Protein AF-A0A958MS11-F1 (afdb_monomer_lite)

Secondary structure (DSSP, 8-state):
-----PPPPTTSHHHHHHTT----SHHHHHHHHHHHHHIIIIISTTGGG-S--EEEEETHHHHHHHHHHHHHHHS-SBTTB-S-SEEEEES---BHHHHHHHHHH--SHHHHHHHHHHHHHHHHHGGG-GGGTTT--TTSPPPHHHHHHHHHHHHHHHHHTSPTT-SPTTTTT----SHHHHHHHTBHHHH-TT--S-EEEEEETT-SSS-TTTTHHHHHHH-TTTTTSSEEEEEES--TTT-HHHHH-HHHHHHHHHHHHHHT-GGG-EEEEEEEEE------PPPTTEEEEEEEEEE-TT-SEEEEEEEEEE-SHHHHHHGGG-GGGEEEEEEEEEGGGSSS-PPPPSSHHHHHHHHHHHHTTEEEE-TTSSB--SSPPP-EEEEEEEEE---------

Structure (mmCIF, N/CA/C/O backbone):
data_AF-A0A958MS11-F1
#
_entry.id   AF-A0A958MS11-F1
#
loop_
_atom_site.group_PDB
_atom_site.id
_atom_site.type_symbol
_atom_site.label_atom_id
_atom_site.label_alt_id
_atom_site.label_comp_id
_atom_site.label_asym_id
_atom_site.label_entity_id
_atom_site.label_seq_id
_atom_site.pdbx_PDB_ins_code
_atom_site.Cartn_x
_atom_site.Cartn_y
_atom_site.Cartn_z
_atom_site.occupancy
_atom_site.B_iso_or_equiv
_atom_site.auth_seq_id
_atom_site.auth_comp_id
_atom_site.auth_asym_id
_atom_site.auth_atom_id
_atom_site.pdbx_PDB_model_num
ATOM 1 N N . PRO A 1 1 ? -0.788 -9.133 18.292 1.00 66.94 1 PRO A N 1
ATOM 2 C CA . PRO A 1 1 ? 0.581 -8.872 17.786 1.00 66.94 1 PRO A CA 1
ATOM 3 C C . PRO A 1 1 ? 0.717 -9.568 16.431 1.00 66.94 1 PRO A C 1
ATOM 5 O O . PRO A 1 1 ? 0.195 -10.670 16.308 1.00 66.94 1 PRO A O 1
ATOM 8 N N . PHE A 1 2 ? 1.332 -8.926 15.434 1.00 83.62 2 PHE A N 1
ATOM 9 C CA . PHE A 1 2 ? 1.539 -9.513 14.104 1.00 83.62 2 PHE A CA 1
ATOM 10 C C . PHE A 1 2 ? 3.008 -9.903 13.940 1.00 83.62 2 PHE A C 1
ATOM 12 O O . PHE A 1 2 ? 3.886 -9.157 14.375 1.00 83.62 2 PHE A O 1
ATOM 19 N N . ASN A 1 3 ? 3.274 -11.048 13.313 1.00 88.31 3 ASN A N 1
ATOM 20 C CA . ASN A 1 3 ? 4.621 -11.397 12.865 1.00 88.31 3 ASN A CA 1
ATOM 21 C C . ASN A 1 3 ? 4.875 -10.707 11.521 1.00 88.31 3 ASN A C 1
ATOM 23 O O . ASN A 1 3 ? 4.025 -10.773 10.635 1.00 88.31 3 ASN A O 1
ATOM 27 N N . ILE A 1 4 ? 6.018 -10.036 11.377 1.00 90.81 4 ILE A N 1
ATOM 28 C CA . ILE A 1 4 ? 6.351 -9.254 10.180 1.00 90.81 4 ILE A CA 1
ATOM 29 C C . ILE A 1 4 ? 7.579 -9.866 9.514 1.00 90.81 4 ILE A C 1
ATOM 31 O O . ILE A 1 4 ? 8.609 -10.056 10.158 1.00 90.81 4 ILE A O 1
ATOM 35 N N . MET A 1 5 ? 7.470 -10.130 8.215 1.00 92.38 5 MET A N 1
ATOM 36 C CA . MET A 1 5 ? 8.592 -10.475 7.350 1.00 92.38 5 MET A CA 1
ATOM 37 C C . MET A 1 5 ? 8.778 -9.351 6.334 1.00 92.38 5 MET A C 1
ATOM 39 O O . MET A 1 5 ? 7.826 -8.966 5.657 1.00 92.38 5 MET A O 1
ATOM 43 N N . VAL A 1 6 ? 9.996 -8.822 6.239 1.00 92.81 6 VAL A N 1
ATOM 44 C CA . VAL A 1 6 ? 10.335 -7.743 5.306 1.00 92.81 6 VAL A CA 1
ATOM 45 C C . VAL A 1 6 ? 10.999 -8.345 4.075 1.00 92.81 6 VAL A C 1
ATOM 47 O O . VAL A 1 6 ? 11.954 -9.109 4.199 1.00 92.81 6 VAL A O 1
ATOM 50 N N . LEU A 1 7 ? 10.490 -7.994 2.896 1.00 91.06 7 LEU A N 1
ATOM 51 C CA . LEU A 1 7 ? 11.057 -8.388 1.609 1.00 91.06 7 LEU A CA 1
ATOM 52 C C . LEU A 1 7 ? 11.882 -7.238 1.032 1.00 91.06 7 LEU A C 1
ATOM 54 O O . LEU A 1 7 ? 11.505 -6.072 1.153 1.00 91.06 7 LEU A O 1
ATOM 58 N N . ALA A 1 8 ? 13.022 -7.567 0.426 1.00 86.56 8 ALA A N 1
ATOM 59 C CA . ALA A 1 8 ? 13.847 -6.583 -0.260 1.00 86.56 8 ALA A CA 1
ATOM 60 C C . ALA A 1 8 ? 13.146 -6.113 -1.538 1.00 86.56 8 ALA A C 1
ATOM 62 O O . ALA A 1 8 ? 12.647 -6.939 -2.298 1.00 86.56 8 ALA A O 1
ATOM 63 N N . SER A 1 9 ? 13.153 -4.803 -1.787 1.00 84.38 9 SER A N 1
ATOM 64 C CA . SER A 1 9 ? 12.560 -4.252 -3.003 1.00 84.38 9 SER A CA 1
ATOM 65 C C . SER A 1 9 ? 13.447 -4.493 -4.225 1.00 84.38 9 SER A C 1
ATOM 67 O O . SER A 1 9 ? 14.664 -4.281 -4.153 1.00 84.38 9 SER A O 1
ATOM 69 N N . GLN A 1 10 ? 12.839 -4.852 -5.356 1.00 83.56 10 GLN A N 1
ATOM 70 C CA . GLN A 1 10 ? 13.522 -5.018 -6.645 1.00 83.56 10 GLN A CA 1
ATOM 71 C C . GLN A 1 10 ? 14.199 -3.744 -7.146 1.00 83.56 10 GLN A C 1
ATOM 73 O O . GLN A 1 10 ? 15.208 -3.815 -7.842 1.00 83.56 10 GLN A O 1
ATOM 78 N N . THR A 1 11 ? 13.695 -2.572 -6.758 1.00 80.06 11 THR A N 1
ATOM 79 C CA . THR A 1 11 ? 14.288 -1.291 -7.160 1.00 80.06 11 THR A CA 1
ATOM 80 C C . THR A 1 11 ? 15.451 -0.858 -6.267 1.00 80.06 11 THR A C 1
ATOM 82 O O . THR A 1 11 ? 16.007 0.219 -6.471 1.00 80.06 11 THR A O 1
ATOM 85 N N . SER A 1 12 ? 15.828 -1.654 -5.259 1.00 82.75 12 SER A N 1
ATOM 86 C CA . SER A 1 12 ? 17.021 -1.377 -4.452 1.00 82.75 12 SER A CA 1
ATOM 87 C C . SER A 1 12 ? 18.298 -1.752 -5.208 1.00 82.75 12 SER A C 1
ATOM 89 O O . SER A 1 12 ? 18.348 -2.789 -5.868 1.00 82.75 12 SER A O 1
ATOM 91 N N . ALA A 1 13 ? 19.357 -0.949 -5.058 1.00 83.31 13 ALA A N 1
ATOM 92 C CA . ALA A 1 13 ? 20.653 -1.221 -5.688 1.00 83.31 13 ALA A CA 1
ATOM 93 C C . ALA A 1 13 ? 21.198 -2.612 -5.317 1.00 83.31 13 ALA A C 1
ATOM 95 O O . ALA A 1 13 ? 21.696 -3.329 -6.178 1.00 83.31 13 ALA A O 1
ATOM 96 N N . ASN A 1 14 ? 21.025 -3.032 -4.057 1.00 86.00 14 ASN A N 1
ATOM 97 C CA . ASN A 1 14 ? 21.430 -4.363 -3.601 1.00 86.00 14 ASN A CA 1
ATOM 98 C C . ASN A 1 14 ? 20.656 -5.479 -4.312 1.00 86.00 14 ASN A C 1
ATOM 100 O O . ASN A 1 14 ? 21.278 -6.408 -4.805 1.00 86.00 14 ASN A O 1
ATOM 104 N N . ASN A 1 15 ? 19.323 -5.394 -4.418 1.00 86.44 15 ASN A N 1
ATOM 105 C CA . ASN A 1 15 ? 18.560 -6.432 -5.117 1.00 86.44 15 ASN A CA 1
ATOM 106 C C . ASN A 1 15 ? 18.915 -6.475 -6.608 1.00 86.44 15 ASN A C 1
ATOM 108 O O . ASN A 1 15 ? 19.115 -7.561 -7.152 1.00 86.44 15 ASN A O 1
ATOM 112 N N . ALA A 1 16 ? 19.043 -5.305 -7.240 1.00 87.00 16 ALA A N 1
ATOM 113 C CA . ALA A 1 16 ? 19.404 -5.199 -8.646 1.00 87.00 16 ALA A CA 1
ATOM 114 C C . ALA A 1 16 ? 20.791 -5.805 -8.922 1.00 87.00 16 ALA A C 1
ATOM 116 O O . ALA A 1 16 ? 20.944 -6.585 -9.864 1.00 87.00 16 ALA A O 1
ATOM 117 N N . ARG A 1 17 ? 21.768 -5.526 -8.047 1.00 88.19 17 ARG A N 1
ATOM 118 C CA . ARG A 1 17 ? 23.106 -6.129 -8.063 1.00 88.19 17 ARG A CA 1
ATOM 119 C C . ARG A 1 17 ? 23.050 -7.641 -7.865 1.00 88.19 17 ARG A C 1
ATOM 121 O O . ARG A 1 17 ? 23.537 -8.394 -8.702 1.00 88.19 17 ARG A O 1
ATOM 128 N N . ASP A 1 18 ? 22.444 -8.090 -6.772 1.00 89.75 18 ASP A N 1
ATOM 129 C CA . ASP A 1 18 ? 22.484 -9.493 -6.354 1.00 89.75 18 ASP A CA 1
ATOM 130 C C . ASP A 1 18 ? 21.738 -10.402 -7.353 1.00 89.75 18 ASP A C 1
ATOM 132 O O . ASP A 1 18 ? 22.100 -11.565 -7.527 1.00 89.75 18 ASP A O 1
ATOM 136 N N . ASN A 1 19 ? 20.742 -9.860 -8.065 1.00 89.06 19 ASN A N 1
ATOM 137 C CA . ASN A 1 19 ? 19.984 -10.567 -9.103 1.00 89.06 19 ASN A CA 1
ATOM 138 C C . ASN A 1 19 ? 20.417 -10.219 -10.538 1.00 89.06 19 ASN A C 1
ATOM 140 O O . ASN A 1 19 ? 19.819 -10.732 -11.487 1.00 89.06 19 ASN A O 1
ATOM 144 N N . LYS A 1 20 ? 21.433 -9.360 -10.709 1.00 92.12 20 LYS A N 1
ATOM 145 C CA . LYS A 1 20 ? 22.005 -8.941 -12.002 1.00 92.12 20 LYS A CA 1
ATOM 146 C C . LYS A 1 20 ? 20.967 -8.464 -13.020 1.00 92.12 20 LYS A C 1
ATOM 148 O O . LYS A 1 20 ? 21.046 -8.779 -14.210 1.00 92.12 20 LYS A O 1
ATOM 153 N N . ARG A 1 21 ? 19.953 -7.740 -12.547 1.00 91.00 21 ARG A N 1
ATOM 154 C CA . ARG A 1 21 ? 18.817 -7.286 -13.360 1.00 91.00 21 ARG A CA 1
ATOM 155 C C . ARG A 1 21 ? 18.294 -5.950 -12.863 1.00 91.00 21 ARG A C 1
ATOM 157 O O . ARG A 1 21 ? 18.255 -5.704 -11.662 1.00 91.00 21 ARG A O 1
ATOM 164 N N . LEU A 1 22 ? 17.815 -5.129 -13.790 1.00 89.25 22 LEU A N 1
ATOM 165 C CA . LEU A 1 22 ? 17.039 -3.938 -13.472 1.00 89.25 22 LEU A CA 1
ATOM 166 C C . LEU A 1 22 ? 15.583 -4.190 -13.855 1.00 89.25 22 LEU A C 1
ATOM 168 O O . LEU A 1 22 ? 15.241 -4.252 -15.035 1.00 89.25 22 LEU A O 1
ATOM 172 N N . VAL A 1 23 ? 14.728 -4.327 -12.848 1.00 87.62 23 VAL A N 1
ATOM 173 C CA . VAL A 1 23 ? 13.278 -4.430 -13.017 1.00 87.62 23 VAL A CA 1
ATOM 174 C C . VAL A 1 23 ? 12.630 -3.368 -12.147 1.00 87.62 23 VAL A C 1
ATOM 176 O O . VAL A 1 23 ? 13.146 -3.013 -11.089 1.00 87.62 23 VAL A O 1
ATOM 179 N N . PHE A 1 24 ? 11.522 -2.815 -12.619 1.00 86.88 24 PHE A N 1
ATOM 180 C CA . PHE A 1 24 ? 10.768 -1.810 -11.892 1.00 86.88 24 PHE A CA 1
ATOM 181 C C . PHE A 1 24 ? 9.273 -2.016 -12.125 1.00 86.88 24 PHE A C 1
ATOM 183 O O . PHE A 1 24 ? 8.854 -2.656 -13.096 1.00 86.88 24 PHE A O 1
ATOM 190 N N . GLY A 1 25 ? 8.479 -1.432 -11.235 1.00 86.31 25 GLY A N 1
ATOM 191 C CA . GLY A 1 25 ? 7.038 -1.621 -11.226 1.00 86.31 25 GLY A CA 1
ATOM 192 C C . GLY A 1 25 ? 6.626 -2.919 -10.534 1.00 86.31 25 GLY A C 1
ATOM 193 O O . GLY A 1 25 ? 7.443 -3.729 -10.105 1.00 86.31 25 GLY A O 1
ATOM 194 N N . GLY A 1 26 ? 5.321 -3.080 -10.389 1.00 90.19 26 GLY A N 1
ATOM 195 C CA . GLY A 1 26 ? 4.709 -4.068 -9.505 1.00 90.19 26 GLY A CA 1
ATOM 196 C C . GLY A 1 26 ? 4.300 -5.323 -10.239 1.00 90.19 26 GLY A C 1
ATOM 197 O O . GLY A 1 26 ? 4.074 -6.338 -9.595 1.00 90.19 26 GLY A O 1
ATOM 198 N N . HIS A 1 27 ? 4.247 -5.293 -11.572 1.00 93.94 27 HIS A N 1
ATOM 199 C CA . HIS A 1 27 ? 3.903 -6.465 -12.366 1.00 93.94 27 HIS A CA 1
ATOM 200 C C . HIS A 1 27 ? 4.799 -7.660 -12.021 1.00 93.94 27 HIS A C 1
ATOM 202 O O . HIS A 1 27 ? 4.294 -8.720 -11.662 1.00 93.94 27 HIS A O 1
ATOM 208 N N . TYR A 1 28 ? 6.118 -7.495 -12.078 1.00 93.31 28 TYR A N 1
ATOM 209 C CA . TYR A 1 28 ? 7.027 -8.606 -11.815 1.00 93.31 28 TYR A CA 1
ATOM 210 C C . TYR A 1 28 ? 7.246 -8.837 -10.311 1.00 93.31 28 TYR A C 1
ATOM 212 O O . TYR A 1 28 ? 7.158 -9.968 -9.838 1.00 93.31 28 TYR A O 1
ATOM 220 N N . GLU A 1 29 ? 7.450 -7.771 -9.533 1.00 94.62 29 GLU A N 1
ATOM 221 C CA . GLU A 1 29 ? 7.659 -7.878 -8.083 1.00 94.62 29 GLU A CA 1
ATOM 222 C C . GLU A 1 29 ? 6.423 -8.436 -7.351 1.00 94.62 29 GLU A C 1
ATOM 224 O O . GLU A 1 29 ? 6.553 -9.200 -6.397 1.00 94.62 29 GLU A O 1
ATOM 229 N N . GLY A 1 30 ? 5.211 -8.131 -7.825 1.00 96.44 30 GLY A N 1
ATOM 230 C CA . GLY A 1 30 ? 3.965 -8.669 -7.277 1.00 96.44 30 GLY A CA 1
ATOM 231 C C . GLY A 1 30 ? 3.818 -10.172 -7.521 1.00 96.44 30 GLY A C 1
ATOM 232 O O . GLY A 1 30 ? 3.282 -10.882 -6.671 1.00 96.44 30 GLY A O 1
ATOM 233 N N . GLN A 1 31 ? 4.344 -10.682 -8.640 1.00 95.69 31 GLN A N 1
ATOM 234 C CA . GLN A 1 31 ? 4.399 -12.122 -8.901 1.00 95.69 31 GLN A CA 1
ATOM 235 C C . GLN A 1 31 ? 5.373 -12.806 -7.933 1.00 95.69 31 GLN A C 1
ATOM 237 O O . GLN A 1 31 ? 5.045 -13.846 -7.364 1.00 95.69 31 GLN A O 1
ATOM 242 N N . GLU A 1 32 ? 6.550 -12.222 -7.700 1.00 94.69 32 GLU A N 1
ATOM 243 C CA . GLU A 1 32 ? 7.496 -12.763 -6.717 1.00 94.69 32 GLU A CA 1
ATOM 244 C C . GLU A 1 32 ? 6.917 -12.739 -5.302 1.00 94.69 32 GLU A C 1
ATOM 246 O O . GLU A 1 32 ? 7.015 -13.730 -4.578 1.00 94.69 32 GLU A O 1
ATOM 251 N N . MET A 1 33 ? 6.249 -11.647 -4.924 1.00 96.44 33 MET A N 1
ATOM 252 C CA . MET A 1 33 ? 5.560 -11.549 -3.641 1.00 96.44 33 MET A CA 1
ATOM 253 C C . MET A 1 33 ? 4.469 -12.622 -3.516 1.00 96.44 33 MET A C 1
ATOM 255 O O . MET A 1 33 ? 4.381 -13.279 -2.480 1.00 96.44 33 MET A O 1
ATOM 259 N N . HIS A 1 34 ? 3.693 -12.874 -4.575 1.00 97.12 34 HIS A N 1
ATOM 260 C CA . HIS A 1 34 ? 2.709 -13.958 -4.613 1.00 97.12 34 HIS A CA 1
ATOM 261 C C . HIS A 1 34 ? 3.336 -15.341 -4.367 1.00 97.12 34 HIS A C 1
ATOM 263 O O . HIS A 1 34 ? 2.852 -16.107 -3.528 1.00 97.12 34 HIS A O 1
ATOM 269 N N . GLU A 1 35 ? 4.442 -15.651 -5.043 1.00 95.62 35 GLU A N 1
ATOM 270 C CA . GLU A 1 35 ? 5.148 -16.926 -4.876 1.00 95.62 35 GLU A CA 1
ATOM 271 C C . GLU A 1 35 ? 5.800 -17.065 -3.491 1.00 95.62 35 GLU A C 1
ATOM 273 O O . GLU A 1 35 ? 5.741 -18.138 -2.884 1.00 95.62 35 GLU A O 1
ATOM 278 N N . VAL A 1 36 ? 6.325 -15.978 -2.918 1.00 96.12 36 VAL A N 1
ATOM 279 C CA . VAL A 1 36 ? 6.770 -15.960 -1.516 1.00 96.12 36 VAL A CA 1
ATOM 280 C C . VAL A 1 36 ? 5.605 -16.281 -0.576 1.00 96.12 36 VAL A C 1
ATOM 282 O O . VAL A 1 36 ? 5.759 -17.096 0.335 1.00 96.12 36 VAL A O 1
ATOM 285 N N . GLY A 1 37 ? 4.422 -15.706 -0.806 1.00 96.44 37 GLY A N 1
ATOM 286 C CA . GLY A 1 37 ? 3.228 -16.014 -0.021 1.00 96.44 37 GLY A CA 1
ATOM 287 C C . GLY A 1 37 ? 2.833 -17.492 -0.088 1.00 96.44 37 GLY A C 1
ATOM 288 O O . GLY A 1 37 ? 2.545 -18.105 0.946 1.00 96.44 37 GLY A O 1
ATOM 289 N N . LYS A 1 38 ? 2.896 -18.103 -1.277 1.00 95.88 38 LYS A N 1
ATOM 290 C CA . LYS A 1 38 ? 2.691 -19.551 -1.444 1.00 95.88 38 LYS A CA 1
ATOM 291 C C . LYS A 1 38 ? 3.731 -20.350 -0.671 1.00 95.88 38 LYS A C 1
ATOM 293 O O . LYS A 1 38 ? 3.371 -21.275 0.057 1.00 95.88 38 LYS A O 1
ATOM 298 N N . TRP A 1 39 ? 5.007 -19.986 -0.779 1.00 96.06 39 TRP A N 1
ATOM 299 C CA . TRP A 1 39 ? 6.067 -20.659 -0.036 1.00 96.06 39 TRP A CA 1
ATOM 300 C C . TRP A 1 39 ? 5.808 -20.607 1.474 1.00 96.06 39 TRP A C 1
ATOM 302 O O . TRP A 1 39 ? 5.857 -21.650 2.125 1.00 96.06 39 TRP A O 1
ATOM 312 N N . ILE A 1 40 ? 5.435 -19.447 2.027 1.00 95.00 40 ILE A N 1
ATOM 313 C CA . ILE A 1 40 ? 5.105 -19.300 3.455 1.00 95.00 40 ILE A CA 1
ATOM 314 C C . ILE A 1 40 ? 4.008 -20.283 3.870 1.00 95.00 40 ILE A C 1
ATOM 316 O O . ILE A 1 40 ? 4.171 -20.984 4.872 1.00 95.00 40 ILE A O 1
ATOM 320 N N . ARG A 1 41 ? 2.915 -20.362 3.102 1.00 91.12 41 ARG A N 1
ATOM 321 C CA . ARG A 1 41 ? 1.733 -21.157 3.472 1.00 91.12 41 ARG A CA 1
ATOM 322 C C . ARG A 1 41 ? 1.872 -22.650 3.206 1.00 91.12 41 ARG A C 1
ATOM 324 O O . ARG A 1 41 ? 1.239 -23.434 3.904 1.00 91.12 41 ARG A O 1
ATOM 331 N N . PHE A 1 42 ? 2.692 -23.060 2.240 1.00 91.06 42 PHE A N 1
ATOM 332 C CA . PHE A 1 42 ? 2.719 -24.461 1.796 1.00 91.06 42 PHE A CA 1
ATOM 333 C C . PHE A 1 42 ? 4.053 -25.163 2.008 1.00 91.06 42 PHE A C 1
ATOM 335 O O . PHE A 1 42 ? 4.069 -26.357 2.301 1.00 91.06 42 PHE A O 1
ATOM 342 N N . ALA A 1 43 ? 5.167 -24.443 1.908 1.00 94.69 43 ALA A N 1
ATOM 343 C CA . ALA A 1 43 ? 6.497 -25.046 1.903 1.00 94.69 43 ALA A CA 1
ATOM 344 C C . ALA A 1 43 ? 7.351 -24.654 3.114 1.00 94.69 43 ALA A C 1
ATOM 346 O O . ALA A 1 43 ? 8.275 -25.384 3.472 1.00 94.69 43 ALA A O 1
ATOM 347 N N . SER A 1 44 ? 7.056 -23.530 3.771 1.00 94.50 44 SER A N 1
ATOM 348 C CA . SER A 1 44 ? 7.901 -23.038 4.852 1.00 94.50 44 SER A CA 1
ATOM 349 C C . SER A 1 44 ? 7.868 -23.970 6.076 1.00 94.50 44 SER A C 1
ATOM 351 O O . SER A 1 44 ? 6.853 -24.636 6.349 1.00 94.50 44 SER A O 1
ATOM 353 N N . PRO A 1 45 ? 8.949 -23.996 6.878 1.00 92.56 45 PRO A N 1
ATOM 354 C CA . PRO A 1 45 ? 8.961 -24.691 8.166 1.00 92.56 45 PRO A CA 1
ATOM 355 C C . PRO A 1 45 ? 7.893 -24.172 9.140 1.00 92.56 45 PRO A C 1
ATOM 357 O O . PRO A 1 45 ? 7.441 -24.909 10.012 1.00 92.56 45 PRO A O 1
ATOM 360 N N . PHE A 1 46 ? 7.455 -22.922 8.962 1.00 88.50 46 PHE A N 1
ATOM 361 C CA . PHE A 1 46 ? 6.511 -22.231 9.838 1.00 88.50 46 PHE A CA 1
ATOM 362 C C . PHE A 1 46 ? 5.067 -22.280 9.342 1.00 88.50 46 PHE A C 1
ATOM 364 O O . PHE A 1 46 ? 4.201 -21.697 9.982 1.00 88.50 46 PHE A O 1
ATOM 371 N N . ARG A 1 47 ? 4.776 -22.974 8.233 1.00 89.12 47 ARG A N 1
ATOM 372 C CA . ARG A 1 47 ? 3.444 -22.980 7.598 1.00 89.12 47 ARG A CA 1
ATOM 373 C C . ARG A 1 47 ? 2.284 -23.290 8.552 1.00 89.12 47 ARG A C 1
ATOM 375 O O . ARG A 1 47 ? 1.213 -22.723 8.420 1.00 89.12 47 ARG A O 1
ATOM 382 N N . HIS A 1 48 ? 2.520 -24.147 9.546 1.00 86.19 48 HIS A N 1
ATOM 383 C CA . HIS A 1 48 ? 1.534 -24.557 10.550 1.00 86.19 48 HIS A CA 1
ATOM 384 C C . HIS A 1 48 ? 1.264 -23.489 11.628 1.00 86.19 48 HIS A C 1
ATOM 386 O O . HIS A 1 48 ? 0.342 -23.642 12.419 1.00 86.19 48 HIS A O 1
ATOM 392 N N . LEU A 1 49 ? 2.070 -22.425 11.672 1.00 85.81 49 LEU A N 1
ATOM 393 C CA . LEU A 1 49 ? 1.914 -21.271 12.563 1.00 85.81 49 LEU A CA 1
ATOM 394 C C . LEU A 1 49 ? 1.232 -20.086 11.863 1.00 85.81 49 LEU A C 1
ATOM 396 O O . LEU A 1 49 ? 0.984 -19.059 12.494 1.00 85.81 49 LEU A O 1
ATOM 400 N N . VAL A 1 50 ? 0.972 -20.196 10.558 1.00 88.56 50 VAL A N 1
ATOM 401 C CA . VAL A 1 50 ? 0.395 -1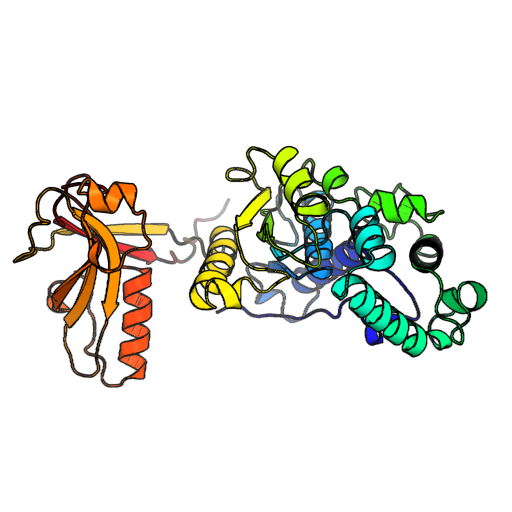9.126 9.742 1.00 88.56 50 VAL A CA 1
ATOM 402 C C . VAL A 1 50 ? -1.098 -19.382 9.590 1.00 88.56 50 VAL A C 1
ATOM 404 O O . VAL A 1 50 ? -1.508 -20.140 8.715 1.00 88.56 50 VAL A O 1
ATOM 407 N N . GLY A 1 51 ? -1.909 -18.742 10.433 1.00 87.44 51 GLY A N 1
ATOM 408 C CA . GLY A 1 51 ? -3.364 -18.747 10.258 1.00 87.44 51 GLY A CA 1
ATOM 409 C C . GLY A 1 51 ? -3.765 -17.887 9.057 1.00 87.44 51 GLY A C 1
ATOM 410 O O . GLY A 1 51 ? -4.235 -18.385 8.034 1.00 87.44 51 GLY A O 1
ATOM 411 N N . SER A 1 52 ? -3.419 -16.601 9.102 1.00 92.88 52 SER A N 1
ATOM 412 C CA . SER A 1 52 ? -3.681 -15.631 8.035 1.00 92.88 52 SER A CA 1
ATOM 413 C C . SER A 1 52 ? -2.409 -14.939 7.543 1.00 92.88 52 SER A C 1
ATOM 415 O O . SER A 1 52 ? -1.448 -14.741 8.290 1.00 92.88 52 SER A O 1
ATOM 417 N N . LEU A 1 53 ? -2.395 -14.589 6.254 1.00 95.81 53 LEU A N 1
ATOM 418 C CA . LEU A 1 53 ? -1.274 -1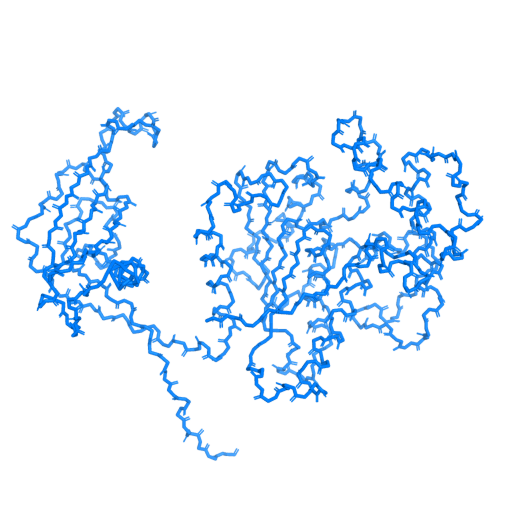3.930 5.589 1.00 95.81 53 LEU A CA 1
ATOM 419 C C . LEU A 1 53 ? -1.744 -12.639 4.919 1.00 95.81 53 LEU A C 1
ATOM 421 O O . LEU A 1 53 ? -2.713 -12.638 4.165 1.00 95.81 53 LEU A O 1
ATOM 425 N N . HIS A 1 54 ? -1.033 -11.541 5.160 1.00 97.19 54 HIS A N 1
ATOM 426 C CA . HIS A 1 54 ? -1.381 -10.218 4.646 1.00 97.19 54 HIS A CA 1
ATOM 427 C C . HIS A 1 54 ? -0.176 -9.596 3.946 1.00 97.19 54 HIS A C 1
ATOM 429 O O . HIS A 1 54 ? 0.958 -9.760 4.400 1.00 97.19 54 HIS A O 1
ATOM 435 N N . ALA A 1 55 ? -0.417 -8.894 2.842 1.00 97.88 55 ALA A N 1
ATOM 436 C CA . ALA A 1 55 ? 0.614 -8.148 2.131 1.00 97.88 55 ALA A CA 1
ATOM 437 C C . ALA A 1 55 ? 0.518 -6.666 2.492 1.00 97.88 55 ALA A C 1
ATOM 439 O O . ALA A 1 55 ? -0.574 -6.103 2.517 1.00 97.88 55 ALA A O 1
ATOM 440 N N . LEU A 1 56 ? 1.657 -6.023 2.729 1.00 97.56 56 LEU A N 1
ATOM 441 C CA . LEU A 1 56 ? 1.741 -4.574 2.857 1.00 97.56 56 LEU A CA 1
ATOM 442 C C . LEU A 1 56 ? 2.898 -4.064 2.010 1.00 97.56 56 LEU A C 1
ATOM 444 O O . LEU A 1 56 ? 3.998 -4.611 2.063 1.00 97.56 56 LEU A O 1
ATOM 448 N N . GLY A 1 57 ? 2.641 -2.996 1.267 1.00 96.75 57 GLY A N 1
ATOM 449 C CA . GLY A 1 57 ? 3.629 -2.298 0.466 1.00 96.75 57 GLY A CA 1
ATOM 450 C C . GLY A 1 57 ? 3.549 -0.789 0.656 1.00 96.75 57 GLY A C 1
ATOM 451 O O . GLY A 1 57 ? 2.464 -0.247 0.857 1.00 96.75 57 GLY A O 1
ATOM 452 N N . ILE A 1 58 ? 4.699 -0.117 0.583 1.00 95.06 58 ILE A N 1
ATOM 453 C CA . ILE A 1 58 ? 4.838 1.339 0.731 1.00 95.06 58 ILE A CA 1
ATOM 454 C C . ILE A 1 58 ? 5.503 1.902 -0.531 1.00 95.06 58 ILE A C 1
ATOM 456 O O . ILE A 1 58 ? 6.483 1.323 -1.005 1.00 95.06 58 ILE A O 1
ATOM 460 N N . SER A 1 59 ? 5.006 3.018 -1.072 1.00 94.00 59 SER A N 1
ATOM 461 C CA . SER A 1 59 ? 5.563 3.673 -2.268 1.00 94.00 59 SER A CA 1
ATOM 462 C C . SER A 1 59 ? 5.565 2.731 -3.487 1.00 94.00 59 SER A C 1
ATOM 464 O O . SER A 1 59 ? 4.519 2.170 -3.831 1.00 94.00 59 SER A O 1
ATOM 466 N N . LEU A 1 60 ? 6.714 2.478 -4.125 1.00 92.94 60 LEU A N 1
ATOM 467 C CA . LEU A 1 60 ? 6.844 1.451 -5.173 1.00 92.94 60 LEU A CA 1
ATOM 468 C C . LEU A 1 60 ? 6.456 0.051 -4.677 1.00 92.94 60 LEU A C 1
ATOM 470 O O . LEU A 1 60 ? 5.768 -0.677 -5.388 1.00 92.94 60 LEU A O 1
ATOM 474 N N . GLY A 1 61 ? 6.769 -0.281 -3.422 1.00 95.31 61 GLY A N 1
ATOM 475 C CA . GLY A 1 61 ? 6.287 -1.510 -2.794 1.00 95.31 61 GLY A CA 1
ATOM 476 C C . GLY A 1 61 ? 4.760 -1.538 -2.667 1.00 95.31 61 GLY A C 1
ATOM 477 O O . GLY A 1 61 ? 4.155 -2.603 -2.726 1.00 95.31 61 GLY A O 1
ATOM 478 N N . GLY A 1 62 ? 4.108 -0.378 -2.536 1.00 96.81 62 GLY A N 1
ATOM 479 C CA . GLY A 1 62 ? 2.649 -0.265 -2.554 1.00 96.81 62 GLY A CA 1
ATOM 480 C C . GLY A 1 62 ? 2.078 -0.651 -3.914 1.00 96.81 62 GLY A C 1
ATOM 481 O O . GLY A 1 62 ? 1.082 -1.363 -3.983 1.00 96.81 62 GLY A O 1
ATOM 482 N N . HIS A 1 63 ? 2.743 -0.255 -4.997 1.00 97.25 63 HIS A N 1
ATOM 483 C CA . HIS A 1 63 ? 2.368 -0.682 -6.339 1.00 97.25 63 HIS A CA 1
ATOM 484 C C . HIS A 1 63 ? 2.576 -2.199 -6.530 1.00 97.25 63 HIS A C 1
ATOM 486 O O . HIS A 1 63 ? 1.706 -2.875 -7.071 1.00 97.25 63 HIS A O 1
ATOM 492 N N . THR A 1 64 ? 3.649 -2.764 -5.979 1.00 97.31 64 THR A N 1
ATOM 493 C CA . THR A 1 64 ? 3.848 -4.220 -5.875 1.00 97.31 64 THR A CA 1
ATOM 494 C C . THR A 1 64 ? 2.713 -4.911 -5.132 1.00 97.31 64 THR A C 1
ATOM 496 O O . THR A 1 64 ? 2.163 -5.884 -5.640 1.00 97.31 64 THR A O 1
ATOM 499 N N . ALA A 1 65 ? 2.285 -4.375 -3.987 1.00 97.75 65 ALA A N 1
ATOM 500 C CA . ALA A 1 65 ? 1.157 -4.912 -3.234 1.00 97.75 65 ALA A CA 1
ATOM 501 C C . ALA A 1 65 ? -0.132 -4.941 -4.077 1.00 97.75 65 ALA A C 1
ATOM 503 O O . ALA A 1 65 ? -0.829 -5.953 -4.079 1.00 97.75 65 ALA A O 1
ATOM 504 N N . LEU A 1 66 ? -0.418 -3.892 -4.858 1.00 98.00 66 LEU A N 1
ATOM 505 C CA . LEU A 1 66 ? -1.575 -3.865 -5.765 1.00 98.00 66 LEU A CA 1
ATOM 506 C C . LEU A 1 66 ? -1.549 -5.022 -6.780 1.00 98.00 66 LEU A C 1
ATOM 508 O O . LEU A 1 66 ? -2.559 -5.699 -6.973 1.00 98.00 66 LEU A O 1
ATOM 512 N N . TYR A 1 67 ? -0.394 -5.304 -7.383 1.00 98.00 67 TYR A N 1
ATOM 513 C CA . TYR A 1 67 ? -0.250 -6.454 -8.282 1.00 98.00 67 TYR A CA 1
ATOM 514 C C . TYR A 1 67 ? -0.297 -7.787 -7.542 1.00 98.00 67 TYR A C 1
ATOM 516 O O . TYR A 1 67 ? -0.858 -8.742 -8.068 1.00 98.00 67 TYR A O 1
ATOM 524 N N . THR A 1 68 ? 0.200 -7.863 -6.308 1.00 97.94 68 THR A N 1
ATOM 525 C CA . THR A 1 68 ? 0.013 -9.046 -5.460 1.00 97.94 68 THR A CA 1
ATOM 526 C C . THR A 1 68 ? -1.470 -9.347 -5.256 1.00 97.94 68 THR A C 1
ATOM 528 O O . THR A 1 68 ? -1.852 -10.507 -5.370 1.00 97.94 68 THR A O 1
ATOM 531 N N . ALA A 1 69 ? -2.323 -8.337 -5.026 1.00 97.94 69 ALA A N 1
ATOM 532 C CA . ALA A 1 69 ? -3.776 -8.534 -4.944 1.00 97.94 69 ALA A CA 1
ATOM 533 C C . ALA A 1 69 ? -4.350 -9.107 -6.247 1.00 97.94 69 ALA A C 1
ATOM 535 O O . ALA A 1 69 ? -5.130 -10.056 -6.212 1.00 97.94 69 ALA A O 1
ATOM 536 N N . LEU A 1 70 ? -3.908 -8.578 -7.391 1.00 97.06 70 LEU A N 1
ATOM 537 C CA . LEU A 1 70 ? -4.310 -9.069 -8.706 1.00 97.06 70 LEU A CA 1
ATOM 538 C C . LEU A 1 70 ? -3.917 -10.539 -8.902 1.00 97.06 70 LEU A C 1
ATOM 540 O O . LEU A 1 70 ? -4.764 -11.369 -9.222 1.00 97.06 70 LEU A O 1
ATOM 544 N N . TYR A 1 71 ? -2.657 -10.897 -8.656 1.00 97.69 71 TYR A N 1
ATOM 545 C CA . TYR A 1 71 ? -2.207 -12.285 -8.781 1.00 97.69 71 TYR A CA 1
ATOM 546 C C . TYR A 1 71 ? -2.929 -13.223 -7.825 1.00 97.69 71 TYR A C 1
ATOM 548 O O . TYR A 1 71 ? -3.268 -14.338 -8.217 1.00 97.69 71 TYR A O 1
ATOM 556 N N . ASN A 1 72 ? -3.208 -12.753 -6.613 1.00 97.38 72 ASN A N 1
ATOM 557 C CA . ASN A 1 72 ? -3.943 -13.496 -5.601 1.00 97.38 72 ASN A CA 1
ATOM 558 C C . ASN A 1 72 ? -5.385 -13.822 -6.029 1.00 97.38 72 ASN A C 1
ATOM 560 O O . ASN A 1 72 ? -5.939 -14.827 -5.588 1.00 97.38 72 ASN A O 1
ATOM 564 N N . ASP A 1 73 ? -5.982 -12.991 -6.887 1.00 96.12 73 ASP A N 1
ATOM 565 C CA . ASP A 1 73 ? -7.324 -13.202 -7.436 1.00 96.12 73 ASP A CA 1
ATOM 566 C C . ASP A 1 73 ? -7.332 -14.119 -8.656 1.00 96.12 73 ASP A C 1
ATOM 568 O O . ASP A 1 73 ? -8.214 -14.965 -8.778 1.00 96.12 73 ASP A O 1
ATOM 572 N N . TYR A 1 74 ? -6.348 -13.975 -9.544 1.00 95.94 74 TYR A N 1
ATOM 573 C CA . TYR A 1 74 ? -6.270 -14.754 -10.783 1.00 95.94 74 TYR A CA 1
ATOM 574 C C . TYR A 1 74 ? -5.597 -16.121 -10.621 1.00 95.94 74 TYR A C 1
ATOM 576 O O . TYR A 1 74 ? -5.707 -16.964 -11.510 1.00 95.94 74 TYR A O 1
ATOM 584 N N . ASN A 1 75 ? -4.889 -16.351 -9.514 1.00 95.75 75 ASN A N 1
ATOM 585 C CA . ASN A 1 75 ? -4.159 -17.592 -9.256 1.00 95.75 75 ASN A CA 1
ATOM 586 C C . ASN A 1 75 ? -4.482 -18.127 -7.853 1.00 95.75 75 ASN A C 1
ATOM 588 O O . ASN A 1 75 ? -3.564 -18.318 -7.043 1.00 95.75 75 ASN A O 1
ATOM 592 N N . PRO A 1 76 ? -5.770 -18.354 -7.533 1.00 93.38 76 PRO A N 1
ATOM 593 C CA . PRO A 1 76 ? -6.129 -18.909 -6.243 1.00 93.38 76 PRO A CA 1
ATOM 594 C C . PRO A 1 76 ? -5.568 -20.335 -6.120 1.00 93.38 76 PRO A C 1
ATOM 596 O O . PRO A 1 76 ? -5.322 -21.026 -7.111 1.00 93.38 76 PRO A O 1
ATOM 599 N N . ILE A 1 77 ? -5.331 -20.782 -4.889 1.00 89.38 77 ILE A N 1
ATOM 600 C CA . ILE A 1 77 ? -4.847 -22.143 -4.611 1.00 89.38 77 ILE A CA 1
ATOM 601 C C . ILE A 1 77 ? -5.921 -23.171 -4.983 1.00 89.38 77 ILE A C 1
ATOM 603 O O . ILE A 1 77 ? -5.603 -24.242 -5.494 1.00 89.38 77 ILE A O 1
ATOM 607 N N . ASN A 1 78 ? -7.183 -22.833 -4.722 1.00 87.19 78 ASN A N 1
ATOM 608 C CA . ASN A 1 78 ? -8.392 -23.500 -5.200 1.00 87.19 78 ASN A CA 1
ATOM 609 C C . ASN A 1 78 ? -9.554 -22.488 -5.181 1.00 87.19 78 ASN A C 1
ATOM 611 O O . ASN A 1 78 ? -9.348 -21.357 -4.746 1.00 87.19 78 ASN A O 1
ATOM 615 N N . ASP A 1 79 ? -10.752 -22.888 -5.614 1.00 79.69 79 ASP A N 1
ATOM 616 C CA . ASP A 1 79 ? -11.905 -21.987 -5.800 1.00 79.69 79 ASP A CA 1
ATOM 617 C C . ASP A 1 79 ? -12.230 -21.093 -4.583 1.00 79.69 79 ASP A C 1
ATOM 619 O O . ASP A 1 79 ? -12.684 -19.963 -4.761 1.00 79.69 79 ASP A O 1
ATOM 623 N N . ASP A 1 80 ? -11.911 -21.538 -3.361 1.00 78.00 80 ASP A N 1
ATOM 624 C CA . ASP A 1 80 ? -12.224 -20.820 -2.118 1.00 78.00 80 ASP A CA 1
ATOM 625 C C . ASP A 1 80 ? -10.999 -20.234 -1.392 1.00 78.00 80 ASP A C 1
ATOM 627 O O . ASP A 1 80 ? -11.143 -19.429 -0.465 1.00 78.00 80 ASP A O 1
ATOM 631 N N . ILE A 1 81 ? -9.775 -20.618 -1.775 1.00 85.88 81 ILE A N 1
ATOM 632 C CA . ILE A 1 81 ? -8.561 -20.285 -1.021 1.00 85.88 81 ILE A CA 1
ATOM 633 C C . ILE A 1 81 ? -7.600 -19.455 -1.865 1.00 85.88 81 ILE A C 1
ATOM 635 O O . ILE A 1 81 ? -6.979 -19.926 -2.815 1.00 85.88 81 ILE A O 1
ATOM 639 N N . LYS A 1 82 ? -7.375 -18.222 -1.415 1.00 94.25 82 LYS A N 1
ATOM 640 C CA . LYS A 1 82 ? -6.333 -17.322 -1.923 1.00 94.25 82 LYS A CA 1
ATOM 641 C C . LYS A 1 82 ? -5.101 -17.342 -1.035 1.00 94.25 82 LYS A C 1
ATOM 643 O O . LYS A 1 82 ? -5.208 -17.689 0.139 1.00 94.25 82 LYS A O 1
ATOM 648 N N . VAL A 1 83 ? -3.944 -16.957 -1.571 1.00 96.19 83 VAL A N 1
ATOM 649 C CA . VAL A 1 83 ? -2.661 -16.921 -0.849 1.00 96.19 83 VAL A CA 1
ATOM 650 C C . VAL A 1 83 ? -2.690 -15.874 0.260 1.00 96.19 83 VAL A C 1
ATOM 652 O O . VAL A 1 83 ? -2.396 -16.203 1.406 1.00 96.19 83 VAL A O 1
ATOM 655 N N . TYR A 1 84 ? -3.093 -14.650 -0.060 1.00 97.19 84 TYR A N 1
ATOM 656 C CA . TYR A 1 84 ? -3.237 -13.545 0.878 1.00 97.19 84 TYR A CA 1
ATOM 657 C C . TYR A 1 84 ? -4.700 -13.339 1.271 1.00 97.19 84 TYR A C 1
ATOM 659 O O . TYR A 1 84 ? -5.605 -13.396 0.438 1.00 97.19 84 TYR A O 1
ATOM 667 N N . ASN A 1 85 ? -4.923 -13.071 2.552 1.00 95.81 85 ASN A N 1
ATOM 668 C CA . ASN A 1 85 ? -6.222 -12.739 3.120 1.00 95.81 85 ASN A CA 1
ATOM 669 C C . ASN A 1 85 ? -6.603 -11.276 2.864 1.00 95.81 85 ASN A C 1
ATOM 671 O O . ASN A 1 85 ? -7.767 -10.980 2.604 1.00 95.81 85 ASN A O 1
ATOM 675 N N . SER A 1 86 ? -5.627 -10.368 2.916 1.00 97.25 86 SER A N 1
ATOM 676 C CA . SER A 1 86 ? -5.795 -8.988 2.467 1.00 97.25 86 SER A CA 1
ATOM 677 C C . SER A 1 86 ? -4.471 -8.347 2.058 1.00 97.25 86 SER A C 1
ATOM 679 O O . SER A 1 86 ? -3.385 -8.872 2.328 1.00 97.25 86 SER A O 1
ATOM 681 N N . VAL A 1 87 ? -4.580 -7.207 1.384 1.00 98.31 87 VAL A N 1
ATOM 682 C CA . VAL A 1 87 ? -3.470 -6.442 0.824 1.00 98.31 87 VAL A CA 1
ATOM 683 C C . VAL A 1 87 ? -3.610 -4.975 1.215 1.00 98.31 87 VAL A C 1
ATOM 685 O O . VAL A 1 87 ? -4.700 -4.413 1.185 1.00 98.31 87 VAL A O 1
ATOM 688 N N . ILE A 1 88 ? -2.503 -4.335 1.571 1.00 98.44 88 ILE A N 1
ATOM 689 C CA . ILE A 1 88 ? -2.437 -2.907 1.869 1.00 98.44 88 ILE A CA 1
ATOM 690 C C . ILE A 1 88 ? -1.388 -2.266 0.964 1.00 98.44 88 ILE A C 1
ATOM 692 O O . ILE A 1 88 ? -0.208 -2.610 1.012 1.00 98.44 88 ILE A O 1
ATOM 696 N N . ALA A 1 89 ? -1.817 -1.298 0.170 1.00 98.06 89 ALA A N 1
ATOM 697 C CA . ALA A 1 89 ? -0.979 -0.447 -0.650 1.00 98.06 89 ALA A CA 1
ATOM 698 C C . ALA A 1 89 ? -0.981 0.965 -0.050 1.00 98.06 89 ALA A C 1
ATOM 700 O O . ALA A 1 89 ? -1.945 1.718 -0.183 1.00 98.06 89 ALA A O 1
ATOM 701 N N . HIS A 1 90 ? 0.094 1.313 0.650 1.00 97.19 90 HIS A N 1
ATOM 702 C CA . HIS A 1 90 ? 0.284 2.620 1.270 1.00 97.19 90 HIS A CA 1
ATOM 703 C C . HIS A 1 90 ? 1.087 3.522 0.331 1.00 97.19 90 HIS A C 1
ATOM 705 O O . HIS A 1 90 ? 2.112 3.079 -0.191 1.00 97.19 90 HIS A O 1
ATOM 711 N N . CYS A 1 91 ? 0.612 4.752 0.097 1.00 96.31 91 CYS A N 1
ATOM 712 C CA . CYS A 1 91 ? 1.177 5.718 -0.858 1.00 96.31 91 CYS A CA 1
ATOM 713 C C . CYS A 1 91 ? 1.617 5.079 -2.202 1.00 96.31 91 CYS A C 1
ATOM 715 O O . CYS A 1 91 ? 2.760 5.274 -2.605 1.00 96.31 91 CYS A O 1
ATOM 717 N N . PRO A 1 92 ? 0.802 4.245 -2.881 1.00 96.94 92 PRO A N 1
ATOM 718 C CA . PRO A 1 92 ? 1.273 3.488 -4.036 1.00 96.94 92 PRO A CA 1
ATOM 719 C C . PRO A 1 92 ? 1.434 4.337 -5.300 1.00 96.94 92 PRO A C 1
ATOM 721 O O . PRO A 1 92 ? 0.576 5.149 -5.642 1.00 96.94 92 PRO A O 1
ATOM 724 N N . ALA A 1 93 ? 2.478 4.048 -6.078 1.00 95.69 93 ALA A N 1
ATOM 725 C CA . ALA A 1 93 ? 2.669 4.595 -7.423 1.00 95.69 93 ALA A CA 1
ATOM 726 C C . ALA A 1 93 ? 1.748 3.904 -8.449 1.00 95.69 93 ALA A C 1
ATOM 728 O O . ALA A 1 93 ? 2.218 3.170 -9.307 1.00 95.69 93 ALA A O 1
ATOM 729 N N . ILE A 1 94 ? 0.427 4.066 -8.334 1.00 96.69 94 ILE A N 1
ATOM 730 C CA . ILE A 1 94 ? -0.620 3.349 -9.095 1.00 96.69 94 ILE A CA 1
ATOM 731 C C . ILE A 1 94 ? -0.387 3.350 -10.619 1.00 96.69 94 ILE A C 1
ATOM 733 O O . ILE A 1 94 ? -0.591 2.318 -11.266 1.00 96.69 94 ILE A O 1
ATOM 737 N N . ASN A 1 95 ? 0.044 4.475 -11.194 1.00 95.12 95 ASN A N 1
ATOM 738 C CA . ASN A 1 95 ? 0.277 4.611 -12.630 1.00 95.12 95 ASN A CA 1
ATOM 739 C C . ASN A 1 95 ? 1.748 4.940 -12.914 1.00 95.12 95 ASN A C 1
ATOM 741 O O . ASN A 1 95 ? 2.170 6.099 -12.876 1.00 95.12 95 ASN A O 1
ATOM 745 N N . ILE A 1 96 ? 2.542 3.905 -13.194 1.00 93.06 96 ILE A N 1
ATOM 746 C CA . ILE A 1 96 ? 4.007 3.999 -13.201 1.00 93.06 96 ILE A CA 1
ATOM 747 C C . ILE A 1 96 ? 4.548 4.897 -14.321 1.00 93.06 96 ILE A C 1
ATOM 749 O O . ILE A 1 96 ? 5.417 5.721 -14.050 1.00 93.06 96 ILE A O 1
ATOM 753 N N . LYS A 1 97 ? 4.038 4.806 -15.560 1.00 94.88 97 LYS A N 1
ATOM 754 C CA . LYS A 1 97 ? 4.549 5.608 -16.695 1.00 94.88 97 LYS A CA 1
ATOM 755 C C . LYS A 1 97 ? 4.426 7.126 -16.469 1.00 94.88 97 LYS A C 1
ATOM 757 O O . LYS A 1 97 ? 5.450 7.801 -16.569 1.00 94.88 97 LYS A O 1
ATOM 762 N N . PRO A 1 98 ? 3.238 7.696 -16.174 1.00 94.69 98 PRO A N 1
ATOM 763 C CA . PRO A 1 98 ? 3.121 9.128 -15.917 1.00 94.69 98 PRO A CA 1
ATOM 764 C C . PRO A 1 98 ? 3.824 9.545 -14.627 1.00 94.69 98 PRO A C 1
ATOM 766 O O . PRO A 1 98 ? 4.423 10.610 -14.614 1.00 94.69 98 PRO A O 1
ATOM 769 N N . THR A 1 99 ? 3.837 8.698 -13.592 1.00 92.62 99 THR A N 1
ATOM 770 C CA . THR A 1 99 ? 4.594 8.975 -12.361 1.00 92.62 99 THR A CA 1
ATOM 771 C C . THR A 1 99 ? 6.088 9.115 -12.648 1.00 92.62 99 THR A C 1
ATOM 773 O O . THR A 1 99 ? 6.713 10.082 -12.235 1.00 92.62 99 THR A O 1
ATOM 776 N N . PHE A 1 100 ? 6.681 8.182 -13.396 1.00 91.12 100 PHE A N 1
ATOM 777 C CA . PHE A 1 100 ? 8.098 8.253 -13.763 1.00 91.12 100 PHE A CA 1
ATOM 778 C C . PHE A 1 100 ? 8.393 9.453 -14.656 1.00 91.12 100 PHE A C 1
ATOM 780 O O . PHE A 1 100 ? 9.435 10.088 -14.503 1.00 91.12 100 PHE A O 1
ATOM 787 N N . LYS A 1 101 ? 7.474 9.773 -15.571 1.00 93.56 101 LYS A N 1
ATOM 788 C CA . LYS A 1 101 ? 7.588 10.961 -16.410 1.00 93.56 101 LYS A CA 1
ATOM 789 C C . LYS A 1 101 ? 7.636 12.225 -15.562 1.00 93.56 101 LYS A C 1
ATOM 791 O O . LYS A 1 101 ? 8.553 13.018 -15.733 1.00 93.56 101 LYS A O 1
ATOM 796 N N . ASP A 1 102 ? 6.709 12.378 -14.625 1.00 91.75 102 ASP A N 1
ATOM 797 C CA . ASP A 1 102 ? 6.688 13.518 -13.712 1.00 91.75 102 ASP A CA 1
ATOM 798 C C . ASP A 1 102 ? 7.961 13.583 -12.847 1.00 91.75 102 ASP A C 1
ATOM 800 O O . ASP A 1 102 ? 8.647 14.603 -12.808 1.00 91.75 102 ASP A O 1
ATOM 804 N N . LEU A 1 103 ? 8.387 12.454 -12.274 1.00 89.50 103 LEU A N 1
ATOM 805 C CA . LEU A 1 103 ? 9.594 12.387 -11.444 1.00 89.50 103 LEU A CA 1
ATOM 806 C C . LEU A 1 103 ? 10.897 12.696 -12.196 1.00 89.50 103 LEU A C 1
ATOM 808 O O . LEU A 1 103 ? 11.841 13.208 -11.593 1.00 89.50 103 LEU A O 1
ATOM 812 N N . PHE A 1 104 ? 10.997 12.357 -13.484 1.00 88.88 104 PHE A N 1
ATOM 813 C CA . PHE A 1 104 ? 12.239 12.507 -14.251 1.00 88.88 104 PHE A CA 1
ATOM 814 C C . PHE A 1 104 ? 12.280 13.716 -15.178 1.00 88.88 104 PHE A C 1
ATOM 816 O O . PHE A 1 104 ? 13.375 14.218 -15.466 1.00 88.88 104 PHE A O 1
ATOM 823 N N . GLU A 1 105 ? 11.128 14.157 -15.671 1.00 88.12 105 GLU A N 1
ATOM 824 C CA . GLU A 1 105 ? 10.991 15.328 -16.539 1.00 88.12 105 GLU A CA 1
ATOM 825 C C . GLU A 1 105 ? 10.508 16.563 -15.768 1.00 88.12 105 GLU A C 1
ATOM 827 O O . GLU A 1 105 ? 10.657 17.683 -16.262 1.00 88.12 105 GLU A O 1
ATOM 832 N N . GLY A 1 106 ? 9.997 16.386 -14.546 1.00 82.88 106 GLY A N 1
ATOM 833 C CA . GLY A 1 106 ? 9.604 17.471 -13.659 1.00 82.88 106 GLY A CA 1
ATOM 834 C C . GLY A 1 106 ? 10.770 18.399 -13.314 1.00 82.88 106 GLY A C 1
ATOM 835 O O . GLY A 1 106 ? 11.899 17.977 -13.059 1.00 82.88 106 GLY A O 1
ATOM 836 N N . GLY A 1 107 ? 10.492 19.703 -13.293 1.00 74.38 107 GLY A N 1
ATOM 837 C CA . GLY A 1 107 ? 11.485 20.743 -12.994 1.00 74.38 107 GLY A CA 1
ATOM 838 C C . GLY A 1 107 ? 11.679 21.042 -11.502 1.00 74.38 107 GLY A C 1
ATOM 839 O O . GLY A 1 107 ? 12.509 21.880 -11.151 1.00 74.38 107 GLY A O 1
ATOM 840 N N . GLY A 1 108 ? 10.901 20.406 -10.620 1.00 82.06 108 GLY A N 1
ATOM 841 C CA . GLY A 1 108 ? 10.911 20.671 -9.180 1.00 82.06 108 GLY A CA 1
ATOM 842 C C . GLY A 1 108 ? 12.149 20.136 -8.450 1.00 82.06 108 GLY A C 1
ATOM 843 O O . GLY A 1 108 ? 12.860 19.252 -8.931 1.00 82.06 108 GLY A O 1
ATOM 844 N N . LEU A 1 109 ? 12.389 20.643 -7.234 1.00 80.50 109 LEU A N 1
ATOM 845 C CA . LEU A 1 109 ? 13.492 20.188 -6.377 1.00 80.50 109 LEU A CA 1
ATOM 846 C C . LEU A 1 109 ? 13.381 18.688 -6.049 1.00 80.50 109 LEU A C 1
ATOM 848 O O . LEU A 1 109 ? 14.385 17.979 -6.090 1.00 80.50 109 LEU A O 1
ATOM 852 N N . THR A 1 110 ? 12.161 18.210 -5.786 1.00 79.62 110 THR A N 1
ATOM 853 C CA . THR A 1 110 ? 11.858 16.796 -5.528 1.00 79.62 110 THR A CA 1
ATOM 854 C C . THR A 1 110 ? 12.217 15.918 -6.726 1.00 79.62 110 THR A C 1
ATOM 856 O O . THR A 1 110 ? 12.962 14.956 -6.567 1.00 79.62 110 THR A O 1
ATOM 859 N N . ALA A 1 111 ? 11.784 16.288 -7.936 1.00 82.12 111 ALA A N 1
ATOM 860 C CA . ALA A 1 111 ? 12.103 15.565 -9.170 1.00 82.12 111 ALA A CA 1
ATOM 861 C C . ALA A 1 111 ? 13.621 15.480 -9.407 1.00 82.12 111 ALA A C 1
ATOM 863 O O . ALA A 1 111 ? 14.170 14.406 -9.665 1.00 82.12 111 ALA A O 1
ATOM 864 N N . LYS A 1 112 ? 14.343 16.595 -9.214 1.00 84.62 112 LYS A N 1
ATOM 865 C CA . LYS A 1 112 ? 15.809 16.617 -9.316 1.00 84.62 112 LYS A CA 1
ATOM 866 C C . LYS A 1 112 ? 16.468 15.658 -8.318 1.00 84.62 112 LYS A C 1
ATOM 868 O O . LYS A 1 112 ? 17.302 14.852 -8.731 1.00 84.62 112 LYS A O 1
ATOM 873 N N . PHE A 1 113 ? 16.079 15.724 -7.043 1.00 85.31 113 PHE A N 1
ATOM 874 C CA . PHE A 1 113 ? 16.622 14.862 -5.991 1.00 85.31 113 PHE A CA 1
ATOM 875 C C . PHE A 1 113 ? 16.347 13.380 -6.272 1.00 85.31 113 PHE A C 1
ATOM 877 O O . PHE A 1 113 ? 17.266 12.564 -6.223 1.00 85.31 113 PHE A O 1
ATOM 884 N N . THR A 1 114 ? 15.116 13.035 -6.648 1.00 84.25 114 THR A N 1
ATOM 885 C CA . THR A 1 114 ? 14.734 11.661 -7.001 1.00 84.25 114 THR A CA 1
ATOM 886 C C . THR A 1 114 ? 15.538 11.156 -8.196 1.00 84.25 114 THR A C 1
ATOM 888 O O . THR A 1 114 ? 16.096 10.058 -8.151 1.00 84.25 114 THR A O 1
ATOM 891 N N . LYS A 1 115 ? 15.695 11.978 -9.241 1.00 86.56 115 LYS A N 1
ATOM 892 C CA . LYS A 1 115 ? 16.523 11.642 -10.405 1.00 86.56 115 LYS A CA 1
ATOM 893 C C . LYS A 1 115 ? 17.992 11.445 -10.023 1.00 86.56 115 LYS A C 1
ATOM 895 O O . LYS A 1 115 ? 18.659 10.600 -10.612 1.00 86.56 115 LYS A O 1
ATOM 900 N N . ASP A 1 116 ? 18.547 12.274 -9.137 1.00 89.06 116 ASP A N 1
ATOM 901 C CA . ASP A 1 116 ? 19.926 12.132 -8.635 1.00 89.06 116 ASP A CA 1
ATOM 902 C C . ASP A 1 116 ? 20.090 10.835 -7.831 1.00 89.06 116 ASP A C 1
ATOM 904 O O . ASP A 1 116 ? 21.005 10.064 -8.108 1.00 89.06 116 ASP A O 1
ATOM 908 N N . SER A 1 117 ? 19.166 10.544 -6.912 1.00 88.56 117 SER A N 1
ATOM 909 C CA . SER A 1 117 ? 19.189 9.320 -6.107 1.00 88.56 117 SER A CA 1
ATOM 910 C C . SER A 1 117 ? 19.118 8.062 -6.973 1.00 88.56 117 SER A C 1
ATOM 912 O O . SER A 1 117 ? 19.948 7.170 -6.821 1.00 88.56 117 SER A O 1
ATOM 914 N N . ILE A 1 118 ? 18.166 7.999 -7.911 1.00 88.69 118 ILE A N 1
ATOM 915 C CA . ILE A 1 118 ? 17.998 6.841 -8.801 1.00 88.69 118 ILE A CA 1
ATOM 916 C C . ILE A 1 118 ? 19.223 6.658 -9.698 1.00 88.69 118 ILE A C 1
ATOM 918 O O . ILE A 1 118 ? 19.683 5.535 -9.891 1.00 88.69 118 ILE A O 1
ATOM 922 N N . TRP A 1 119 ? 19.777 7.752 -10.226 1.00 91.25 119 TRP A N 1
ATOM 923 C CA . TRP A 1 119 ? 20.988 7.687 -11.038 1.00 91.25 119 TRP A CA 1
ATOM 924 C C . TRP A 1 119 ? 22.183 7.153 -10.253 1.00 91.25 119 TRP A C 1
ATOM 926 O O . TRP A 1 119 ? 22.880 6.274 -10.747 1.00 91.25 119 TRP A O 1
ATOM 936 N N . ASN A 1 120 ? 22.394 7.634 -9.028 1.00 91.12 120 ASN A N 1
ATOM 937 C CA . ASN A 1 120 ? 23.494 7.165 -8.189 1.00 91.12 120 ASN A CA 1
ATOM 938 C C . ASN A 1 120 ? 23.362 5.667 -7.883 1.00 91.12 120 ASN A C 1
ATOM 940 O O . ASN A 1 120 ? 24.342 4.940 -8.013 1.00 91.12 120 ASN A O 1
ATOM 944 N N . SER A 1 121 ? 22.152 5.192 -7.565 1.00 89.44 121 SER A N 1
ATOM 945 C CA . SER A 1 121 ? 21.891 3.759 -7.374 1.00 89.44 121 SER A CA 1
ATOM 946 C C . SER A 1 121 ? 22.117 2.935 -8.645 1.00 89.44 121 SER A C 1
ATOM 948 O O . SER A 1 121 ? 22.604 1.811 -8.565 1.00 89.44 121 SER A O 1
ATOM 950 N N . LEU A 1 122 ? 21.789 3.484 -9.819 1.00 90.19 122 LEU A N 1
ATOM 951 C CA . LEU A 1 122 ? 22.030 2.817 -11.098 1.00 90.19 122 LEU A CA 1
ATOM 952 C C . LEU A 1 122 ? 23.527 2.722 -11.408 1.00 90.19 122 LEU A C 1
ATOM 954 O O . LEU A 1 122 ? 23.982 1.660 -11.816 1.00 90.19 122 LEU A O 1
ATOM 958 N N . VAL A 1 123 ? 24.290 3.797 -11.190 1.00 91.38 123 VAL A N 1
ATOM 959 C CA . VAL A 1 123 ? 25.752 3.804 -11.375 1.00 91.38 123 VAL A CA 1
ATOM 960 C C . VAL A 1 123 ? 26.427 2.818 -10.424 1.00 91.38 123 VAL A C 1
ATOM 962 O O . VAL A 1 123 ? 27.318 2.092 -10.848 1.00 91.38 123 VAL A O 1
ATOM 965 N N . GLU A 1 124 ? 25.982 2.746 -9.167 1.00 90.38 124 GLU A N 1
ATOM 966 C CA . GLU A 1 124 ? 26.513 1.797 -8.180 1.00 90.38 124 GLU A CA 1
ATOM 967 C C . GLU A 1 124 ? 26.302 0.331 -8.595 1.00 90.38 124 GLU A C 1
ATOM 969 O O . GLU A 1 124 ? 27.161 -0.510 -8.341 1.00 90.38 124 GLU A O 1
ATOM 974 N N . ALA A 1 125 ? 25.183 0.023 -9.253 1.00 90.44 125 ALA A N 1
ATOM 975 C CA . ALA A 1 125 ? 24.860 -1.328 -9.704 1.00 90.44 125 ALA A CA 1
ATOM 976 C C . ALA A 1 125 ? 25.271 -1.616 -11.164 1.00 90.44 125 ALA A C 1
ATOM 978 O O . ALA A 1 125 ? 25.058 -2.730 -11.638 1.00 90.44 125 ALA A O 1
ATOM 979 N N . TYR A 1 126 ? 25.836 -0.638 -11.883 1.00 93.00 126 TYR A N 1
ATOM 980 C CA . TYR A 1 126 ? 26.028 -0.700 -13.337 1.00 93.00 126 TYR A CA 1
ATOM 981 C C . TYR A 1 126 ? 26.856 -1.911 -13.781 1.00 93.00 126 TYR A C 1
ATOM 983 O O . TYR A 1 126 ? 26.384 -2.679 -14.616 1.00 93.00 126 TYR A O 1
ATOM 991 N N . ASP A 1 127 ? 28.035 -2.117 -13.183 1.00 93.38 127 ASP A N 1
ATOM 992 C CA . ASP A 1 127 ? 28.972 -3.186 -13.576 1.00 93.38 127 ASP A CA 1
ATOM 993 C C . ASP A 1 127 ? 28.403 -4.602 -13.348 1.00 93.38 127 ASP A C 1
ATOM 995 O O . ASP A 1 127 ? 28.885 -5.586 -13.912 1.00 93.38 127 ASP A O 1
ATOM 999 N N . GLU A 1 128 ? 27.365 -4.710 -12.519 1.00 94.00 128 GLU A N 1
ATOM 1000 C CA . GLU A 1 128 ? 26.766 -5.972 -12.087 1.00 94.00 128 GLU A CA 1
ATOM 1001 C C . GLU A 1 128 ? 25.478 -6.301 -12.855 1.00 94.00 128 GLU A C 1
ATOM 1003 O O . GLU A 1 128 ? 24.952 -7.410 -12.736 1.00 94.00 128 GLU A O 1
ATOM 1008 N N . ILE A 1 129 ? 24.972 -5.369 -13.675 1.00 91.81 129 ILE A N 1
ATOM 1009 C CA . ILE A 1 129 ? 23.741 -5.522 -14.459 1.00 91.81 129 ILE A CA 1
ATOM 1010 C C . ILE A 1 129 ? 24.088 -5.462 -15.957 1.00 91.81 129 ILE A C 1
ATOM 1012 O O . ILE A 1 129 ? 24.058 -4.386 -16.560 1.00 91.81 129 ILE A O 1
ATOM 1016 N N . PRO A 1 130 ? 24.335 -6.617 -16.611 1.00 90.50 130 PRO A N 1
ATOM 1017 C CA . PRO A 1 130 ? 24.752 -6.666 -18.015 1.00 90.50 130 PRO A CA 1
ATOM 1018 C C . PRO A 1 130 ? 23.795 -5.963 -18.984 1.00 90.50 130 PRO A C 1
ATOM 1020 O O . PRO A 1 130 ? 24.231 -5.442 -20.006 1.00 90.50 130 PRO A O 1
ATOM 1023 N N . ASP A 1 131 ? 22.499 -5.919 -18.657 1.00 89.25 131 ASP A N 1
ATOM 1024 C CA . ASP A 1 131 ? 21.474 -5.265 -19.478 1.00 89.25 131 ASP A CA 1
ATOM 1025 C C . ASP A 1 131 ? 21.657 -3.750 -19.613 1.00 89.25 131 ASP A C 1
ATOM 1027 O O . ASP A 1 131 ? 21.022 -3.155 -20.484 1.00 89.25 131 ASP A O 1
ATOM 1031 N N . LEU A 1 132 ? 22.485 -3.125 -18.767 1.00 92.00 132 LEU A N 1
ATOM 1032 C CA . LEU A 1 132 ? 22.735 -1.684 -18.787 1.00 92.00 132 LEU A CA 1
ATOM 1033 C C . LEU A 1 132 ? 23.923 -1.275 -19.660 1.00 92.00 132 LEU A C 1
ATOM 1035 O O . LEU A 1 132 ? 23.988 -0.108 -20.052 1.00 92.00 132 LEU A O 1
ATOM 1039 N N . HIS A 1 133 ? 24.834 -2.198 -19.983 1.00 93.38 133 HIS A N 1
ATOM 1040 C CA . HIS A 1 133 ? 26.147 -1.865 -20.548 1.00 93.38 133 HIS A CA 1
ATOM 1041 C C . HIS A 1 133 ? 26.099 -1.170 -21.916 1.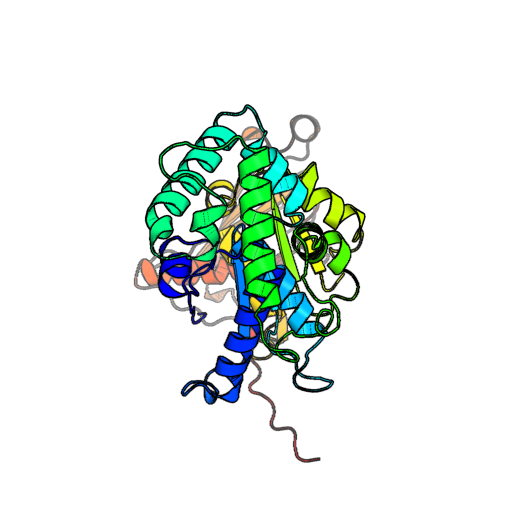00 93.38 133 HIS A C 1
ATOM 1043 O O . HIS A 1 133 ? 26.993 -0.400 -22.258 1.00 93.38 133 HIS A O 1
ATOM 1049 N N . ASP A 1 134 ? 25.068 -1.434 -22.714 1.00 93.94 134 ASP A N 1
ATOM 1050 C CA . ASP A 1 134 ? 24.830 -0.791 -24.011 1.00 93.94 134 ASP A CA 1
ATOM 1051 C C . ASP A 1 134 ? 23.709 0.263 -23.957 1.00 93.94 134 ASP A C 1
ATOM 1053 O O . ASP A 1 134 ? 23.457 0.958 -24.943 1.00 93.94 134 ASP A O 1
ATOM 1057 N N . LEU A 1 135 ? 23.025 0.398 -22.816 1.00 93.38 135 LEU A N 1
ATOM 1058 C CA . LEU A 1 135 ? 21.919 1.341 -22.637 1.00 93.38 135 LEU A CA 1
ATOM 1059 C C . LEU A 1 135 ? 22.365 2.674 -22.028 1.00 93.38 135 LEU A C 1
ATOM 1061 O O . LEU A 1 135 ? 21.751 3.709 -22.326 1.00 93.38 135 LEU A O 1
ATOM 1065 N N . VAL A 1 136 ? 23.401 2.648 -21.186 1.00 93.81 136 VAL A N 1
ATOM 1066 C CA . VAL A 1 136 ? 23.833 3.766 -20.338 1.00 93.81 136 VAL A CA 1
ATOM 1067 C C . VAL A 1 136 ? 25.351 3.927 -20.375 1.00 93.81 136 VAL A C 1
ATOM 1069 O O . VAL A 1 136 ? 26.081 2.955 -20.253 1.00 93.81 136 VAL A O 1
ATOM 1072 N N . ASP A 1 137 ? 25.825 5.173 -20.457 1.00 94.00 137 ASP A N 1
ATOM 1073 C CA . ASP A 1 137 ? 27.202 5.523 -20.094 1.00 94.00 137 ASP A CA 1
ATOM 1074 C C . ASP A 1 137 ? 27.228 5.963 -18.618 1.00 94.00 137 ASP A C 1
ATOM 1076 O O . ASP A 1 137 ? 26.676 7.024 -18.304 1.00 94.00 137 ASP A O 1
ATOM 1080 N N . PRO A 1 138 ? 27.856 5.208 -17.694 1.00 93.44 138 PRO A N 1
ATOM 1081 C CA . PRO A 1 138 ? 27.855 5.542 -16.268 1.00 93.44 138 PRO A CA 1
ATOM 1082 C C . PRO A 1 138 ? 28.582 6.862 -15.961 1.00 93.44 138 PRO A C 1
ATOM 1084 O O . PRO A 1 138 ? 28.425 7.416 -14.873 1.00 93.44 138 PRO A O 1
ATOM 1087 N N . LYS A 1 139 ? 29.360 7.407 -16.909 1.00 93.94 139 LYS A N 1
ATOM 1088 C CA . LYS A 1 139 ? 30.064 8.690 -16.758 1.00 93.94 139 LYS A CA 1
ATOM 1089 C C . LYS A 1 139 ? 29.182 9.899 -17.053 1.00 93.94 139 LYS A C 1
ATOM 1091 O O . LYS A 1 139 ? 29.561 11.017 -16.703 1.00 93.94 139 LYS A O 1
ATOM 1096 N N . SER A 1 140 ? 28.033 9.704 -17.699 1.00 93.25 140 SER A N 1
ATOM 1097 C CA . SER A 1 140 ? 27.180 10.794 -18.167 1.00 93.25 140 SER A CA 1
ATOM 1098 C C . SER A 1 140 ? 25.720 10.540 -17.820 1.00 93.25 140 SER A C 1
ATOM 1100 O O . SER A 1 140 ? 25.058 9.680 -18.399 1.00 93.25 140 SER A O 1
ATOM 1102 N N . LYS A 1 141 ? 25.194 11.330 -16.877 1.00 93.25 141 LYS A N 1
ATOM 1103 C CA . LYS A 1 141 ? 23.794 11.234 -16.465 1.00 93.25 141 LYS A CA 1
ATOM 1104 C C . LYS A 1 141 ? 22.865 11.592 -17.638 1.00 93.25 141 LYS A C 1
ATOM 1106 O O . LYS A 1 141 ? 22.906 12.735 -18.104 1.00 93.25 141 LYS A O 1
ATOM 1111 N N . PRO A 1 142 ? 21.974 10.687 -18.080 1.00 91.75 142 PRO A N 1
ATOM 1112 C CA . PRO A 1 142 ? 21.091 10.946 -19.209 1.00 91.75 142 PRO A CA 1
ATOM 1113 C C . PRO A 1 142 ? 19.995 11.985 -18.896 1.00 91.75 142 PRO A C 1
ATOM 1115 O O . PRO A 1 142 ? 19.730 12.371 -17.745 1.00 91.75 142 PRO A O 1
ATOM 1118 N N . SER A 1 143 ? 19.300 12.436 -19.947 1.00 92.56 143 SER A N 1
ATOM 1119 C CA . SER A 1 143 ? 18.048 13.191 -19.803 1.00 92.56 143 SER A CA 1
ATOM 1120 C C . SER A 1 143 ? 16.990 12.357 -19.061 1.00 92.56 143 SER A C 1
ATOM 1122 O O . SER A 1 143 ? 17.123 11.142 -18.935 1.00 92.56 143 SER A O 1
ATOM 1124 N N . GLY A 1 144 ? 15.948 13.005 -18.526 1.00 90.75 144 GLY A N 1
ATOM 1125 C CA . GLY A 1 144 ? 14.861 12.289 -17.841 1.00 90.75 144 GLY A CA 1
ATOM 1126 C C . GLY A 1 144 ? 14.169 11.281 -18.761 1.00 90.75 144 GLY A C 1
ATOM 1127 O O . GLY A 1 144 ? 14.068 10.105 -18.427 1.00 90.75 144 GLY A O 1
ATOM 1128 N N . GLN A 1 145 ? 13.832 11.725 -19.973 1.00 93.00 145 GLN A N 1
ATOM 1129 C CA . GLN A 1 145 ? 13.273 10.881 -21.027 1.00 93.00 145 GLN A CA 1
ATOM 1130 C C . GLN A 1 145 ? 14.172 9.680 -21.355 1.00 93.00 145 GLN A C 1
ATOM 1132 O O . GLN A 1 145 ? 13.705 8.544 -21.392 1.00 93.00 145 GLN A O 1
ATOM 1137 N N . ARG A 1 146 ? 15.483 9.901 -21.534 1.00 93.81 146 ARG A N 1
ATOM 1138 C CA . ARG A 1 146 ? 16.413 8.802 -21.823 1.00 93.81 146 ARG A CA 1
ATOM 1139 C C . ARG A 1 146 ? 16.529 7.834 -20.645 1.00 93.81 146 ARG A C 1
ATOM 1141 O O . ARG A 1 146 ? 16.656 6.635 -20.864 1.00 93.81 146 ARG A O 1
ATOM 1148 N N . LEU A 1 147 ? 16.450 8.322 -19.407 1.00 92.12 147 LEU A N 1
ATOM 1149 C CA . LEU A 1 147 ? 16.410 7.453 -18.233 1.00 92.12 147 LEU A CA 1
ATOM 1150 C C . LEU A 1 147 ? 15.151 6.572 -18.249 1.00 92.12 147 LEU A C 1
ATOM 1152 O O . LEU A 1 147 ? 15.270 5.366 -18.068 1.00 92.12 147 LEU A O 1
ATOM 1156 N N . MET A 1 148 ? 13.972 7.122 -18.564 1.00 92.69 148 MET A N 1
ATOM 1157 C CA . MET A 1 148 ? 12.760 6.308 -18.746 1.00 92.69 148 MET A CA 1
ATOM 1158 C C . MET A 1 148 ? 12.948 5.219 -19.808 1.00 92.69 148 MET A C 1
ATOM 1160 O O . MET A 1 148 ? 12.615 4.062 -19.561 1.00 92.69 148 MET A O 1
ATOM 1164 N N . GLU A 1 149 ? 13.504 5.560 -20.972 1.00 93.81 149 GLU A N 1
ATOM 1165 C CA . GLU A 1 149 ? 13.777 4.582 -22.034 1.00 93.81 149 GLU A CA 1
ATOM 1166 C C . GLU A 1 149 ? 14.683 3.446 -21.553 1.00 93.81 149 GLU A C 1
ATOM 1168 O O . GLU A 1 149 ? 14.385 2.281 -21.810 1.00 93.81 149 GLU A O 1
ATOM 1173 N N . VAL A 1 150 ? 15.757 3.774 -20.827 1.00 93.44 150 VAL A N 1
ATOM 1174 C CA . VAL A 1 150 ? 16.689 2.794 -20.249 1.00 93.44 150 VAL A CA 1
ATOM 1175 C C . VAL A 1 150 ? 15.955 1.830 -19.323 1.00 93.44 150 VAL A C 1
ATOM 1177 O O . VAL A 1 150 ? 16.104 0.621 -19.483 1.00 93.44 150 VAL A O 1
ATOM 1180 N N . PHE A 1 151 ? 15.145 2.343 -18.391 1.00 92.44 151 PHE A N 1
ATOM 1181 C CA . PHE A 1 151 ? 14.374 1.502 -17.473 1.00 92.44 151 PHE A CA 1
ATOM 1182 C C . PHE A 1 151 ? 13.441 0.566 -18.248 1.00 92.44 151 PHE A C 1
ATOM 1184 O O . PHE A 1 151 ? 13.487 -0.648 -18.045 1.00 92.44 151 PHE A O 1
ATOM 1191 N N . GLY A 1 152 ? 12.650 1.106 -19.180 1.00 94.44 152 GLY A N 1
ATOM 1192 C CA . GLY A 1 152 ? 11.722 0.317 -19.992 1.00 94.44 152 GLY A CA 1
ATOM 1193 C C . GLY A 1 152 ? 12.417 -0.762 -20.831 1.00 94.44 152 GLY A C 1
ATOM 1194 O O . GLY A 1 152 ? 11.939 -1.893 -20.885 1.00 94.44 152 GLY A O 1
ATOM 1195 N N . LEU A 1 153 ? 13.562 -0.444 -21.447 1.00 95.19 153 LEU A N 1
ATOM 1196 C CA . LEU A 1 153 ? 14.356 -1.393 -22.237 1.00 95.19 153 LEU A CA 1
ATOM 1197 C C . LEU A 1 153 ? 14.994 -2.479 -21.370 1.00 95.19 153 LEU A C 1
ATOM 1199 O O . LEU A 1 153 ? 14.914 -3.652 -21.729 1.00 95.19 153 LEU A O 1
ATOM 1203 N N . ALA A 1 154 ? 15.598 -2.114 -20.238 1.00 93.62 154 ALA A N 1
ATOM 1204 C CA . ALA A 1 154 ? 16.213 -3.074 -19.326 1.00 93.62 154 ALA A CA 1
ATOM 1205 C C . ALA A 1 154 ? 15.170 -4.055 -18.764 1.00 93.62 154 ALA A C 1
ATOM 1207 O O . ALA A 1 154 ? 15.375 -5.268 -18.810 1.00 93.62 154 ALA A O 1
ATOM 1208 N N . ALA A 1 155 ? 14.008 -3.546 -18.340 1.00 92.81 155 ALA A N 1
ATOM 1209 C CA . ALA A 1 155 ? 12.915 -4.382 -17.854 1.00 92.81 155 ALA A CA 1
ATOM 1210 C C . ALA A 1 155 ? 12.350 -5.299 -18.952 1.00 92.81 155 ALA A C 1
ATOM 1212 O O . ALA A 1 155 ? 12.137 -6.483 -18.695 1.00 92.81 155 ALA A O 1
ATOM 1213 N N . ALA A 1 156 ? 12.155 -4.793 -20.176 1.00 94.00 156 ALA A N 1
ATOM 1214 C CA . ALA A 1 156 ? 11.678 -5.606 -21.297 1.00 94.00 156 ALA A CA 1
ATOM 1215 C C . ALA A 1 156 ? 12.678 -6.715 -21.662 1.00 94.00 156 ALA A C 1
ATOM 1217 O O . ALA A 1 156 ? 12.287 -7.869 -21.824 1.00 94.00 156 ALA A O 1
ATOM 1218 N N . ARG A 1 157 ? 13.981 -6.400 -21.714 1.00 93.94 157 ARG A N 1
ATOM 1219 C CA . ARG A 1 157 ? 15.046 -7.391 -21.948 1.00 93.94 157 ARG A CA 1
ATOM 1220 C C . ARG A 1 157 ? 15.039 -8.481 -20.895 1.00 93.94 157 ARG A C 1
ATOM 1222 O O . ARG A 1 157 ? 15.050 -9.657 -21.251 1.00 93.94 157 ARG A O 1
ATOM 1229 N N . PHE A 1 158 ? 14.983 -8.103 -19.622 1.00 91.56 158 PHE A N 1
ATOM 1230 C CA . PHE A 1 158 ? 14.910 -9.070 -18.541 1.00 91.56 158 PHE A CA 1
ATOM 1231 C C . PHE A 1 158 ? 13.670 -9.966 -18.676 1.00 91.56 158 PHE A C 1
ATOM 1233 O O . PHE A 1 158 ? 13.802 -11.190 -18.673 1.00 91.56 158 PHE A O 1
ATOM 1240 N N . GLN A 1 159 ? 12.485 -9.376 -18.859 1.00 90.56 159 GLN A N 1
ATOM 1241 C CA . GLN A 1 159 ? 11.233 -10.133 -18.922 1.00 90.56 159 GLN A CA 1
ATOM 1242 C C . GLN A 1 159 ? 11.146 -11.043 -20.155 1.00 90.56 159 GLN A C 1
ATOM 1244 O O . GLN A 1 159 ? 10.644 -12.157 -20.041 1.00 90.56 159 GLN A O 1
ATOM 1249 N N . SER A 1 160 ? 11.734 -10.647 -21.288 1.00 90.81 160 SER A N 1
ATOM 1250 C CA . SER A 1 160 ? 11.812 -11.485 -22.496 1.00 90.81 160 SER A CA 1
ATOM 1251 C C . SER A 1 160 ? 12.643 -12.767 -22.325 1.00 90.81 160 SER A C 1
ATOM 1253 O O . SER A 1 160 ? 12.521 -13.690 -23.128 1.00 90.81 160 SER A O 1
ATOM 1255 N N . ARG A 1 161 ? 13.492 -12.838 -21.287 1.00 90.56 161 ARG A N 1
ATOM 1256 C CA . ARG A 1 161 ? 14.310 -14.019 -20.960 1.00 90.56 161 ARG A CA 1
ATOM 1257 C C . ARG A 1 161 ? 13.689 -14.913 -19.890 1.00 90.56 161 ARG A C 1
ATOM 1259 O O . ARG A 1 161 ? 14.249 -15.970 -19.599 1.00 90.56 161 ARG A O 1
ATOM 1266 N N . ILE A 1 162 ? 12.583 -14.495 -19.276 1.00 87.12 162 ILE A N 1
ATOM 1267 C CA . ILE A 1 162 ? 11.864 -15.339 -18.321 1.00 87.12 162 ILE A CA 1
ATOM 1268 C C . ILE A 1 162 ? 11.307 -16.541 -19.098 1.00 87.12 162 ILE A C 1
ATOM 1270 O O . ILE A 1 162 ? 10.684 -16.334 -20.140 1.00 87.12 162 ILE A O 1
ATOM 1274 N N . PRO A 1 163 ? 11.517 -17.787 -18.630 1.00 88.94 163 PRO A N 1
ATOM 1275 C CA . PRO A 1 163 ? 11.017 -18.963 -19.329 1.00 88.94 163 PRO A CA 1
ATOM 1276 C C . PRO A 1 163 ? 9.507 -18.903 -19.578 1.00 88.94 163 PRO A C 1
ATOM 1278 O O . PRO A 1 163 ? 8.732 -18.381 -18.767 1.00 88.94 163 PRO A O 1
ATOM 1281 N N . GLU A 1 164 ? 9.074 -19.480 -20.694 1.00 84.69 164 GLU A N 1
ATOM 1282 C CA . GLU A 1 164 ? 7.652 -19.617 -20.989 1.00 84.69 164 GLU A CA 1
ATOM 1283 C C . GLU A 1 164 ? 6.950 -20.426 -19.883 1.00 84.69 164 GLU A C 1
ATOM 1285 O O . GLU A 1 164 ? 7.508 -21.376 -19.331 1.00 84.69 164 GLU A O 1
ATOM 1290 N N . GLY A 1 165 ? 5.736 -20.015 -19.515 1.00 84.25 165 GLY A N 1
ATOM 1291 C CA . GLY A 1 165 ? 4.962 -20.649 -18.443 1.00 84.25 165 GLY A CA 1
ATOM 1292 C C . GLY A 1 165 ? 5.320 -20.204 -17.020 1.00 84.25 165 GLY A C 1
ATOM 1293 O O . GLY A 1 165 ? 4.624 -20.598 -16.088 1.00 84.25 165 GLY A O 1
ATOM 1294 N N . THR A 1 166 ? 6.343 -19.360 -16.830 1.00 89.56 166 THR A N 1
ATOM 1295 C CA . THR A 1 166 ? 6.667 -18.817 -15.493 1.00 89.56 166 THR A CA 1
ATOM 1296 C C . THR A 1 166 ? 5.749 -17.664 -15.082 1.00 89.56 166 THR A C 1
ATOM 1298 O O . THR A 1 166 ? 5.579 -17.413 -13.893 1.00 89.56 166 THR A O 1
ATOM 1301 N N . ALA A 1 167 ? 5.187 -16.925 -16.041 1.00 92.19 167 ALA A N 1
ATOM 1302 C CA . ALA A 1 167 ? 4.311 -15.790 -15.766 1.00 92.19 167 ALA A CA 1
ATOM 1303 C C . ALA A 1 167 ? 2.941 -16.248 -15.234 1.00 92.19 167 ALA A C 1
ATOM 1305 O O . ALA A 1 167 ? 2.353 -17.209 -15.732 1.00 92.19 167 ALA A O 1
ATOM 1306 N N . LEU A 1 168 ? 2.421 -15.544 -14.229 1.00 94.44 168 LEU A N 1
ATOM 1307 C CA . LEU A 1 168 ? 1.114 -15.835 -13.635 1.00 94.44 168 LEU A CA 1
ATOM 1308 C C . LEU A 1 168 ? -0.040 -15.214 -14.441 1.00 94.44 168 LEU A C 1
ATOM 1310 O O . LEU A 1 168 ? 0.128 -14.229 -15.168 1.00 94.44 168 LEU A O 1
ATOM 1314 N N . PHE A 1 169 ? -1.253 -15.753 -14.291 1.00 94.94 169 PHE A N 1
ATOM 1315 C CA . PHE A 1 169 ? -2.450 -15.079 -14.803 1.00 94.94 169 PHE A CA 1
ATOM 1316 C C . PHE A 1 169 ? -2.654 -13.731 -14.092 1.00 94.94 169 PHE A C 1
ATOM 1318 O O . PHE A 1 169 ? -2.323 -13.620 -12.913 1.00 94.94 169 PHE A O 1
ATOM 1325 N N . PRO A 1 170 ? -3.190 -12.699 -14.767 1.00 94.50 170 PRO A N 1
ATOM 1326 C CA . PRO A 1 170 ? -3.748 -12.700 -16.125 1.00 94.50 170 PRO A CA 1
ATOM 1327 C C . PRO A 1 170 ? -2.725 -12.403 -17.240 1.00 94.50 170 PRO A C 1
ATOM 1329 O O . PRO A 1 170 ? -3.117 -12.085 -18.365 1.00 94.50 170 PRO A O 1
ATOM 1332 N N . PHE A 1 171 ? -1.422 -12.456 -16.949 1.00 94.31 171 PHE A N 1
ATOM 1333 C CA . PHE A 1 171 ? -0.368 -12.019 -17.874 1.00 94.31 171 PHE A CA 1
ATOM 1334 C C . PHE A 1 171 ? 0.428 -13.156 -18.511 1.00 94.31 171 PHE A C 1
ATOM 1336 O O . PHE A 1 171 ? 1.264 -12.888 -19.366 1.00 94.31 171 PHE A O 1
ATOM 1343 N N . ARG A 1 172 ? 0.147 -14.413 -18.149 1.00 92.44 172 ARG A N 1
ATOM 1344 C CA . ARG A 1 172 ? 0.825 -15.599 -18.692 1.00 92.44 172 ARG A CA 1
ATOM 1345 C C . ARG A 1 172 ? 0.957 -15.582 -20.218 1.00 92.44 172 ARG A C 1
ATOM 1347 O O . ARG A 1 172 ? 2.018 -15.896 -20.740 1.00 92.44 172 ARG A O 1
ATOM 1354 N N . ASP A 1 173 ? -0.103 -15.163 -20.904 1.00 90.38 173 ASP A N 1
ATOM 1355 C CA . ASP A 1 173 ? -0.196 -15.190 -22.367 1.00 90.38 173 ASP A CA 1
ATOM 1356 C C . ASP A 1 173 ? 0.080 -13.799 -22.996 1.00 90.38 173 ASP A C 1
ATOM 1358 O O . ASP A 1 173 ? -0.304 -13.528 -24.134 1.00 90.38 173 ASP A O 1
ATOM 1362 N N . LYS A 1 174 ? 0.714 -12.883 -22.244 1.00 90.69 174 LYS A N 1
ATOM 1363 C CA . LYS A 1 174 ? 1.041 -11.505 -22.656 1.00 90.69 174 LYS A CA 1
ATOM 1364 C C . LYS A 1 174 ? 2.556 -11.277 -22.571 1.00 90.69 174 LYS A C 1
ATOM 1366 O O . LYS A 1 174 ? 3.033 -10.746 -21.568 1.00 90.69 174 LYS A O 1
ATOM 1371 N N . PRO A 1 175 ? 3.324 -11.695 -23.591 1.00 88.88 175 PRO A N 1
ATOM 1372 C CA . PRO A 1 175 ? 4.774 -11.567 -23.563 1.00 88.88 175 PRO A CA 1
ATOM 1373 C C . PRO A 1 175 ? 5.197 -10.096 -23.536 1.00 88.88 175 PRO A C 1
ATOM 1375 O O . PRO A 1 175 ? 4.582 -9.248 -24.179 1.00 88.88 175 PRO A O 1
ATOM 1378 N N . VAL A 1 176 ? 6.283 -9.817 -22.818 1.00 91.88 176 VAL A N 1
ATOM 1379 C CA . VAL A 1 176 ? 6.890 -8.486 -22.737 1.00 91.88 176 VAL A CA 1
ATOM 1380 C C . VAL A 1 176 ? 8.097 -8.457 -23.647 1.00 91.88 176 VAL A C 1
ATOM 1382 O O . VAL A 1 176 ? 9.127 -9.066 -23.358 1.00 91.88 176 VAL A O 1
ATOM 1385 N N . THR A 1 177 ? 7.947 -7.769 -24.771 1.00 90.50 177 THR A N 1
ATOM 1386 C CA . THR A 1 177 ? 8.950 -7.750 -25.842 1.00 90.50 177 THR A CA 1
ATOM 1387 C C . THR A 1 177 ? 9.506 -6.358 -26.084 1.00 90.50 177 THR A C 1
ATOM 1389 O O . THR A 1 177 ? 10.649 -6.216 -26.519 1.00 90.50 177 THR A O 1
ATOM 1392 N N . VAL A 1 178 ? 8.726 -5.324 -25.762 1.00 94.25 178 VAL A N 1
ATOM 1393 C CA . VAL A 1 178 ? 9.107 -3.924 -25.949 1.00 94.25 178 VAL A CA 1
ATOM 1394 C C . VAL A 1 178 ? 8.824 -3.092 -24.691 1.00 94.25 178 VAL A C 1
ATOM 1396 O O . VAL A 1 178 ? 7.995 -3.475 -23.866 1.00 94.25 178 VAL A O 1
ATOM 1399 N N . PRO A 1 179 ? 9.476 -1.925 -24.522 1.00 94.38 179 PRO A N 1
ATOM 1400 C CA . PRO A 1 179 ? 9.255 -1.056 -23.363 1.00 94.38 179 PRO A CA 1
ATOM 1401 C C . PRO A 1 179 ? 7.792 -0.675 -23.119 1.00 94.38 179 PRO A C 1
ATOM 1403 O O . PRO A 1 179 ? 7.370 -0.568 -21.971 1.00 94.38 179 PRO A O 1
ATOM 1406 N N . ASP A 1 180 ? 7.003 -0.469 -24.175 1.00 95.56 180 ASP A N 1
ATOM 1407 C CA . ASP A 1 180 ? 5.588 -0.115 -24.024 1.00 95.56 180 ASP A CA 1
ATOM 1408 C C . ASP A 1 180 ? 4.754 -1.229 -23.379 1.00 95.56 180 ASP A C 1
ATOM 1410 O O . ASP A 1 180 ? 3.824 -0.913 -22.633 1.00 95.56 180 ASP A O 1
ATOM 1414 N N . ASP A 1 181 ? 5.135 -2.500 -23.554 1.00 95.00 181 ASP A N 1
ATOM 1415 C CA . ASP A 1 181 ? 4.517 -3.623 -22.844 1.00 95.00 181 ASP A CA 1
ATOM 1416 C C . ASP A 1 181 ? 4.751 -3.476 -21.335 1.00 95.00 181 ASP A C 1
ATOM 1418 O O . ASP A 1 181 ? 3.803 -3.547 -20.554 1.00 95.00 181 ASP A O 1
ATOM 1422 N N . VAL A 1 182 ? 5.988 -3.166 -20.918 1.00 94.56 182 VAL A N 1
ATOM 1423 C CA . VAL A 1 182 ? 6.348 -2.951 -19.502 1.00 94.56 182 VAL A CA 1
ATOM 1424 C C . VAL A 1 182 ? 5.491 -1.845 -18.893 1.00 94.56 182 VAL A C 1
ATOM 1426 O O . VAL A 1 182 ? 4.926 -2.016 -17.811 1.00 94.56 182 VAL A O 1
ATOM 1429 N N . TRP A 1 183 ? 5.376 -0.706 -19.575 1.00 95.56 183 TRP A N 1
ATOM 1430 C CA . TRP A 1 183 ? 4.605 0.426 -19.066 1.00 95.56 183 TRP A CA 1
ATOM 1431 C C . TRP A 1 183 ? 3.105 0.136 -19.005 1.00 95.56 183 TRP A C 1
ATOM 1433 O O . TRP A 1 183 ? 2.448 0.516 -18.036 1.00 95.56 183 TRP A O 1
ATOM 1443 N N . SER A 1 184 ? 2.565 -0.530 -20.028 1.00 95.25 184 SER A N 1
ATOM 1444 C CA . SER A 1 184 ? 1.151 -0.907 -20.101 1.00 95.25 184 SER A CA 1
ATOM 1445 C C . SER A 1 184 ? 0.784 -1.906 -19.002 1.00 95.25 184 SER A C 1
ATOM 1447 O O . SER A 1 184 ? -0.210 -1.729 -18.289 1.00 95.25 184 SER A O 1
ATOM 1449 N N . LEU A 1 185 ? 1.632 -2.918 -18.807 1.00 94.38 185 LEU A N 1
ATOM 1450 C CA . LEU A 1 185 ? 1.441 -3.938 -17.785 1.00 94.38 185 LEU A CA 1
ATOM 1451 C C . LEU A 1 185 ? 1.571 -3.402 -16.371 1.00 94.38 185 LEU A C 1
ATOM 1453 O O . LEU A 1 185 ? 0.967 -4.003 -15.496 1.00 94.38 185 LEU A O 1
ATOM 1457 N N . ASN A 1 186 ? 2.284 -2.291 -16.154 1.00 95.44 186 ASN A N 1
ATOM 1458 C CA . ASN A 1 186 ? 2.425 -1.600 -14.865 1.00 95.44 186 ASN A CA 1
ATOM 1459 C C . ASN A 1 186 ? 1.449 -0.416 -14.684 1.00 95.44 186 ASN A C 1
ATOM 1461 O O . ASN A 1 186 ? 1.666 0.460 -13.845 1.00 95.44 186 ASN A O 1
ATOM 1465 N N . ASN A 1 187 ? 0.369 -0.346 -15.467 1.00 96.50 187 ASN A N 1
ATOM 1466 C CA . ASN A 1 187 ? -0.726 0.586 -15.206 1.00 96.50 187 ASN A CA 1
ATOM 1467 C C . ASN A 1 187 ? -1.831 -0.111 -14.401 1.00 96.50 187 ASN A C 1
ATOM 1469 O O . ASN A 1 187 ? -2.743 -0.710 -14.978 1.00 96.50 187 ASN A O 1
ATOM 1473 N N . PHE A 1 188 ? -1.780 0.001 -13.069 1.00 97.31 188 PHE A N 1
ATOM 1474 C CA . PHE A 1 188 ? -2.724 -0.709 -12.204 1.00 97.31 188 PHE A CA 1
ATOM 1475 C C . PHE A 1 188 ? -4.167 -0.216 -12.360 1.00 97.31 188 PHE A C 1
ATOM 1477 O O . PHE A 1 188 ? -5.094 -1.000 -12.183 1.00 97.31 188 PHE A O 1
ATOM 1484 N N . VAL A 1 189 ? -4.397 1.043 -12.755 1.00 96.81 189 VAL A N 1
ATOM 1485 C CA . VAL A 1 189 ? -5.762 1.544 -13.014 1.00 96.81 189 VAL A CA 1
ATOM 1486 C C . VAL A 1 189 ? -6.456 0.648 -14.041 1.00 96.81 189 VAL A C 1
ATOM 1488 O O . VAL A 1 189 ? -7.590 0.213 -13.828 1.00 96.81 189 VAL A O 1
ATOM 1491 N N . ASN A 1 190 ? -5.747 0.274 -15.107 1.00 95.88 190 ASN A N 1
ATOM 1492 C CA . ASN A 1 190 ? -6.268 -0.625 -16.134 1.00 95.88 190 ASN A CA 1
ATOM 1493 C C . ASN A 1 190 ? -6.476 -2.052 -15.613 1.00 95.88 190 ASN A C 1
ATOM 1495 O O . ASN A 1 190 ? -7.438 -2.693 -16.017 1.00 95.88 190 ASN A O 1
ATOM 1499 N N . GLN A 1 191 ? -5.628 -2.518 -14.693 1.00 95.75 191 GLN A N 1
ATOM 1500 C CA . GLN A 1 191 ? -5.688 -3.883 -14.153 1.00 95.75 191 GLN A CA 1
ATOM 1501 C C . GLN A 1 191 ? -6.611 -4.041 -12.933 1.00 95.75 191 GLN A C 1
ATOM 1503 O O . GLN A 1 191 ? -6.855 -5.156 -12.494 1.00 95.75 191 GLN A O 1
ATOM 1508 N N . SER A 1 192 ? -7.126 -2.947 -12.370 1.00 95.62 192 SER A N 1
ATOM 1509 C CA . SER A 1 192 ? -7.881 -2.950 -11.106 1.00 95.62 192 SER A CA 1
ATOM 1510 C C . SER A 1 192 ? -9.291 -3.557 -11.180 1.00 95.62 192 SER A C 1
ATOM 1512 O O . SER A 1 192 ? -9.977 -3.649 -10.161 1.00 95.62 192 SER A O 1
ATOM 1514 N N . GLU A 1 193 ? -9.759 -3.944 -12.367 1.00 92.19 193 GLU A N 1
ATOM 1515 C CA . GLU A 1 193 ? -11.065 -4.585 -12.538 1.00 92.19 193 GLU A CA 1
ATOM 1516 C C . GLU A 1 193 ? -11.043 -6.032 -12.044 1.00 92.19 193 GLU A C 1
ATOM 1518 O O . GLU A 1 193 ? -10.097 -6.778 -12.281 1.00 92.19 193 GLU A O 1
ATOM 1523 N N . GLY A 1 194 ? -12.117 -6.440 -11.365 1.00 84.62 194 GLY A N 1
ATOM 1524 C CA . GLY A 1 194 ? -12.253 -7.811 -10.874 1.00 84.62 194 GLY A CA 1
ATOM 1525 C C . GLY A 1 194 ? -11.426 -8.129 -9.626 1.00 84.62 194 GLY A C 1
ATOM 1526 O O . GLY A 1 194 ? -11.372 -9.294 -9.238 1.00 84.62 194 GLY A O 1
ATOM 1527 N N . ILE A 1 195 ? -10.831 -7.125 -8.966 1.00 93.06 195 ILE A N 1
ATOM 1528 C CA . ILE A 1 195 ? -10.168 -7.334 -7.675 1.00 93.06 195 ILE A CA 1
ATOM 1529 C C . ILE A 1 195 ? -11.204 -7.761 -6.632 1.00 93.06 195 ILE A C 1
ATOM 1531 O O . ILE A 1 195 ? -12.121 -7.018 -6.273 1.00 93.06 195 ILE A O 1
ATOM 1535 N N . THR A 1 196 ? -11.043 -8.979 -6.132 1.00 94.12 196 THR A N 1
ATOM 1536 C CA . THR A 1 196 ? -11.884 -9.593 -5.103 1.00 94.12 196 THR A CA 1
ATOM 1537 C C . THR A 1 196 ? -11.120 -9.840 -3.805 1.00 94.12 196 THR A C 1
ATOM 1539 O O . THR A 1 196 ? -11.748 -10.074 -2.769 1.00 94.12 196 THR A O 1
ATOM 1542 N N . THR A 1 197 ? -9.786 -9.773 -3.812 1.00 95.81 197 THR A N 1
ATOM 1543 C CA . THR A 1 197 ? -8.981 -9.749 -2.586 1.00 95.81 197 THR A CA 1
ATOM 1544 C C . THR A 1 197 ? -9.228 -8.431 -1.857 1.00 95.81 197 THR A C 1
ATOM 1546 O O . THR A 1 197 ? -9.100 -7.369 -2.472 1.00 95.81 197 THR A O 1
ATOM 1549 N N . PRO A 1 198 ? -9.556 -8.458 -0.553 1.00 96.38 198 PRO A N 1
ATOM 1550 C CA . PRO A 1 198 ? -9.629 -7.241 0.239 1.00 96.38 198 PRO A CA 1
ATOM 1551 C C . PRO A 1 198 ? -8.336 -6.433 0.141 1.00 96.38 198 PRO A C 1
ATOM 1553 O O . PRO A 1 198 ? -7.271 -6.895 0.547 1.00 96.38 198 PRO A O 1
ATOM 1556 N N . THR A 1 199 ? -8.435 -5.230 -0.407 1.00 98.00 199 THR A N 1
ATOM 1557 C CA . THR A 1 199 ? -7.302 -4.371 -0.742 1.00 98.00 199 THR A CA 1
ATOM 1558 C C . THR A 1 199 ? -7.554 -2.958 -0.232 1.00 98.00 199 THR A C 1
ATOM 1560 O O . THR A 1 199 ? -8.509 -2.318 -0.659 1.00 98.00 199 THR A O 1
ATOM 1563 N N . LEU A 1 200 ? -6.703 -2.453 0.664 1.00 97.94 200 LEU A N 1
ATOM 1564 C CA . LEU A 1 200 ? -6.710 -1.056 1.101 1.00 97.94 200 LEU A CA 1
ATOM 1565 C C . LEU A 1 200 ? -5.658 -0.268 0.323 1.00 97.94 200 LEU A C 1
ATOM 1567 O O . LEU A 1 200 ? -4.471 -0.560 0.419 1.00 97.94 200 LEU A O 1
ATOM 1571 N N . VAL A 1 201 ? -6.084 0.765 -0.390 1.00 97.94 201 VAL A N 1
ATOM 1572 C CA . VAL A 1 201 ? -5.235 1.751 -1.058 1.00 97.94 201 VAL A CA 1
ATOM 1573 C C . VAL A 1 201 ? -5.302 3.041 -0.261 1.00 97.94 201 VAL A C 1
ATOM 1575 O O . VAL A 1 201 ? -6.359 3.663 -0.196 1.00 97.94 201 VAL A O 1
ATOM 1578 N N . TRP A 1 202 ? -4.197 3.447 0.352 1.00 97.31 202 TRP A N 1
ATOM 1579 C CA . TRP A 1 202 ? -4.151 4.654 1.172 1.00 97.31 202 TRP A CA 1
ATOM 1580 C C . TRP A 1 202 ? -3.260 5.713 0.526 1.00 97.31 202 TRP A C 1
ATOM 1582 O O . TRP A 1 202 ? -2.036 5.592 0.533 1.00 97.31 202 TRP A O 1
ATOM 1592 N N . ASN A 1 203 ? -3.890 6.760 -0.010 1.00 97.06 203 ASN A N 1
ATOM 1593 C CA . ASN A 1 203 ? -3.231 7.896 -0.650 1.00 97.06 203 ASN A CA 1
ATOM 1594 C C . ASN A 1 203 ? -3.358 9.165 0.199 1.00 97.06 203 ASN A C 1
ATOM 1596 O O . ASN A 1 203 ? -4.339 9.338 0.926 1.00 97.06 203 ASN A O 1
ATOM 1600 N N . ALA A 1 204 ? -2.407 10.081 0.035 1.00 97.00 204 ALA A N 1
ATOM 1601 C CA . ALA A 1 204 ? -2.532 11.461 0.482 1.00 97.00 204 ALA A CA 1
ATOM 1602 C C . ALA A 1 204 ? -2.797 12.366 -0.731 1.00 97.00 204 ALA A C 1
ATOM 1604 O O . ALA A 1 204 ? -2.172 12.203 -1.777 1.00 97.00 204 ALA A O 1
ATOM 1605 N N . MET A 1 205 ? -3.741 13.299 -0.611 1.00 97.19 205 MET A N 1
ATOM 1606 C CA . MET A 1 205 ? -4.063 14.243 -1.690 1.00 97.19 205 MET A CA 1
ATOM 1607 C C . MET A 1 205 ? -2.967 15.301 -1.893 1.00 97.19 205 MET A C 1
ATOM 1609 O O . MET A 1 205 ? -2.897 15.899 -2.961 1.00 97.19 205 MET A O 1
ATOM 1613 N N . ASP A 1 206 ? -2.120 15.514 -0.883 1.00 96.00 206 ASP A N 1
ATOM 1614 C CA . ASP A 1 206 ? -0.980 16.435 -0.877 1.00 96.00 206 ASP A CA 1
ATOM 1615 C C . ASP A 1 206 ? 0.376 15.723 -1.071 1.00 96.00 206 ASP A C 1
ATOM 1617 O O . ASP A 1 206 ? 1.419 16.257 -0.687 1.00 96.00 206 ASP A O 1
ATOM 1621 N N . ASP A 1 207 ? 0.383 14.504 -1.626 1.00 94.88 207 ASP A N 1
ATOM 1622 C CA . ASP A 1 207 ? 1.618 13.763 -1.900 1.00 94.88 207 ASP A CA 1
ATOM 1623 C C . ASP A 1 207 ? 2.488 14.513 -2.928 1.00 94.88 207 ASP A C 1
ATOM 1625 O O . ASP A 1 207 ? 2.101 14.706 -4.081 1.00 94.88 207 ASP A O 1
ATOM 1629 N N . SER A 1 208 ? 3.672 14.953 -2.483 1.00 90.94 208 SER A N 1
ATOM 1630 C CA . SER A 1 208 ? 4.616 15.750 -3.281 1.00 90.94 208 SER A CA 1
ATOM 1631 C C . SER A 1 208 ? 5.534 14.936 -4.200 1.00 90.94 208 SER A C 1
ATOM 1633 O O . SER A 1 208 ? 6.340 15.521 -4.926 1.00 90.94 208 SER A O 1
ATOM 1635 N N . VAL A 1 209 ? 5.463 13.604 -4.140 1.00 90.81 209 VAL A N 1
ATOM 1636 C CA . VAL A 1 209 ? 6.276 12.678 -4.948 1.00 90.81 209 VAL A CA 1
ATOM 1637 C C . VAL A 1 209 ? 5.388 11.893 -5.908 1.00 90.81 209 VAL A C 1
ATOM 1639 O O . VAL A 1 209 ? 5.763 11.668 -7.054 1.00 90.81 209 VAL A O 1
ATOM 1642 N N . LEU A 1 210 ? 4.218 11.460 -5.444 1.00 93.00 210 LEU A N 1
ATOM 1643 C CA . LEU A 1 210 ? 3.236 10.724 -6.227 1.00 93.00 210 LEU A CA 1
ATOM 1644 C C . LEU A 1 210 ? 1.971 11.557 -6.354 1.00 93.00 210 LEU A C 1
ATOM 1646 O O . LEU A 1 210 ? 1.010 11.345 -5.615 1.00 93.00 210 LEU A O 1
ATOM 1650 N N . GLU A 1 211 ? 1.968 12.488 -7.308 1.00 94.38 211 GLU A N 1
ATOM 1651 C CA . GLU A 1 211 ? 0.849 13.409 -7.489 1.00 94.38 211 GLU A CA 1
ATOM 1652 C C . GLU A 1 211 ? -0.497 12.670 -7.506 1.00 94.38 211 GLU A C 1
ATOM 1654 O O . GLU A 1 211 ? -0.706 11.700 -8.253 1.00 94.38 211 GLU A O 1
ATOM 1659 N N . PHE A 1 212 ? -1.425 13.142 -6.668 1.00 96.31 212 PHE A N 1
ATOM 1660 C CA . PHE A 1 212 ? -2.729 12.510 -6.487 1.00 96.31 212 PHE A CA 1
ATOM 1661 C C . PHE A 1 212 ? -3.505 12.407 -7.806 1.00 96.31 212 PHE A C 1
ATOM 1663 O O . PHE A 1 212 ? -4.149 11.389 -8.062 1.00 96.31 212 PHE A O 1
ATOM 1670 N N . ASP A 1 213 ? -3.388 13.419 -8.665 1.00 96.88 213 ASP A N 1
ATOM 1671 C CA . ASP A 1 213 ? -4.070 13.488 -9.959 1.00 96.88 213 ASP A CA 1
ATOM 1672 C C . ASP A 1 213 ? -3.571 12.435 -10.959 1.00 96.88 213 ASP A C 1
ATOM 1674 O O . ASP A 1 213 ? -4.339 11.988 -11.811 1.00 96.88 213 ASP A O 1
ATOM 1678 N N . LEU A 1 214 ? -2.323 11.979 -10.825 1.00 95.81 214 LEU A N 1
ATOM 1679 C CA . LEU A 1 214 ? -1.741 10.932 -11.671 1.00 95.81 214 LEU A CA 1
ATOM 1680 C C . LEU A 1 214 ? -1.988 9.520 -11.123 1.00 95.81 214 LEU A C 1
ATOM 1682 O O . LEU A 1 214 ? -1.984 8.554 -11.892 1.00 95.81 214 LEU A O 1
ATOM 1686 N N . ASN A 1 215 ? -2.199 9.392 -9.809 1.00 96.06 215 ASN A N 1
ATOM 1687 C CA . ASN A 1 215 ? -2.257 8.108 -9.110 1.00 96.06 215 ASN A CA 1
ATOM 1688 C C . ASN A 1 215 ? -3.611 7.851 -8.433 1.00 96.06 215 ASN A C 1
ATOM 1690 O O . ASN A 1 215 ? -4.398 7.024 -8.899 1.00 96.06 215 ASN A O 1
ATOM 1694 N N . GLY A 1 216 ? -3.885 8.532 -7.319 1.00 95.81 216 GLY A N 1
ATOM 1695 C CA . GLY A 1 216 ? -5.047 8.250 -6.473 1.00 95.81 216 GLY A CA 1
ATOM 1696 C C . GLY A 1 216 ? -6.390 8.616 -7.113 1.00 95.81 216 GLY A C 1
ATOM 1697 O O . GLY A 1 216 ? -7.365 7.871 -6.958 1.00 95.81 216 GLY A O 1
ATOM 1698 N N . ARG A 1 217 ? -6.457 9.725 -7.862 1.00 96.94 217 ARG A N 1
ATOM 1699 C CA . ARG A 1 217 ? -7.688 10.200 -8.511 1.00 96.94 217 ARG A CA 1
ATOM 1700 C C . ARG A 1 217 ? -8.193 9.232 -9.589 1.00 96.94 217 ARG A C 1
ATOM 1702 O O . ARG A 1 217 ? -9.334 8.800 -9.434 1.00 96.94 217 ARG A O 1
ATOM 1709 N N . PRO A 1 218 ? -7.396 8.803 -10.592 1.00 96.69 218 PRO A N 1
ATOM 1710 C CA . PRO A 1 218 ? -7.876 7.870 -11.615 1.00 96.69 218 PRO A CA 1
ATOM 1711 C C . PRO A 1 218 ? -8.435 6.566 -11.037 1.00 96.69 218 PRO A C 1
ATOM 1713 O O . PRO A 1 218 ? -9.443 6.050 -11.515 1.00 96.69 218 PRO A O 1
ATOM 1716 N N . LEU A 1 219 ? -7.811 6.038 -9.976 1.00 95.69 219 LEU A N 1
ATOM 1717 C CA . LEU A 1 219 ? -8.307 4.833 -9.314 1.00 95.69 219 LEU A CA 1
ATOM 1718 C C . LEU A 1 219 ? -9.632 5.086 -8.578 1.00 95.69 219 LEU A C 1
ATOM 1720 O O . LEU A 1 219 ? -10.531 4.252 -8.635 1.00 95.69 219 LEU A O 1
ATOM 1724 N N . SER A 1 220 ? -9.765 6.240 -7.920 1.00 95.25 220 SER A N 1
ATOM 1725 C CA . SER A 1 220 ? -10.993 6.633 -7.213 1.00 95.25 220 SER A CA 1
ATOM 1726 C C . SER A 1 220 ? -12.162 6.876 -8.169 1.00 95.25 220 SER A C 1
ATOM 1728 O O . SER A 1 220 ? -13.290 6.502 -7.868 1.00 95.25 220 SER A O 1
ATOM 1730 N N . GLU A 1 221 ? -11.896 7.485 -9.324 1.00 95.50 221 GLU A N 1
ATOM 1731 C CA . GLU A 1 221 ? -12.897 7.731 -10.368 1.00 95.50 221 GLU A CA 1
ATOM 1732 C C . GLU A 1 221 ? -13.354 6.430 -11.031 1.00 95.50 221 GLU A C 1
ATOM 1734 O O . GLU A 1 221 ? -14.539 6.273 -11.324 1.00 95.50 221 GLU A O 1
ATOM 1739 N N . LYS A 1 222 ? -12.436 5.473 -11.220 1.00 94.75 222 LYS A N 1
ATOM 1740 C CA . LYS A 1 222 ? -12.762 4.146 -11.752 1.00 94.75 222 LYS A CA 1
ATOM 1741 C C . LYS A 1 222 ? -13.568 3.291 -10.766 1.00 94.75 222 LYS A C 1
ATOM 1743 O O . LYS A 1 222 ? -14.387 2.484 -11.195 1.00 94.75 222 LYS A O 1
ATOM 1748 N N . HIS A 1 223 ? -13.363 3.484 -9.462 1.00 92.81 223 HIS A N 1
ATOM 1749 C CA . HIS A 1 223 ? -14.038 2.741 -8.392 1.00 92.81 223 HIS A CA 1
ATOM 1750 C C . HIS A 1 223 ? -14.778 3.688 -7.431 1.00 92.81 223 HIS A C 1
ATOM 1752 O O . HIS A 1 223 ? -14.378 3.826 -6.272 1.00 92.81 223 HIS A O 1
ATOM 1758 N N . PRO A 1 224 ? -15.880 4.334 -7.861 1.00 84.06 224 PRO A N 1
ATOM 1759 C CA . PRO A 1 224 ? -16.595 5.313 -7.033 1.00 84.06 224 PRO A CA 1
ATOM 1760 C C . PRO A 1 224 ? -17.193 4.695 -5.754 1.00 84.06 224 PRO A C 1
ATOM 1762 O O . PRO A 1 224 ? -17.306 5.369 -4.730 1.00 84.06 224 PRO A O 1
ATOM 1765 N N . ASP A 1 225 ? -17.501 3.394 -5.782 1.00 80.00 225 ASP A N 1
ATOM 1766 C CA . ASP A 1 225 ? -18.015 2.623 -4.643 1.00 80.00 225 ASP A CA 1
ATOM 1767 C C . ASP A 1 225 ? -16.916 1.973 -3.786 1.00 80.00 225 ASP A C 1
ATOM 1769 O O . ASP A 1 225 ? -17.215 1.147 -2.920 1.00 80.00 225 ASP A O 1
ATOM 1773 N N . ALA A 1 226 ? -15.642 2.343 -3.977 1.00 71.50 226 ALA A N 1
ATOM 1774 C CA . ALA A 1 226 ? -14.497 1.723 -3.303 1.00 71.50 226 ALA A CA 1
ATOM 1775 C C . ALA A 1 226 ? -14.660 1.617 -1.774 1.00 71.50 226 ALA A C 1
ATOM 1777 O O . ALA A 1 226 ? -14.221 0.654 -1.160 1.00 71.50 226 ALA A O 1
ATOM 1778 N N . ARG A 1 227 ? -15.382 2.543 -1.131 1.00 62.34 227 ARG A N 1
ATOM 1779 C CA . ARG A 1 227 ? -15.649 2.486 0.321 1.00 62.34 227 ARG A CA 1
ATOM 1780 C C . ARG A 1 227 ? -16.482 1.279 0.777 1.00 62.34 227 ARG A C 1
ATOM 1782 O O . ARG A 1 227 ? -16.529 1.011 1.972 1.00 62.34 227 ARG A O 1
ATOM 1789 N N . LYS A 1 228 ? -17.169 0.597 -0.140 1.00 61.06 228 LYS A N 1
ATOM 1790 C CA . LYS A 1 228 ? -18.021 -0.576 0.124 1.00 61.06 228 LYS A CA 1
ATOM 1791 C C . LYS A 1 228 ? -17.545 -1.834 -0.611 1.00 61.06 228 LYS A C 1
ATOM 1793 O O . LYS A 1 228 ? -18.108 -2.906 -0.401 1.00 61.06 228 LYS A O 1
ATOM 1798 N N . GLY A 1 229 ? -16.555 -1.698 -1.494 1.00 75.12 229 GLY A N 1
ATOM 1799 C CA . GLY A 1 229 ? -16.013 -2.786 -2.299 1.00 75.12 229 GLY A CA 1
ATOM 1800 C C . GLY A 1 229 ? -14.872 -3.537 -1.612 1.00 75.12 229 GLY A C 1
ATOM 1801 O O . GLY A 1 229 ? -14.414 -3.179 -0.530 1.00 75.12 229 GLY A O 1
ATOM 1802 N N . ARG A 1 230 ? -14.374 -4.582 -2.284 1.00 88.75 230 ARG A N 1
ATOM 1803 C CA . ARG A 1 230 ? -13.142 -5.279 -1.878 1.00 88.75 230 ARG A CA 1
ATOM 1804 C C . ARG A 1 230 ? -11.901 -4.406 -2.084 1.00 88.75 230 ARG A C 1
ATOM 1806 O O . ARG A 1 230 ? -10.943 -4.567 -1.345 1.00 88.75 230 ARG A O 1
ATOM 1813 N N . LEU A 1 231 ? -11.933 -3.472 -3.034 1.00 95.25 231 LEU A N 1
ATOM 1814 C CA . LEU A 1 231 ? -10.902 -2.457 -3.236 1.00 95.25 231 LEU A CA 1
ATOM 1815 C C . LEU A 1 231 ? -11.320 -1.150 -2.550 1.00 95.25 231 LEU A C 1
ATOM 1817 O O . LEU A 1 231 ? -12.144 -0.413 -3.082 1.00 95.25 231 LEU A O 1
ATOM 1821 N N . MET A 1 232 ? -10.748 -0.869 -1.383 1.00 95.62 232 MET A N 1
ATOM 1822 C CA . MET A 1 232 ? -11.003 0.332 -0.591 1.00 95.62 232 MET A CA 1
ATOM 1823 C C . MET A 1 232 ? -9.969 1.405 -0.892 1.00 95.62 232 MET A C 1
ATOM 1825 O O . MET A 1 232 ? -8.784 1.195 -0.666 1.00 95.62 232 MET A O 1
ATOM 1829 N N . VAL A 1 233 ? -10.410 2.575 -1.352 1.00 95.44 233 VAL A N 1
ATOM 1830 C CA . VAL A 1 233 ? -9.528 3.718 -1.619 1.00 95.44 233 VAL A CA 1
ATOM 1831 C C . VAL A 1 233 ? -9.745 4.786 -0.547 1.00 95.44 233 VAL A C 1
ATOM 1833 O O . VAL A 1 233 ? -10.768 5.475 -0.514 1.00 95.44 233 VAL A O 1
ATOM 1836 N N . LEU A 1 234 ? -8.774 4.900 0.356 1.00 95.00 234 LEU A N 1
ATOM 1837 C CA . LEU A 1 234 ? -8.707 5.897 1.413 1.00 95.00 234 LEU A CA 1
ATOM 1838 C C . LEU A 1 234 ? -7.818 7.054 0.953 1.00 95.00 234 LEU A C 1
ATOM 1840 O O . LEU A 1 234 ? -6.595 6.954 0.962 1.00 95.00 234 LEU A O 1
ATOM 1844 N N . ASN A 1 235 ? -8.441 8.167 0.576 1.00 95.75 235 ASN A N 1
ATOM 1845 C CA . ASN A 1 235 ? -7.727 9.393 0.229 1.00 95.75 235 ASN A CA 1
ATOM 1846 C C . ASN A 1 235 ? -7.822 10.373 1.395 1.00 95.75 235 ASN A C 1
ATOM 1848 O O . ASN A 1 235 ? -8.913 10.862 1.704 1.00 95.75 235 ASN A O 1
ATOM 1852 N N . THR A 1 236 ? -6.696 10.650 2.043 1.00 95.75 236 THR A N 1
ATOM 1853 C CA . THR A 1 236 ? -6.626 11.624 3.132 1.00 95.75 236 THR A CA 1
ATOM 1854 C C . THR A 1 236 ? -6.234 13.003 2.597 1.00 95.75 236 THR A C 1
ATOM 1856 O O . THR A 1 236 ? -5.419 13.079 1.678 1.00 95.75 236 THR A O 1
ATOM 1859 N N . PRO A 1 237 ? -6.780 14.111 3.140 1.00 95.81 237 PRO A N 1
ATOM 1860 C CA . PRO A 1 237 ? -6.436 15.455 2.667 1.00 95.81 237 PRO A CA 1
ATOM 1861 C C . PRO A 1 237 ? -4.957 15.804 2.846 1.00 95.81 237 PRO A C 1
ATOM 1863 O O . PRO A 1 237 ? -4.432 16.626 2.106 1.00 95.81 237 PRO A O 1
ATOM 1866 N N . GLN A 1 238 ? -4.320 15.201 3.851 1.00 93.25 238 GLN A N 1
ATOM 1867 C CA . GLN A 1 238 ? -2.922 15.403 4.197 1.00 93.25 238 GLN A CA 1
ATOM 1868 C C . GLN A 1 238 ? -2.219 14.054 4.360 1.00 93.25 238 GLN A C 1
ATOM 1870 O O . GLN A 1 238 ? -2.857 12.997 4.435 1.00 93.25 238 GLN A O 1
ATOM 1875 N N . GLY A 1 239 ? -0.898 14.092 4.436 1.00 91.00 239 GLY A N 1
ATOM 1876 C CA . GLY A 1 239 ? -0.060 12.920 4.652 1.00 91.00 239 GLY A CA 1
ATOM 1877 C C . GLY A 1 239 ? 1.304 13.061 4.000 1.00 91.00 239 GLY A C 1
ATOM 1878 O O . GLY A 1 239 ? 2.246 12.455 4.499 1.00 91.00 239 GLY A O 1
ATOM 1879 N N . ASN A 1 240 ? 1.416 13.869 2.936 1.00 91.50 240 ASN A N 1
ATOM 1880 C CA . ASN A 1 240 ? 2.573 13.914 2.039 1.00 91.50 240 ASN A CA 1
ATOM 1881 C C . ASN A 1 240 ? 2.991 12.489 1.586 1.00 91.50 240 ASN A C 1
ATOM 1883 O O . ASN A 1 240 ? 2.271 11.507 1.798 1.00 91.50 240 ASN A O 1
ATOM 1887 N N . HIS A 1 241 ? 4.155 12.343 0.956 1.00 93.38 241 HIS A N 1
ATOM 1888 C CA . HIS A 1 241 ? 4.645 11.048 0.515 1.00 93.38 241 HIS A CA 1
ATOM 1889 C C . HIS A 1 241 ? 4.968 10.142 1.708 1.00 93.38 241 HIS A C 1
ATOM 1891 O O . HIS A 1 241 ? 5.930 10.370 2.447 1.00 93.38 241 HIS A O 1
ATOM 1897 N N . CYS A 1 242 ? 4.134 9.117 1.903 1.00 92.75 242 CYS A N 1
ATOM 1898 C CA . CYS A 1 242 ? 4.294 8.059 2.904 1.00 92.75 242 CYS A CA 1
ATOM 1899 C C . CYS A 1 242 ? 4.453 8.541 4.361 1.00 92.75 242 CYS A C 1
ATOM 1901 O O . CYS A 1 242 ? 5.000 7.813 5.192 1.00 92.75 242 CYS A O 1
ATOM 1903 N N . SER A 1 243 ? 3.991 9.754 4.682 1.00 93.62 243 SER A N 1
ATOM 1904 C CA . SER A 1 243 ? 4.156 10.378 6.005 1.00 93.62 243 SER A CA 1
ATOM 1905 C C . SER A 1 243 ? 2.838 10.480 6.785 1.00 93.62 243 SER A C 1
ATOM 1907 O O . SER A 1 243 ? 2.716 11.261 7.728 1.00 93.62 243 SER A O 1
ATOM 1909 N N . GLN A 1 244 ? 1.856 9.637 6.455 1.00 92.50 244 GLN A N 1
ATOM 1910 C CA . GLN A 1 244 ? 0.558 9.550 7.127 1.00 92.50 244 GLN A CA 1
ATOM 1911 C C . GLN A 1 244 ? 0.707 9.362 8.644 1.00 92.50 244 GLN A C 1
ATOM 1913 O O . GLN A 1 244 ? -0.006 10.008 9.407 1.00 92.50 244 GLN A O 1
ATOM 1918 N N . SER A 1 245 ? 1.668 8.552 9.101 1.00 91.38 245 SER A N 1
ATOM 1919 C CA . SER A 1 245 ? 1.934 8.365 10.534 1.00 91.38 245 SER A CA 1
ATOM 1920 C C . SER A 1 245 ? 2.538 9.584 11.220 1.00 91.38 245 SER A C 1
ATOM 1922 O O . SER A 1 245 ? 2.337 9.765 12.417 1.00 91.38 245 SER A O 1
ATOM 1924 N N . VAL A 1 246 ? 3.247 10.435 10.481 1.00 91.06 246 VAL A N 1
ATOM 1925 C CA . VAL A 1 246 ? 3.785 11.696 11.003 1.00 91.06 246 VAL A CA 1
ATOM 1926 C C . VAL A 1 246 ? 2.666 12.726 11.146 1.00 91.06 246 VAL A C 1
ATOM 1928 O O . VAL A 1 246 ? 2.620 13.438 12.143 1.00 91.06 246 VAL A O 1
ATOM 1931 N N . ILE A 1 247 ? 1.748 12.780 10.177 1.00 90.38 247 ILE A N 1
ATOM 1932 C CA . ILE A 1 247 ? 0.647 13.752 10.152 1.00 90.38 247 ILE A CA 1
ATOM 1933 C C . ILE A 1 24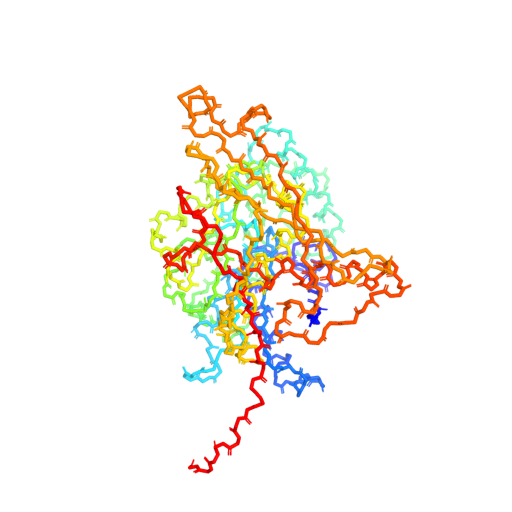7 ? -0.491 13.364 11.104 1.00 90.38 247 ILE A C 1
ATOM 1935 O O . ILE A 1 247 ? -0.963 14.196 11.874 1.00 90.38 247 ILE A O 1
ATOM 1939 N N . TYR A 1 248 ? -0.933 12.106 11.067 1.00 88.94 248 TYR A N 1
ATOM 1940 C CA . TYR A 1 248 ? -2.087 11.621 11.834 1.00 88.94 248 TYR A CA 1
ATOM 1941 C C . TYR A 1 248 ? -1.708 10.907 13.135 1.00 88.94 248 TYR A C 1
ATOM 1943 O O . TYR A 1 248 ? -2.586 10.522 13.905 1.00 88.94 248 TYR A O 1
ATOM 1951 N N . GLY A 1 249 ? -0.414 10.717 13.386 1.00 88.75 249 GLY A N 1
ATOM 1952 C CA . GLY A 1 249 ? 0.091 9.948 14.515 1.00 88.75 249 GLY A CA 1
ATOM 1953 C C . GLY A 1 249 ? 0.211 8.451 14.219 1.00 88.75 249 GLY A C 1
ATOM 1954 O O . GLY A 1 249 ? -0.491 7.863 13.378 1.00 88.75 249 GLY A O 1
ATOM 1955 N N . TRP A 1 250 ? 1.125 7.810 14.947 1.00 86.69 250 TRP A N 1
ATOM 1956 C CA . TRP A 1 250 ? 1.379 6.376 14.840 1.00 86.69 250 TRP A CA 1
ATOM 1957 C C . TRP A 1 250 ? 0.194 5.554 15.338 1.00 86.69 250 TRP A C 1
ATOM 1959 O O . TRP A 1 250 ? -0.083 4.496 14.784 1.00 86.69 250 TRP A O 1
ATOM 1969 N N . GLU A 1 251 ? -0.538 6.044 16.334 1.00 84.94 251 GLU A N 1
ATOM 1970 C CA . GLU A 1 251 ? -1.693 5.382 16.932 1.00 84.94 251 GLU A CA 1
ATOM 1971 C C . GLU A 1 251 ? -2.850 5.270 15.939 1.00 84.94 251 GLU A C 1
ATOM 1973 O O . GLU A 1 251 ? -3.415 4.186 15.777 1.00 84.94 251 GLU A O 1
ATOM 1978 N N . ALA A 1 252 ? -3.177 6.360 15.239 1.00 86.06 252 ALA A N 1
ATOM 1979 C CA . ALA A 1 252 ? -4.226 6.363 14.224 1.00 86.06 252 ALA A CA 1
ATOM 1980 C C . ALA A 1 252 ? -3.837 5.471 13.040 1.00 86.06 252 ALA A C 1
ATOM 1982 O O . ALA A 1 252 ? -4.609 4.606 12.628 1.00 86.06 252 ALA A O 1
ATOM 1983 N N . THR A 1 253 ? -2.600 5.610 12.555 1.00 90.88 253 THR A N 1
ATOM 1984 C CA . THR A 1 253 ? -2.090 4.806 11.436 1.00 90.88 253 THR A CA 1
ATOM 1985 C C . THR A 1 253 ? -2.067 3.322 11.773 1.00 90.88 253 THR A C 1
ATOM 1987 O O . THR A 1 253 ? -2.600 2.504 11.023 1.00 90.88 253 THR A O 1
ATOM 1990 N N . ALA A 1 254 ? -1.533 2.960 12.939 1.00 90.88 254 ALA A N 1
ATOM 1991 C CA . ALA A 1 254 ? -1.546 1.584 13.414 1.00 90.88 254 ALA A CA 1
ATOM 1992 C C . ALA A 1 254 ? -2.974 1.068 13.607 1.00 90.88 254 ALA A C 1
ATOM 1994 O O . ALA A 1 254 ? -3.227 -0.097 13.318 1.00 90.88 254 ALA A O 1
ATOM 1995 N N . SER A 1 255 ? -3.913 1.906 14.054 1.00 89.56 255 SER A N 1
ATOM 1996 C CA . SER A 1 255 ? -5.317 1.515 14.217 1.00 89.56 255 SER A CA 1
ATOM 1997 C C . SER A 1 255 ? -5.985 1.206 12.882 1.00 89.56 255 SER A C 1
ATOM 1999 O O . SER A 1 255 ? -6.644 0.175 12.789 1.00 89.56 255 SER A O 1
ATOM 2001 N N . VAL A 1 256 ? -5.763 2.021 11.845 1.00 91.94 256 VAL A N 1
ATOM 2002 C CA . VAL A 1 256 ? -6.275 1.767 10.485 1.00 91.94 256 VAL A CA 1
ATOM 2003 C C . VAL A 1 256 ? -5.712 0.458 9.933 1.00 91.94 256 VAL A C 1
ATOM 2005 O O . VAL A 1 256 ? -6.477 -0.428 9.550 1.00 91.94 256 VAL A O 1
ATOM 2008 N N . LEU A 1 257 ? -4.384 0.295 9.952 1.00 93.94 257 LEU A N 1
ATOM 2009 C CA . LEU A 1 257 ? -3.725 -0.907 9.429 1.00 93.94 257 LEU A CA 1
ATOM 2010 C C . LEU A 1 257 ? -4.143 -2.163 10.205 1.00 93.94 257 LEU A C 1
ATOM 2012 O O . LEU A 1 257 ? -4.481 -3.184 9.610 1.00 93.94 257 LEU A O 1
ATOM 2016 N N . ARG A 1 258 ? -4.166 -2.083 11.541 1.00 91.81 258 ARG A N 1
ATOM 2017 C CA . ARG A 1 258 ? -4.577 -3.189 12.412 1.00 91.81 258 ARG A CA 1
ATOM 2018 C C . ARG A 1 258 ? -6.034 -3.560 12.185 1.00 91.81 258 ARG A C 1
ATOM 2020 O O . ARG A 1 258 ? -6.314 -4.746 12.066 1.00 91.81 258 ARG A O 1
ATOM 2027 N N . ALA A 1 259 ? -6.939 -2.582 12.144 1.00 90.69 259 ALA A N 1
ATOM 2028 C CA . ALA A 1 259 ? -8.360 -2.834 11.935 1.00 90.69 259 ALA A CA 1
ATOM 2029 C C . ALA A 1 259 ? -8.592 -3.519 10.587 1.00 90.69 259 ALA A C 1
ATOM 2031 O O . ALA A 1 259 ? -9.301 -4.517 10.536 1.00 90.69 259 ALA A O 1
ATOM 2032 N N . PHE A 1 260 ? -7.927 -3.046 9.529 1.00 93.38 260 PHE A N 1
ATOM 2033 C CA . PHE A 1 260 ? -8.035 -3.655 8.208 1.00 93.38 260 PHE A CA 1
ATOM 2034 C C . PHE A 1 260 ? -7.503 -5.092 8.171 1.00 93.38 260 PHE A C 1
ATOM 2036 O O . PHE A 1 260 ? -8.131 -5.954 7.564 1.00 93.38 260 PHE A O 1
ATOM 2043 N N . ILE A 1 261 ? -6.370 -5.378 8.822 1.00 93.19 261 ILE A N 1
ATOM 2044 C CA . ILE A 1 261 ? -5.859 -6.752 8.931 1.00 93.19 261 ILE A CA 1
ATOM 2045 C C . ILE A 1 261 ? -6.865 -7.622 9.690 1.00 93.19 261 ILE A C 1
ATOM 2047 O O . ILE A 1 261 ? -7.303 -8.636 9.159 1.00 93.19 261 ILE A O 1
ATOM 2051 N N . GLN A 1 262 ? -7.282 -7.192 10.884 1.00 89.25 262 GLN A N 1
ATOM 2052 C CA . GLN A 1 262 ? -8.181 -7.956 11.754 1.00 89.25 262 GLN A CA 1
ATOM 2053 C C . GLN A 1 262 ? -9.525 -8.279 11.096 1.00 89.25 262 GLN A C 1
ATOM 2055 O O . GLN A 1 262 ? -10.004 -9.396 11.247 1.00 89.25 262 GLN A O 1
ATOM 2060 N N . ASP A 1 263 ? -10.107 -7.340 10.346 1.00 88.62 263 ASP A N 1
ATOM 2061 C CA . ASP A 1 263 ? -11.387 -7.534 9.646 1.00 88.62 263 ASP A CA 1
ATOM 2062 C C . ASP A 1 263 ? -11.313 -8.605 8.542 1.00 88.62 263 ASP A C 1
ATOM 2064 O O . ASP A 1 263 ? -12.322 -9.177 8.137 1.00 88.62 263 ASP A O 1
ATOM 2068 N N . HIS A 1 264 ? -10.101 -8.921 8.079 1.00 91.62 264 HIS A N 1
ATOM 2069 C CA . HIS A 1 264 ? -9.855 -9.880 7.005 1.00 91.62 264 HIS A CA 1
ATOM 2070 C C . HIS A 1 264 ? -9.067 -11.114 7.456 1.00 91.62 264 HIS A C 1
ATOM 2072 O O . HIS A 1 264 ? -8.706 -11.950 6.628 1.00 91.62 264 HIS A O 1
ATOM 2078 N N . SER A 1 265 ? -8.801 -11.266 8.750 1.00 89.12 265 SER A N 1
ATOM 2079 C CA . SER A 1 265 ? -8.166 -12.457 9.303 1.00 89.12 265 SER A CA 1
ATOM 2080 C C . SER A 1 265 ? -9.230 -13.369 9.919 1.00 89.12 265 SER A C 1
ATOM 2082 O O . SER A 1 265 ? -9.857 -13.019 10.914 1.00 89.12 265 SER A O 1
ATOM 2084 N N . HIS A 1 266 ? -9.408 -14.575 9.379 1.00 78.69 266 HIS A N 1
ATOM 2085 C CA . HIS A 1 266 ? -10.402 -15.529 9.890 1.00 78.69 266 HIS A CA 1
ATOM 2086 C C . HIS A 1 266 ? -10.113 -15.985 11.330 1.00 78.69 266 HIS A C 1
ATOM 2088 O O . HIS A 1 266 ? -11.041 -16.219 12.098 1.00 78.69 266 HIS A O 1
ATOM 2094 N N . ASP A 1 267 ? -8.841 -16.024 11.735 1.00 72.25 267 ASP A N 1
ATOM 2095 C CA . ASP A 1 267 ? -8.439 -16.325 13.120 1.00 72.25 267 ASP A CA 1
ATOM 2096 C C . ASP A 1 267 ? -8.904 -15.256 14.118 1.00 72.25 267 ASP A C 1
ATOM 2098 O O . ASP A 1 267 ? -8.959 -15.488 15.325 1.00 72.25 267 ASP A O 1
ATOM 2102 N N . PHE A 1 268 ? -9.231 -14.067 13.610 1.00 68.69 268 PHE A N 1
ATOM 2103 C CA . PHE A 1 268 ? -9.763 -12.951 14.372 1.00 68.69 268 PHE A CA 1
ATOM 2104 C C . PHE A 1 268 ? -11.257 -12.766 14.101 1.00 68.69 268 PHE A C 1
ATOM 2106 O O . PHE A 1 268 ? -11.735 -11.642 14.258 1.00 68.69 268 PHE A O 1
ATOM 2113 N N . TYR A 1 269 ? -12.003 -13.836 13.758 1.00 59.31 269 TYR A N 1
ATOM 2114 C CA . TYR A 1 269 ? -13.473 -13.869 13.851 1.00 59.31 269 TYR A CA 1
ATOM 2115 C C . TYR A 1 269 ? -13.898 -13.661 15.305 1.00 59.31 269 TYR A C 1
ATOM 2117 O O . TYR A 1 269 ? -14.299 -14.541 16.063 1.00 59.31 269 TYR A O 1
ATOM 2125 N N . ILE A 1 270 ? -13.772 -12.415 15.697 1.00 54.12 270 ILE A N 1
ATOM 2126 C CA . ILE A 1 270 ? -14.242 -11.854 16.916 1.00 54.12 270 ILE A CA 1
ATOM 2127 C C . ILE A 1 270 ? -15.720 -11.630 16.650 1.00 54.12 270 ILE A C 1
ATOM 2129 O O . ILE A 1 270 ? -16.102 -10.696 15.937 1.00 54.12 270 ILE A O 1
ATOM 2133 N N . LYS A 1 271 ? -16.585 -12.453 17.246 1.00 56.53 271 LYS A N 1
ATOM 2134 C CA . LYS A 1 271 ? -17.958 -11.994 17.445 1.00 56.53 271 LYS A CA 1
ATOM 2135 C C . LYS A 1 271 ? -17.862 -10.821 18.407 1.00 56.53 271 LYS A C 1
ATOM 2137 O O . LYS A 1 271 ? -17.717 -11.018 19.615 1.00 56.53 271 LYS A O 1
ATOM 2142 N N . ARG A 1 272 ? -17.897 -9.598 17.867 1.00 60.09 272 ARG A N 1
ATOM 2143 C CA . ARG A 1 272 ? -18.010 -8.386 18.678 1.00 60.09 272 ARG A CA 1
ATOM 2144 C C . ARG A 1 272 ? -19.337 -8.481 19.407 1.00 60.09 272 ARG A C 1
ATOM 2146 O O . ARG A 1 272 ? -20.399 -8.259 18.827 1.00 60.09 272 ARG A O 1
ATOM 2153 N N . ARG A 1 273 ? -19.282 -8.872 20.675 1.00 68.88 273 ARG A N 1
ATOM 2154 C CA . ARG A 1 273 ? -20.451 -8.835 21.542 1.00 68.88 273 ARG A CA 1
ATOM 2155 C C . ARG A 1 273 ? -20.514 -7.430 22.096 1.00 68.88 273 ARG A C 1
ATOM 2157 O O . ARG A 1 273 ? -19.655 -7.010 22.869 1.00 68.88 273 ARG A O 1
ATOM 2164 N N . ARG A 1 274 ? -21.530 -6.702 21.651 1.00 76.06 274 ARG A N 1
ATOM 2165 C CA . ARG A 1 274 ? -21.877 -5.408 22.211 1.00 76.06 274 ARG A CA 1
ATOM 2166 C C . ARG A 1 274 ? -22.589 -5.662 23.532 1.00 76.06 274 ARG A C 1
ATOM 2168 O O . ARG A 1 274 ? -23.722 -6.136 23.543 1.00 76.06 274 ARG A O 1
ATOM 2175 N N . LEU A 1 275 ? -21.892 -5.411 24.632 1.00 79.75 275 LEU A N 1
ATOM 2176 C CA . LEU A 1 275 ? -22.475 -5.464 25.963 1.00 79.75 275 LEU A CA 1
ATOM 2177 C C . LEU A 1 275 ? -22.844 -4.037 26.346 1.00 79.75 275 LEU A C 1
ATOM 2179 O O . LEU A 1 275 ? -21.975 -3.200 26.578 1.00 79.75 275 LEU A O 1
ATOM 2183 N N . GLU A 1 276 ? -24.140 -3.753 26.352 1.00 82.94 276 GLU A N 1
ATOM 2184 C CA . GLU A 1 276 ? -24.658 -2.484 26.848 1.00 82.94 276 GLU A CA 1
ATOM 2185 C C . GLU A 1 276 ? -24.928 -2.617 28.336 1.00 82.94 276 GLU A C 1
ATOM 2187 O O . GLU A 1 276 ? -25.553 -3.589 28.766 1.00 82.94 276 GLU A O 1
ATOM 2192 N N . PHE A 1 277 ? -24.485 -1.642 29.120 1.00 81.00 277 PHE A N 1
ATOM 2193 C CA . PHE A 1 277 ? -24.842 -1.589 30.527 1.00 81.00 277 PHE A CA 1
ATOM 2194 C C . PHE A 1 277 ? -25.273 -0.174 30.913 1.00 81.00 277 PHE A C 1
ATOM 2196 O O . PHE A 1 277 ? -24.642 0.809 30.505 1.00 81.00 277 PHE A O 1
ATOM 2203 N N . PRO A 1 278 ? -26.382 -0.066 31.667 1.00 72.94 278 PRO A N 1
ATOM 2204 C CA . PRO A 1 278 ? -26.852 1.211 32.164 1.00 72.94 278 PRO A CA 1
ATOM 2205 C C . PRO A 1 278 ? -25.842 1.724 33.182 1.00 72.94 278 PRO A C 1
ATOM 2207 O O . PRO A 1 278 ? -25.452 1.000 34.098 1.00 72.94 278 PRO A O 1
ATOM 2210 N N . VAL A 1 279 ? -25.419 2.970 33.017 1.00 69.88 279 VAL A N 1
ATOM 2211 C CA . VAL A 1 279 ? -24.522 3.626 33.967 1.00 69.88 279 VAL A CA 1
ATOM 2212 C C . VAL A 1 279 ? -25.271 4.811 34.520 1.00 69.88 279 VAL A C 1
ATOM 2214 O O . VAL A 1 279 ? -25.808 5.630 33.775 1.00 69.88 279 VAL A O 1
ATOM 2217 N N . VAL A 1 280 ? -25.351 4.885 35.844 1.00 66.12 280 VAL A N 1
ATOM 2218 C CA . VAL A 1 280 ? -25.992 6.016 36.501 1.00 66.12 280 VAL A CA 1
ATOM 2219 C C . VAL A 1 280 ? -24.999 7.167 36.477 1.00 66.12 280 VAL A C 1
ATOM 2221 O O . VAL A 1 280 ? -24.215 7.360 37.400 1.00 66.12 280 VAL A O 1
ATOM 2224 N N . PHE A 1 281 ? -25.017 7.942 35.395 1.00 66.81 281 PHE A N 1
ATOM 2225 C CA . PHE A 1 281 ? -24.248 9.174 35.314 1.00 66.81 281 PHE A CA 1
ATOM 2226 C C . PHE A 1 281 ? -24.799 10.157 36.353 1.00 66.81 281 PHE A C 1
ATOM 2228 O O . PHE A 1 281 ? -25.810 10.824 36.136 1.00 66.81 281 PHE A O 1
ATOM 2235 N N . HIS A 1 282 ? -24.141 10.249 37.512 1.00 63.06 282 HIS A N 1
ATOM 2236 C CA . HIS A 1 282 ? -24.572 11.151 38.581 1.00 63.06 282 HIS A CA 1
ATOM 2237 C C . HIS A 1 282 ? -24.512 12.644 38.174 1.00 63.06 282 HIS A C 1
ATOM 2239 O O . HIS A 1 282 ? -25.147 13.454 38.852 1.00 63.06 282 HIS A O 1
ATOM 2245 N N . ARG A 1 283 ? -23.816 12.983 37.063 1.00 56.91 283 ARG A N 1
ATOM 2246 C CA . ARG A 1 283 ? -23.993 14.100 36.082 1.00 56.91 283 ARG A CA 1
ATOM 2247 C C . ARG A 1 283 ? -22.685 14.298 35.282 1.00 56.91 283 ARG A C 1
ATOM 2249 O O . ARG A 1 283 ? -21.629 14.032 35.851 1.00 56.91 283 ARG A O 1
ATOM 2256 N N . PRO A 1 284 ? -22.720 14.713 33.995 1.00 52.94 284 PRO A N 1
ATOM 2257 C CA . PRO A 1 284 ? -23.306 15.976 33.521 1.00 52.94 284 PRO A CA 1
ATOM 2258 C C . PRO A 1 284 ? -24.459 15.811 32.520 1.00 52.94 284 PRO A C 1
ATOM 2260 O O . PRO A 1 284 ? -24.386 15.033 31.575 1.00 52.94 284 PRO A O 1
ATOM 2263 N N . LEU A 1 285 ? -25.508 16.622 32.694 1.00 59.06 285 LEU A N 1
ATOM 2264 C CA . LEU A 1 285 ? -26.414 16.966 31.596 1.00 59.06 285 LEU A CA 1
ATOM 2265 C C . LEU A 1 285 ? -25.567 17.671 30.537 1.00 59.06 285 LEU A C 1
ATOM 2267 O O . LEU A 1 285 ? -24.977 18.702 30.863 1.00 59.06 285 LEU A O 1
ATOM 2271 N N . LEU A 1 286 ? -25.513 17.160 29.303 1.00 66.94 286 LEU A N 1
ATOM 2272 C CA . LEU A 1 286 ? -25.027 17.981 28.195 1.00 66.94 286 LEU A CA 1
ATOM 2273 C C . LEU A 1 286 ? -25.901 19.242 28.144 1.00 66.94 286 LEU A C 1
ATOM 2275 O O . LEU A 1 286 ? -27.122 19.122 27.994 1.00 66.94 286 LEU A O 1
ATOM 2279 N N . PRO A 1 287 ? -25.329 20.445 28.329 1.00 70.19 287 PRO A N 1
ATOM 2280 C CA . PRO A 1 287 ? -26.068 21.679 28.142 1.00 70.19 287 PRO A CA 1
ATOM 2281 C C . PRO A 1 287 ? -26.689 21.694 26.746 1.00 70.19 287 PRO A C 1
ATOM 2283 O O . PRO A 1 287 ? -26.043 21.307 25.769 1.00 70.19 287 PRO A O 1
ATOM 2286 N N . SER A 1 288 ? -27.935 22.163 26.646 1.00 74.06 288 SER A N 1
ATOM 2287 C CA . SER A 1 288 ? -28.608 22.308 25.355 1.00 74.06 288 SER A CA 1
ATOM 2288 C C . SER A 1 288 ? -27.718 23.088 24.382 1.00 74.06 288 SER A C 1
ATOM 2290 O O . SER A 1 288 ? -27.229 24.174 24.703 1.00 74.06 288 SER A O 1
ATOM 2292 N N . GLY A 1 289 ? -27.482 22.510 23.203 1.00 79.50 289 GLY A N 1
ATOM 2293 C CA . GLY A 1 289 ? -26.617 23.096 22.184 1.00 79.50 289 GLY A CA 1
ATOM 2294 C C . GLY A 1 289 ? -25.133 22.739 22.297 1.00 79.50 289 GLY A C 1
ATOM 2295 O O . GLY A 1 289 ? -24.335 23.410 21.651 1.00 79.50 289 GLY A O 1
ATOM 2296 N N . GLN A 1 290 ? -24.735 21.717 23.056 1.00 82.44 290 GLN A N 1
ATOM 2297 C CA . GLN A 1 290 ? -23.400 21.112 22.952 1.00 82.44 290 GLN A CA 1
ATOM 2298 C C . GLN A 1 290 ? -23.453 19.761 22.218 1.00 82.44 290 GLN A C 1
ATOM 2300 O O . GLN A 1 290 ? -24.455 19.058 22.297 1.00 82.44 290 GLN A O 1
ATOM 2305 N N . LEU A 1 291 ? -22.388 19.421 21.489 1.00 82.19 291 LEU A N 1
ATOM 2306 C CA . LEU A 1 291 ? -22.208 18.148 20.782 1.00 82.19 291 LEU A CA 1
ATOM 2307 C C . LEU A 1 291 ? -21.014 17.400 21.366 1.00 82.19 291 LEU A C 1
ATOM 2309 O O . LEU A 1 291 ? -19.970 18.005 21.598 1.00 82.19 291 LEU A O 1
ATOM 2313 N N . HIS A 1 292 ? -21.129 16.095 21.575 1.00 82.50 292 HIS A N 1
ATOM 2314 C CA . HIS A 1 292 ? -19.988 15.286 21.989 1.00 82.50 292 HIS A CA 1
ATOM 2315 C C . HIS A 1 292 ? -19.065 15.011 20.792 1.00 82.50 292 HIS A C 1
ATOM 2317 O O . HIS A 1 292 ? -19.515 14.529 19.758 1.00 82.50 292 HIS A O 1
ATOM 2323 N N . MET A 1 293 ? -17.771 15.309 20.935 1.00 82.88 293 MET A N 1
ATOM 2324 C CA . MET A 1 293 ? -16.785 15.142 19.857 1.00 82.88 293 MET A CA 1
ATOM 2325 C C . MET A 1 293 ? -15.805 14.006 20.127 1.00 82.88 293 MET A C 1
ATOM 2327 O O . MET A 1 293 ? -15.459 13.248 19.226 1.00 82.88 293 MET A O 1
ATOM 2331 N N . LEU A 1 294 ? -15.317 13.914 21.363 1.00 85.88 294 LEU A N 1
ATOM 2332 C CA . LEU A 1 294 ? -14.265 12.981 21.746 1.00 85.88 294 LEU A CA 1
ATOM 2333 C C . LEU A 1 294 ? -14.445 12.572 23.203 1.00 85.88 294 LEU A C 1
ATOM 2335 O O . LEU A 1 294 ? -14.783 13.403 24.046 1.00 85.88 294 LEU A O 1
ATOM 2339 N N . GLN A 1 295 ? -14.112 11.319 23.488 1.00 89.06 295 GLN A N 1
ATOM 2340 C CA . GLN A 1 295 ? -13.919 10.815 24.838 1.00 89.06 295 GLN A CA 1
ATOM 2341 C C . GLN A 1 295 ? -12.517 10.223 24.977 1.00 89.06 295 GLN A C 1
ATOM 2343 O O . GLN A 1 295 ? -12.009 9.592 24.051 1.00 89.06 295 GLN A O 1
ATOM 2348 N N . GLU A 1 296 ? -11.913 10.405 26.142 1.00 93.31 296 GLU A N 1
ATOM 2349 C CA . GLU A 1 296 ? -10.629 9.819 26.509 1.00 93.31 296 GLU A CA 1
ATOM 2350 C C . GLU A 1 296 ? -10.758 9.175 27.891 1.00 93.31 296 GLU A C 1
ATOM 2352 O O . GLU A 1 296 ? -11.129 9.827 28.864 1.00 93.31 296 GLU A O 1
ATOM 2357 N N . TRP A 1 297 ? -10.456 7.885 27.977 1.00 94.62 297 TRP A N 1
ATOM 2358 C CA . TRP A 1 297 ? -10.421 7.124 29.222 1.00 94.62 297 TRP A CA 1
ATOM 2359 C C . TRP A 1 297 ? -9.002 7.110 29.754 1.00 94.62 297 TRP A C 1
ATOM 2361 O O . TRP A 1 297 ? -8.086 6.770 29.013 1.00 94.62 297 TRP A O 1
ATOM 2371 N N . LYS A 1 298 ? -8.796 7.397 31.033 1.00 97.56 298 LYS A N 1
ATOM 2372 C CA . LYS A 1 298 ? -7.468 7.372 31.643 1.00 97.56 298 LYS A CA 1
ATOM 2373 C C . LYS A 1 298 ? -7.509 6.623 32.963 1.00 97.56 298 LYS A C 1
ATOM 2375 O O . LYS A 1 298 ? -8.281 6.955 33.853 1.00 97.56 298 LYS A O 1
ATOM 2380 N N . ALA A 1 299 ? -6.669 5.605 33.088 1.00 97.62 299 ALA A N 1
ATOM 2381 C CA . ALA A 1 299 ? -6.379 4.962 34.362 1.00 97.62 299 ALA A CA 1
ATOM 2382 C C . ALA A 1 299 ? -5.075 5.527 34.930 1.00 97.62 299 ALA A C 1
ATOM 2384 O O . ALA A 1 299 ? -4.140 5.824 34.182 1.00 97.62 299 ALA A O 1
ATOM 2385 N N . GLU A 1 300 ? -4.978 5.614 36.254 1.00 98.12 300 GLU A N 1
ATOM 2386 C CA . GLU A 1 300 ? -3.743 5.992 36.941 1.00 98.12 300 GLU A CA 1
ATOM 2387 C C . GLU A 1 300 ? -3.329 4.937 37.961 1.00 98.12 300 GLU A C 1
ATOM 2389 O O . GLU A 1 300 ? -4.157 4.222 38.526 1.00 98.12 300 GLU A O 1
ATOM 2394 N N . LYS A 1 301 ? -2.019 4.847 38.211 1.00 97.94 301 LYS A N 1
ATOM 2395 C CA . LYS A 1 301 ? -1.451 3.923 39.194 1.00 97.94 301 LYS A CA 1
ATOM 2396 C C . LYS A 1 301 ? -2.091 4.153 40.567 1.00 97.94 301 LYS A C 1
ATOM 2398 O O . LYS A 1 301 ? -1.979 5.240 41.125 1.00 97.94 301 LYS A O 1
ATOM 2403 N N . GLY A 1 302 ? -2.640 3.090 41.145 1.00 97.88 302 GLY A N 1
ATOM 2404 C CA . GLY A 1 302 ? -3.219 3.086 42.485 1.00 97.88 302 GLY A CA 1
ATOM 2405 C C . GLY A 1 302 ? -4.643 3.636 42.572 1.00 97.88 302 GLY A C 1
ATOM 2406 O O . GLY A 1 302 ? -5.180 3.657 43.675 1.00 97.88 302 GLY A O 1
ATOM 2407 N N . LEU A 1 303 ? -5.252 4.052 41.455 1.00 98.31 303 LEU A N 1
ATOM 2408 C CA . LEU A 1 303 ? -6.644 4.498 41.421 1.00 98.31 303 LEU A CA 1
ATOM 2409 C C . LEU A 1 303 ? -7.569 3.375 40.943 1.00 98.31 303 LEU A C 1
ATOM 2411 O O . LEU A 1 303 ? -7.245 2.614 40.033 1.00 98.31 303 LEU A O 1
ATOM 2415 N N . ASP A 1 304 ? -8.735 3.291 41.569 1.00 97.50 304 ASP A N 1
ATOM 2416 C CA . ASP A 1 304 ? -9.793 2.304 41.336 1.00 97.50 304 ASP A CA 1
ATOM 2417 C C . ASP A 1 304 ? -10.909 2.818 40.418 1.00 97.50 304 ASP A C 1
ATOM 2419 O O . ASP A 1 304 ? -12.027 2.305 40.429 1.00 97.50 304 ASP A O 1
ATOM 2423 N N . HIS A 1 305 ? -10.608 3.840 39.622 1.00 96.50 305 HIS A N 1
ATOM 2424 C CA . HIS A 1 305 ? -11.529 4.453 38.681 1.00 96.50 305 HIS A CA 1
ATOM 2425 C C . HIS A 1 305 ? -10.808 4.864 37.402 1.00 96.50 305 HIS A C 1
ATOM 2427 O O . HIS A 1 305 ? -9.595 5.089 37.383 1.00 96.50 305 HIS A O 1
ATOM 2433 N N . PHE A 1 306 ? -11.583 5.002 36.330 1.00 96.06 306 PHE A N 1
ATOM 2434 C CA . PHE A 1 306 ? -11.167 5.757 35.159 1.00 96.06 306 PHE A CA 1
ATOM 2435 C C . PHE A 1 306 ? -11.498 7.234 35.355 1.00 96.06 306 PHE A C 1
ATOM 2437 O O . PHE A 1 306 ? -12.592 7.571 35.807 1.00 96.06 306 PHE A O 1
ATOM 2444 N N . GLU A 1 307 ? -10.588 8.116 34.961 1.00 95.69 307 GLU A N 1
ATOM 2445 C CA . GLU A 1 307 ? -10.933 9.487 34.599 1.00 95.69 307 GLU A CA 1
ATOM 2446 C C . GLU A 1 307 ? -11.378 9.488 33.137 1.00 95.69 307 GLU A C 1
ATOM 2448 O O . GLU A 1 307 ? -10.602 9.155 32.243 1.00 95.69 307 GLU A O 1
ATOM 2453 N N . VAL A 1 308 ? -12.642 9.819 32.897 1.00 91.94 308 VAL A N 1
ATOM 2454 C CA . VAL A 1 308 ? -13.215 9.908 31.554 1.00 91.94 308 VAL A CA 1
ATOM 2455 C C . VAL A 1 308 ? -13.361 11.376 31.203 1.00 91.94 308 VAL A C 1
ATOM 2457 O O . VAL A 1 308 ? -14.120 12.108 31.841 1.00 91.94 308 VAL A O 1
ATOM 2460 N N . LYS A 1 309 ? -12.594 11.810 30.211 1.00 92.19 309 LYS A N 1
ATOM 2461 C CA . LYS A 1 309 ? -12.563 13.181 29.722 1.00 92.19 309 LYS A CA 1
ATOM 2462 C C . LYS A 1 309 ? -13.408 13.288 28.458 1.00 92.19 309 LYS A C 1
ATOM 2464 O O . LYS A 1 309 ? -13.126 12.610 27.476 1.00 92.19 309 LYS A O 1
ATOM 2469 N N . TYR A 1 310 ? -14.399 14.167 28.478 1.00 86.38 310 TYR A N 1
ATOM 2470 C CA . TYR A 1 310 ? -15.252 14.504 27.344 1.00 86.38 310 TYR A CA 1
ATOM 2471 C C . TYR A 1 310 ? -14.829 15.825 26.746 1.00 86.38 310 TYR A C 1
ATOM 2473 O O . TYR A 1 310 ? -14.670 16.806 27.471 1.00 86.38 310 TYR A O 1
ATOM 2481 N N . THR A 1 311 ? -14.740 15.865 25.427 1.00 88.00 311 THR A N 1
ATOM 2482 C CA . THR A 1 311 ? -14.623 17.103 24.669 1.00 88.00 311 THR A CA 1
ATOM 2483 C C . THR A 1 311 ? -15.966 17.387 24.016 1.00 88.00 311 THR A C 1
ATOM 2485 O O . THR A 1 311 ? -16.447 16.608 23.188 1.00 88.00 311 THR A O 1
ATOM 2488 N N . LEU A 1 312 ? -16.567 18.508 24.398 1.00 86.44 312 LEU A N 1
ATOM 2489 C CA . LEU A 1 312 ? -17.876 18.953 23.944 1.00 86.44 312 LEU A CA 1
ATOM 2490 C C . LEU A 1 312 ? -17.710 20.176 23.049 1.00 86.44 312 LEU A C 1
ATOM 2492 O O . LEU A 1 312 ? -17.058 21.139 23.434 1.00 86.44 312 LEU A O 1
ATOM 2496 N N . PHE A 1 313 ? -18.310 20.167 21.868 1.00 86.50 313 PHE A N 1
ATOM 2497 C CA . PHE A 1 313 ? -18.347 21.311 20.969 1.00 86.50 313 PHE A CA 1
ATOM 2498 C C . PHE A 1 313 ? -19.599 22.152 21.219 1.00 86.50 313 PHE A C 1
ATOM 2500 O O . PHE A 1 313 ? -20.723 21.661 21.147 1.00 86.50 313 PHE A O 1
ATOM 2507 N N . ASN A 1 314 ? -19.423 23.442 21.489 1.00 87.44 314 ASN A N 1
ATOM 2508 C CA . ASN A 1 314 ? -20.517 24.390 21.649 1.00 87.44 314 ASN A CA 1
ATOM 2509 C C . ASN A 1 314 ? -21.122 24.724 20.280 1.00 87.44 314 ASN A C 1
ATOM 2511 O O . ASN A 1 314 ? -20.542 25.463 19.493 1.00 87.44 314 ASN A O 1
ATOM 2515 N N . ASN A 1 315 ? -22.320 24.227 20.006 1.00 84.50 315 ASN A N 1
ATOM 2516 C CA . ASN A 1 315 ? -22.992 24.300 18.712 1.00 84.50 315 ASN A CA 1
ATOM 2517 C C . ASN A 1 315 ? -23.749 25.622 18.473 1.00 84.50 315 ASN A C 1
ATOM 2519 O O . ASN A 1 315 ? -24.741 25.672 17.736 1.00 84.50 315 ASN A O 1
ATOM 2523 N N . ASN A 1 316 ? -23.312 26.713 19.104 1.00 87.31 316 ASN A N 1
ATOM 2524 C CA . ASN A 1 316 ? -23.860 28.040 18.846 1.00 87.31 316 ASN A CA 1
ATOM 2525 C C . ASN A 1 316 ? -23.445 28.569 17.457 1.00 87.31 316 ASN A C 1
ATOM 2527 O O . ASN A 1 316 ? -22.521 28.069 16.811 1.00 87.31 316 ASN A O 1
ATOM 2531 N N . TRP A 1 317 ? -24.125 29.621 16.993 1.00 83.69 317 TRP A N 1
ATOM 2532 C CA . TRP A 1 317 ? -23.885 30.215 15.672 1.00 83.69 317 TRP A CA 1
ATOM 2533 C C . TRP A 1 317 ? -22.422 30.633 15.435 1.00 83.69 317 TRP A C 1
ATOM 2535 O O . TRP A 1 317 ? -21.890 30.443 14.340 1.00 83.69 317 TRP A O 1
ATOM 2545 N N . ASN A 1 318 ? -21.748 31.164 16.459 1.00 86.94 318 ASN A N 1
ATOM 2546 C CA . ASN A 1 318 ? -20.368 31.636 16.340 1.00 86.94 318 ASN A CA 1
ATOM 2547 C C . ASN A 1 318 ? -19.385 30.484 16.107 1.00 86.94 318 ASN A C 1
ATOM 2549 O O . ASN A 1 318 ? -18.450 30.628 15.319 1.00 86.94 318 ASN A O 1
ATOM 2553 N N . CYS A 1 319 ? -19.613 29.344 16.754 1.00 87.06 319 CYS A N 1
ATOM 2554 C CA . CYS A 1 319 ? -18.777 28.159 16.619 1.00 87.06 319 CYS A CA 1
ATOM 2555 C C . CYS A 1 319 ? -19.062 27.386 15.331 1.00 87.06 319 CYS A C 1
ATOM 2557 O O . CYS A 1 319 ? -18.117 27.010 14.641 1.00 87.06 319 CYS A O 1
ATOM 2559 N N . LYS A 1 320 ? -20.331 27.281 14.909 1.00 82.94 320 LYS A N 1
ATOM 2560 C CA . LYS A 1 320 ? -20.683 26.741 13.581 1.00 82.94 320 LYS A CA 1
ATOM 2561 C C . LYS A 1 320 ? -19.976 27.488 12.448 1.00 82.94 320 LYS A C 1
ATOM 2563 O O . LYS A 1 320 ? -19.460 26.868 11.527 1.00 82.94 320 LYS A O 1
ATOM 2568 N N . LYS A 1 321 ? -19.929 28.824 12.520 1.00 82.75 321 LYS A N 1
ATOM 2569 C CA . LYS A 1 321 ? -19.296 29.663 11.490 1.00 82.75 321 LYS A CA 1
ATOM 2570 C C . LYS A 1 321 ? -17.764 29.623 11.534 1.00 82.75 321 LYS A C 1
ATOM 2572 O O . LYS A 1 321 ? -17.126 29.777 10.499 1.00 82.75 321 LYS A O 1
ATOM 2577 N N . ALA A 1 322 ? -17.174 29.468 12.718 1.00 71.94 322 ALA A N 1
ATOM 2578 C CA . ALA A 1 322 ? -15.722 29.405 12.886 1.00 71.94 322 ALA A CA 1
ATOM 2579 C C . ALA A 1 322 ? -15.113 28.045 12.493 1.00 71.94 322 ALA A C 1
ATOM 2581 O O . ALA A 1 322 ? -13.897 27.959 12.302 1.00 71.94 322 ALA A O 1
ATOM 2582 N N . GLY A 1 323 ? -15.944 27.005 12.385 1.00 66.38 323 GLY A N 1
ATOM 2583 C CA . GLY A 1 323 ? -15.494 25.627 12.221 1.00 66.38 323 GLY A CA 1
ATOM 2584 C C . GLY A 1 323 ? -14.781 25.092 13.468 1.00 66.38 323 GLY A C 1
ATOM 2585 O O . GLY A 1 323 ? -14.684 25.763 14.497 1.00 66.38 323 GLY A O 1
ATOM 2586 N N . GLU A 1 324 ? -14.230 23.887 13.353 1.00 67.12 324 GLU A N 1
ATOM 2587 C CA . GLU A 1 324 ? -13.576 23.133 14.438 1.00 67.12 324 GLU A CA 1
ATOM 2588 C C . GLU A 1 324 ? -12.240 23.733 14.940 1.00 67.12 324 GLU A C 1
ATOM 2590 O O . GLU A 1 324 ? -11.531 23.159 15.757 1.00 67.12 324 GLU A O 1
ATOM 2595 N N . SER A 1 325 ? -11.860 24.919 14.463 1.00 73.06 325 SER A N 1
ATOM 2596 C CA . SER A 1 325 ? -10.516 25.477 14.661 1.00 73.06 325 SER A CA 1
ATOM 2597 C C . SER A 1 325 ? -10.348 26.350 15.910 1.00 73.06 325 SER A C 1
ATOM 2599 O O . SER A 1 325 ? -9.220 26.685 16.270 1.00 73.06 325 SER A O 1
ATOM 2601 N N . LYS A 1 326 ? -11.436 26.760 16.580 1.00 85.31 326 LYS A N 1
ATOM 2602 C CA . LYS A 1 326 ? -11.366 27.667 17.741 1.00 85.31 326 LYS A CA 1
ATOM 2603 C C . LYS A 1 326 ? -11.432 26.898 19.063 1.00 85.31 326 LYS A C 1
ATOM 2605 O O . LYS A 1 326 ? -12.506 26.399 19.388 1.00 85.31 326 LYS A O 1
ATOM 2610 N N . PRO A 1 327 ? -10.373 26.907 19.901 1.00 86.69 327 PRO A N 1
ATOM 2611 C CA . PRO A 1 327 ? -10.379 26.226 21.201 1.00 86.69 327 PRO A CA 1
ATOM 2612 C C . PRO A 1 327 ? -11.518 26.672 22.125 1.00 86.69 327 PRO A C 1
ATOM 2614 O O . PRO A 1 327 ? -12.059 25.866 22.866 1.00 86.69 327 PRO A O 1
ATOM 2617 N N . SER A 1 328 ? -11.947 27.937 22.034 1.00 90.62 328 SER A N 1
ATOM 2618 C CA . SER A 1 328 ? -13.076 28.475 22.810 1.00 90.62 328 SER A CA 1
ATOM 2619 C C . SER A 1 328 ? -14.432 27.843 22.473 1.00 90.62 328 SER A C 1
ATOM 2621 O O . SER A 1 328 ? -15.406 28.080 23.182 1.00 90.62 328 SER A O 1
ATOM 2623 N N . CYS A 1 329 ? -14.526 27.116 21.358 1.00 90.81 329 CYS A N 1
ATOM 2624 C CA . CYS A 1 329 ? -15.719 26.367 20.980 1.00 90.81 329 CYS A CA 1
ATOM 2625 C C . CYS A 1 329 ? -15.773 24.980 21.609 1.00 90.81 329 CYS A C 1
ATOM 2627 O O . CYS A 1 329 ? -16.765 24.286 21.412 1.00 90.81 329 CYS A O 1
ATOM 2629 N N . TYR A 1 330 ? -14.750 24.596 22.369 1.00 90.38 330 TYR A N 1
ATOM 2630 C CA . TYR A 1 330 ? -14.684 23.315 23.042 1.00 90.38 330 TYR A CA 1
ATOM 2631 C C . TYR A 1 330 ? -14.725 23.511 24.551 1.00 90.38 330 TYR A C 1
ATOM 2633 O O . TYR A 1 330 ? -14.013 24.349 25.103 1.00 90.38 330 TYR A O 1
ATOM 2641 N N . ASP A 1 331 ? -15.559 22.721 25.210 1.00 89.00 331 ASP A N 1
ATOM 2642 C CA . ASP A 1 331 ? -15.555 22.540 26.652 1.00 89.00 331 ASP A CA 1
ATOM 2643 C C . ASP A 1 331 ? -15.017 21.145 26.966 1.00 89.00 331 ASP A C 1
ATOM 2645 O O . ASP A 1 331 ? -15.202 20.200 26.196 1.00 89.00 331 ASP A O 1
ATOM 2649 N N . THR A 1 332 ? -14.305 21.021 28.077 1.00 89.69 332 THR A N 1
ATOM 2650 C CA . THR A 1 332 ? -13.761 19.745 28.528 1.00 89.69 332 THR A CA 1
ATOM 2651 C C . THR A 1 332 ? -14.325 19.424 29.892 1.00 89.69 332 THR A C 1
ATOM 2653 O O . THR A 1 332 ? -14.107 20.164 30.848 1.00 89.69 332 THR A O 1
ATOM 2656 N N . GLN A 1 333 ? -14.984 18.277 30.000 1.00 86.56 333 GLN A N 1
ATOM 2657 C CA . GLN A 1 333 ? -15.523 17.791 31.264 1.00 86.56 333 GLN A CA 1
ATOM 2658 C C . GLN A 1 333 ? -14.824 16.498 31.655 1.00 86.56 333 GLN A C 1
ATOM 2660 O O . GLN A 1 333 ? -14.489 15.688 30.798 1.00 86.56 333 GLN A O 1
ATOM 2665 N N . VAL A 1 334 ? -14.582 16.308 32.948 1.00 89.69 334 VAL A N 1
ATOM 2666 C CA . VAL A 1 334 ? -13.947 15.098 33.476 1.00 89.69 334 VAL A CA 1
ATOM 2667 C C . VAL A 1 334 ? -14.895 14.466 34.476 1.00 89.69 334 VAL A C 1
ATOM 2669 O O . VAL A 1 334 ? -15.361 15.136 35.397 1.00 89.69 334 VAL A O 1
ATOM 2672 N N . MET A 1 335 ? -15.157 13.175 34.312 1.00 87.56 335 MET A N 1
ATOM 2673 C CA . MET A 1 335 ? -15.852 12.373 35.310 1.00 87.56 335 MET A CA 1
ATOM 2674 C C . MET A 1 335 ? -14.977 11.230 35.797 1.00 87.56 335 MET A C 1
ATOM 2676 O O . MET A 1 335 ? -14.037 10.814 35.123 1.00 87.56 335 MET A O 1
ATOM 2680 N N . LYS A 1 336 ? -15.316 10.709 36.971 1.00 91.75 336 LYS A N 1
ATOM 2681 C CA . LYS A 1 336 ? -14.669 9.538 37.555 1.00 91.75 336 LYS A CA 1
ATOM 2682 C C . LYS A 1 336 ? -15.657 8.389 37.529 1.00 91.75 336 LYS A C 1
ATOM 2684 O O . LYS A 1 336 ? -16.768 8.555 38.021 1.00 91.75 336 LYS A O 1
ATOM 2689 N N . LEU A 1 337 ? -15.256 7.271 36.936 1.00 90.06 337 LEU A N 1
ATOM 2690 C CA . LEU A 1 337 ? -16.060 6.056 36.871 1.00 90.06 337 LEU A CA 1
ATOM 2691 C C . LEU A 1 337 ? -15.341 4.934 37.609 1.00 90.06 337 LEU A C 1
ATOM 2693 O O . LEU A 1 337 ? -14.289 4.475 37.151 1.00 90.06 337 LEU A O 1
ATOM 2697 N N . GLY A 1 338 ? -15.896 4.506 38.740 1.00 92.94 338 GLY A N 1
ATOM 2698 C CA . GLY A 1 338 ? -15.354 3.413 39.535 1.00 92.94 338 GLY A CA 1
ATOM 2699 C C . GLY A 1 338 ? -15.281 2.114 38.737 1.00 92.94 338 GLY A C 1
ATOM 2700 O O . GLY A 1 338 ? -16.181 1.772 37.971 1.00 92.94 338 GLY A O 1
ATOM 2701 N N . PHE A 1 339 ? -14.213 1.344 38.924 1.00 93.56 339 PHE A N 1
ATOM 2702 C CA . PHE A 1 339 ? -14.065 0.026 38.298 1.00 93.56 339 PHE A CA 1
ATOM 2703 C C . PHE A 1 339 ? -15.171 -0.947 38.717 1.00 93.56 339 PHE A C 1
ATOM 2705 O O . PHE A 1 339 ? -15.540 -1.823 37.943 1.00 93.56 339 PHE A O 1
ATOM 2712 N N . ASN A 1 340 ? -15.714 -0.777 39.922 1.00 91.19 340 ASN A N 1
ATOM 2713 C CA . ASN A 1 340 ? -16.847 -1.537 40.449 1.00 91.19 340 ASN A CA 1
ATOM 2714 C C . ASN A 1 340 ? -18.199 -1.165 39.814 1.00 91.19 340 ASN A C 1
ATOM 2716 O O . ASN A 1 340 ? -19.158 -1.914 39.980 1.00 91.19 340 ASN A O 1
ATOM 2720 N N . GLU A 1 341 ? -18.290 -0.035 39.110 1.00 87.38 341 GLU A N 1
ATOM 2721 C CA . GLU A 1 341 ? -19.490 0.380 38.369 1.00 87.38 341 GLU A CA 1
ATOM 2722 C C . GLU A 1 341 ? -19.560 -0.268 36.977 1.00 87.38 341 GLU A C 1
ATOM 2724 O O . GLU A 1 341 ? -20.588 -0.213 36.303 1.00 87.38 341 GLU A O 1
ATOM 2729 N N . LEU A 1 342 ? -18.469 -0.899 36.537 1.00 87.00 342 LEU A N 1
ATOM 2730 C CA . LEU A 1 342 ? -18.389 -1.616 35.273 1.00 87.00 342 LEU A CA 1
ATOM 2731 C C . LEU A 1 342 ? -18.744 -3.098 35.485 1.00 87.00 342 LEU A C 1
ATOM 2733 O O . LEU A 1 342 ? -18.339 -3.692 36.485 1.00 87.00 342 LEU A O 1
ATOM 2737 N N . PRO A 1 343 ? -19.416 -3.764 34.528 1.00 80.88 343 PRO A N 1
ATOM 2738 C CA . PRO A 1 343 ? -19.739 -5.193 34.607 1.00 80.88 343 PRO A CA 1
ATOM 2739 C C . PRO A 1 343 ? -18.516 -6.079 34.305 1.00 80.88 343 PRO A C 1
ATOM 2741 O O . PRO A 1 343 ? -18.626 -7.134 33.682 1.00 80.88 343 PRO A O 1
ATOM 2744 N N . LEU A 1 344 ? -17.325 -5.620 34.686 1.00 84.50 344 LEU A N 1
ATOM 2745 C CA . LEU A 1 344 ? -16.040 -6.233 34.399 1.00 84.50 344 LEU A CA 1
ATOM 2746 C C . LEU A 1 344 ? -15.208 -6.228 35.675 1.00 84.50 344 LEU A C 1
ATOM 2748 O O . LEU A 1 344 ? -15.140 -5.234 36.391 1.00 84.50 344 LEU A O 1
ATOM 2752 N N . THR A 1 345 ? -14.522 -7.333 35.948 1.00 89.25 345 THR A N 1
ATOM 2753 C CA . THR A 1 345 ? -13.584 -7.395 37.069 1.00 89.25 345 THR A CA 1
ATOM 2754 C C . THR A 1 345 ? -12.269 -6.743 36.661 1.00 89.25 345 THR A C 1
ATOM 2756 O O . THR A 1 345 ? -11.392 -7.393 36.091 1.00 89.25 345 THR A O 1
ATOM 2759 N N . LEU A 1 346 ? -12.133 -5.448 36.935 1.00 92.44 346 LEU A N 1
ATOM 2760 C CA . LEU A 1 346 ? -10.894 -4.711 36.700 1.00 92.44 346 LEU A CA 1
ATOM 2761 C C . LEU A 1 346 ? -10.037 -4.677 37.964 1.00 92.44 346 LEU A C 1
ATOM 2763 O O . LEU A 1 346 ? -10.539 -4.533 39.077 1.00 92.44 346 LEU A O 1
ATOM 2767 N N . GLN A 1 347 ? -8.725 -4.811 37.786 1.00 94.69 347 GLN A N 1
ATOM 2768 C CA . GLN A 1 347 ? -7.762 -4.685 38.875 1.00 94.69 347 GLN A CA 1
ATOM 2769 C C . GLN A 1 347 ? -7.190 -3.270 38.910 1.00 94.69 347 GLN A C 1
ATOM 2771 O O . GLN A 1 347 ? -6.848 -2.710 37.869 1.00 94.69 347 GLN A O 1
ATOM 2776 N N . VAL A 1 348 ? -7.039 -2.723 40.119 1.00 97.69 348 VAL A N 1
ATOM 2777 C CA . VAL A 1 348 ? -6.335 -1.455 40.349 1.00 97.69 348 VAL A CA 1
ATOM 2778 C C . VAL A 1 348 ? -4.895 -1.588 39.838 1.00 97.69 348 VAL A C 1
ATOM 2780 O O . VAL A 1 348 ? -4.165 -2.454 40.339 1.00 97.69 348 VAL A O 1
ATOM 2783 N N . PRO A 1 349 ? -4.456 -0.766 38.866 1.00 95.75 349 PRO A N 1
ATOM 2784 C CA . PRO A 1 349 ? -3.111 -0.866 38.321 1.00 95.75 349 PRO A CA 1
ATOM 2785 C C . PRO A 1 349 ? -2.082 -0.493 39.392 1.00 95.75 349 PRO A C 1
ATOM 2787 O O . PRO A 1 349 ? -2.133 0.575 40.003 1.00 95.75 349 PRO A O 1
ATOM 2790 N N . ARG A 1 350 ? -1.107 -1.369 39.618 1.00 97.38 350 ARG A N 1
ATOM 2791 C CA . ARG A 1 350 ? -0.047 -1.219 40.628 1.00 97.38 350 ARG A CA 1
ATOM 2792 C C . ARG A 1 350 ? 1.150 -0.448 40.092 1.00 97.38 350 ARG A C 1
ATOM 2794 O O . ARG A 1 350 ? 1.956 0.080 40.861 1.00 97.38 350 ARG A O 1
ATOM 2801 N N . THR A 1 351 ? 1.280 -0.370 38.772 1.00 96.38 351 THR A N 1
ATOM 2802 C CA . THR A 1 351 ? 2.379 0.308 38.082 1.00 96.38 351 THR A CA 1
ATOM 2803 C C . THR A 1 351 ? 1.856 1.299 37.045 1.00 96.38 351 THR A C 1
ATOM 2805 O O . THR A 1 351 ? 0.708 1.230 36.612 1.00 96.38 351 THR A O 1
ATOM 2808 N N . LYS A 1 352 ? 2.713 2.239 36.623 1.00 94.75 352 LYS A N 1
ATOM 2809 C CA . LYS A 1 352 ? 2.385 3.177 35.538 1.00 94.75 352 LYS A CA 1
ATOM 2810 C C . LYS A 1 352 ? 2.118 2.437 34.220 1.00 94.75 352 LYS A C 1
ATOM 281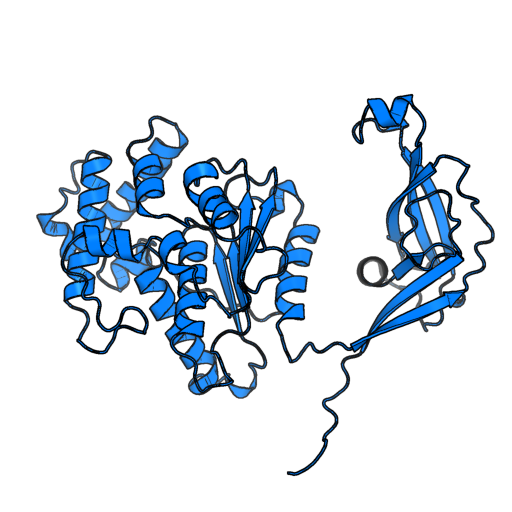2 O O . LYS A 1 352 ? 1.194 2.783 33.500 1.00 94.75 352 LYS A O 1
ATOM 2817 N N . VAL A 1 353 ? 2.893 1.386 33.947 1.00 87.06 353 VAL A N 1
ATOM 2818 C CA . VAL A 1 353 ? 2.759 0.565 32.735 1.00 87.06 353 VAL A CA 1
ATOM 2819 C C . VAL A 1 353 ? 1.404 -0.144 32.699 1.00 87.06 353 VAL A C 1
ATOM 2821 O O . VAL A 1 353 ? 0.727 -0.108 31.676 1.00 87.06 353 VAL A O 1
ATOM 2824 N N . GLU A 1 354 ? 0.970 -0.734 33.817 1.00 85.50 354 GLU A N 1
ATOM 2825 C CA . GLU A 1 354 ? -0.369 -1.331 33.928 1.00 85.50 354 GLU A CA 1
ATOM 2826 C C . GLU A 1 354 ? -1.474 -0.298 33.676 1.00 85.50 354 GLU A C 1
ATOM 2828 O O . GLU A 1 354 ? -2.412 -0.576 32.932 1.00 85.50 354 GLU A O 1
ATOM 2833 N N . ALA A 1 355 ? -1.334 0.913 34.226 1.00 94.62 355 ALA A N 1
ATOM 2834 C CA . ALA A 1 355 ? -2.289 1.997 34.012 1.00 94.62 355 ALA A CA 1
ATOM 2835 C C . ALA A 1 355 ? -2.353 2.439 32.536 1.00 94.62 355 ALA A C 1
ATOM 2837 O O . ALA A 1 355 ? -3.440 2.624 31.992 1.00 94.62 355 ALA A O 1
ATOM 2838 N N . GLU A 1 356 ? -1.215 2.540 31.843 1.00 86.06 356 GLU A N 1
ATOM 2839 C CA . GLU A 1 356 ? -1.154 2.860 30.407 1.00 86.06 356 GLU A CA 1
ATOM 2840 C C . GLU A 1 356 ? -1.740 1.739 29.528 1.00 86.06 356 GLU A C 1
ATOM 2842 O O . GLU A 1 356 ? -2.370 2.003 28.501 1.00 86.06 356 GLU A O 1
ATOM 2847 N N . ILE A 1 357 ? -1.545 0.469 29.899 1.00 83.31 357 ILE A N 1
ATOM 2848 C CA . ILE A 1 357 ? -2.177 -0.675 29.219 1.00 83.31 357 ILE A CA 1
ATOM 2849 C C . ILE A 1 357 ? -3.696 -0.612 29.390 1.00 83.31 357 ILE A C 1
ATOM 2851 O O . ILE A 1 357 ? -4.418 -0.694 28.396 1.00 83.31 357 ILE A O 1
ATOM 2855 N N . LEU A 1 358 ? -4.172 -0.416 30.621 1.00 90.69 358 LEU A N 1
ATOM 2856 C CA . LEU A 1 358 ? -5.599 -0.343 30.925 1.00 90.69 358 LEU A CA 1
ATOM 2857 C C . LEU A 1 358 ? -6.263 0.869 30.251 1.00 90.69 358 LEU A C 1
ATOM 2859 O O . LEU A 1 358 ? -7.355 0.742 29.709 1.00 90.69 358 LEU A O 1
ATOM 2863 N N . THR A 1 359 ? -5.563 2.004 30.195 1.00 93.19 359 THR A N 1
ATOM 2864 C CA . THR A 1 359 ? -5.946 3.212 29.442 1.00 93.19 359 THR A CA 1
ATOM 2865 C C . THR A 1 359 ? -6.148 2.911 27.957 1.00 93.19 359 THR A C 1
ATOM 2867 O O . THR A 1 359 ? -7.209 3.192 27.400 1.00 93.19 359 THR A O 1
ATOM 2870 N N . ARG A 1 360 ? -5.162 2.290 27.295 1.00 86.12 360 ARG A N 1
ATOM 2871 C CA . ARG A 1 360 ? -5.266 1.924 25.869 1.00 86.12 360 ARG A CA 1
ATOM 2872 C C . ARG A 1 360 ? -6.388 0.924 25.614 1.00 86.12 360 ARG A C 1
ATOM 2874 O O . ARG A 1 360 ? -7.106 1.052 24.627 1.00 86.12 360 ARG A O 1
ATOM 2881 N N . TRP A 1 361 ? -6.541 -0.054 26.506 1.00 90.38 361 TRP A N 1
ATOM 2882 C CA . TRP A 1 361 ? -7.633 -1.016 26.441 1.00 90.38 361 TRP A CA 1
ATOM 2883 C C . TRP A 1 361 ? -8.988 -0.306 26.532 1.00 90.38 361 TRP A C 1
ATOM 2885 O O . TRP A 1 361 ? -9.784 -0.452 25.610 1.00 90.38 361 TRP A O 1
ATOM 2895 N N . ALA A 1 362 ? -9.210 0.533 27.547 1.00 92.44 362 ALA A N 1
ATOM 2896 C CA . ALA A 1 362 ? -10.468 1.246 27.759 1.00 92.44 362 ALA A CA 1
ATOM 2897 C C . ALA A 1 362 ? -10.858 2.123 26.557 1.00 92.44 362 ALA A C 1
ATOM 2899 O O . ALA A 1 362 ? -11.966 1.988 26.043 1.00 92.44 362 ALA A O 1
ATOM 2900 N N . ASN A 1 363 ? -9.924 2.925 26.029 1.00 90.50 363 ASN A N 1
ATOM 2901 C CA . ASN A 1 363 ? -10.168 3.769 24.848 1.00 90.50 363 ASN A CA 1
ATOM 2902 C C . ASN A 1 363 ? -10.499 2.980 23.574 1.00 90.50 363 ASN A C 1
ATOM 2904 O O . ASN A 1 363 ? -11.101 3.522 22.657 1.00 90.50 363 ASN A O 1
ATOM 2908 N N . SER A 1 364 ? -10.106 1.707 23.499 1.00 81.00 364 SER A N 1
ATOM 2909 C CA . SER A 1 364 ? -10.429 0.838 22.360 1.00 81.00 364 SER A CA 1
ATOM 2910 C C . SER A 1 364 ? -11.708 0.017 22.545 1.00 81.00 364 SER A C 1
ATOM 2912 O O . SER A 1 364 ? -12.073 -0.743 21.649 1.00 81.00 364 SER A O 1
ATOM 2914 N N . ARG A 1 365 ? -12.344 0.094 23.722 1.00 87.12 365 ARG A N 1
ATOM 2915 C CA . ARG A 1 365 ? -13.372 -0.862 24.159 1.00 87.12 365 ARG A CA 1
ATOM 2916 C C . ARG A 1 365 ? -14.644 -0.232 24.674 1.00 87.12 365 ARG A C 1
ATOM 2918 O O . ARG A 1 365 ? -15.686 -0.869 24.564 1.00 87.12 365 ARG A O 1
ATOM 2925 N N . PHE A 1 366 ? -14.557 0.945 25.275 1.00 89.69 366 PHE A N 1
ATOM 2926 C CA . PHE A 1 366 ? -15.714 1.626 25.819 1.00 89.69 366 PHE A CA 1
ATOM 2927 C C . PHE A 1 366 ? -16.132 2.771 24.918 1.00 89.69 366 PHE A C 1
ATOM 2929 O O . PHE A 1 366 ? -15.328 3.627 24.554 1.00 89.69 366 PHE A O 1
ATOM 2936 N N . GLU A 1 367 ? -17.423 2.805 24.634 1.00 88.38 367 GLU A N 1
ATOM 2937 C CA . GLU A 1 367 ? -18.113 3.893 23.957 1.00 88.38 367 GLU A CA 1
ATOM 2938 C C . GLU A 1 367 ? -19.208 4.411 24.886 1.00 88.38 367 GLU A C 1
ATOM 2940 O O . GLU A 1 367 ? -19.802 3.640 25.643 1.00 88.38 367 GLU A O 1
ATOM 2945 N N . ILE A 1 368 ? -19.483 5.713 24.854 1.00 85.31 368 ILE A N 1
ATOM 2946 C CA . ILE A 1 368 ? -20.607 6.289 25.593 1.00 85.31 368 ILE A CA 1
ATOM 2947 C C . ILE A 1 368 ? -21.710 6.648 24.616 1.00 85.31 368 ILE A C 1
ATOM 2949 O O . ILE A 1 368 ? -21.485 7.314 23.606 1.00 85.31 368 ILE A O 1
ATOM 2953 N N . HIS A 1 369 ? -22.907 6.161 24.921 1.00 84.88 369 HIS A N 1
ATOM 2954 C CA . HIS A 1 369 ? -24.060 6.268 24.047 1.00 84.88 369 HIS A CA 1
ATOM 2955 C C . HIS A 1 369 ? -25.189 7.034 24.721 1.00 84.88 369 HIS A C 1
ATOM 2957 O O . HIS A 1 369 ? -25.377 6.974 25.943 1.00 84.88 369 HIS A O 1
ATOM 2963 N N . GLY A 1 370 ? -25.961 7.712 23.876 1.00 81.44 370 GLY A N 1
ATOM 2964 C CA . GLY A 1 370 ? -27.205 8.353 24.263 1.00 81.44 370 GLY A CA 1
ATOM 2965 C C . GLY A 1 370 ? -28.371 7.374 24.388 1.00 81.44 370 GLY A C 1
ATOM 2966 O O . GLY A 1 370 ? -28.232 6.166 24.140 1.00 81.44 370 GLY A O 1
ATOM 2967 N N . ALA A 1 371 ? -29.544 7.915 24.719 1.00 79.25 371 ALA A N 1
ATOM 2968 C CA . ALA A 1 371 ? -30.805 7.176 24.810 1.00 79.25 371 ALA A CA 1
ATOM 2969 C C . ALA A 1 371 ? -31.139 6.402 23.523 1.00 79.25 371 ALA A C 1
ATOM 2971 O O . ALA A 1 371 ? -31.645 5.279 23.570 1.00 79.25 371 ALA A O 1
ATOM 2972 N N . SER A 1 372 ? -30.786 6.958 22.356 1.00 79.06 372 SER A N 1
ATOM 2973 C CA . SER A 1 372 ? -30.987 6.308 21.052 1.00 79.06 372 SER A CA 1
ATOM 2974 C C . SER A 1 372 ? -30.139 5.048 20.850 1.00 79.06 372 SER A C 1
ATOM 2976 O O . SER A 1 372 ? -30.344 4.292 19.898 1.00 79.06 372 SER A O 1
ATOM 2978 N N . GLY A 1 373 ? -29.144 4.820 21.710 1.00 75.00 373 GLY A N 1
ATOM 2979 C CA . GLY A 1 373 ? -28.148 3.775 21.534 1.00 75.00 373 GLY A CA 1
ATOM 2980 C C . GLY A 1 373 ? -27.108 4.050 20.465 1.00 75.00 373 GLY A C 1
ATOM 2981 O O . GLY A 1 373 ? -26.350 3.141 20.116 1.00 75.00 373 GLY A O 1
ATOM 2982 N N . ARG A 1 374 ? -26.998 5.284 19.989 1.00 78.38 374 ARG A N 1
ATOM 2983 C CA . ARG A 1 374 ? -25.899 5.733 19.132 1.00 78.38 374 ARG A CA 1
ATOM 2984 C C . ARG A 1 374 ? -24.866 6.500 19.948 1.00 78.38 374 ARG A C 1
ATOM 2986 O O . ARG A 1 374 ? -25.124 6.852 21.100 1.00 78.38 374 ARG A O 1
ATOM 2993 N N . LEU A 1 375 ? -23.695 6.712 19.348 1.00 74.44 375 LEU A N 1
ATOM 2994 C CA . LEU A 1 375 ? -22.770 7.726 19.841 1.00 74.44 375 LEU A CA 1
ATOM 2995 C C . LEU A 1 375 ? -23.535 9.048 19.945 1.00 74.44 375 LEU A C 1
ATOM 2997 O O . LEU A 1 375 ? -24.442 9.309 19.155 1.00 74.44 375 LEU A O 1
ATOM 3001 N N . ILE A 1 376 ? -23.217 9.839 20.962 1.00 72.38 376 ILE A N 1
ATOM 3002 C CA . ILE A 1 376 ? -23.952 11.066 21.254 1.00 72.38 376 ILE A CA 1
ATOM 3003 C C . ILE A 1 376 ? -23.669 12.088 20.143 1.00 72.38 376 ILE A C 1
ATOM 3005 O O . ILE A 1 376 ? -22.642 12.757 20.146 1.00 72.38 376 ILE A O 1
ATOM 3009 N N . GLU A 1 377 ? -24.570 12.175 19.168 1.00 62.56 377 GLU A N 1
ATOM 3010 C CA . GLU A 1 377 ? -24.449 13.054 17.993 1.00 62.56 377 GLU A CA 1
ATOM 3011 C C . GLU A 1 377 ? -25.291 14.338 18.125 1.00 62.56 377 GLU A C 1
ATOM 3013 O O . GLU A 1 377 ? -25.251 15.200 17.246 1.00 62.56 377 GLU A O 1
ATOM 3018 N N . SER A 1 378 ? -26.058 14.490 19.211 1.00 63.09 378 SER A N 1
ATOM 3019 C CA . SER A 1 378 ? -26.973 15.618 19.431 1.00 63.09 378 SER A CA 1
ATOM 3020 C C . SER A 1 378 ? -27.077 16.009 20.914 1.00 63.09 378 SER A C 1
ATOM 3022 O O . SER A 1 378 ? -26.213 15.685 21.722 1.00 63.09 378 SER A O 1
ATOM 3024 N N . ASP A 1 379 ? -28.157 16.704 21.269 1.00 65.00 379 ASP A N 1
ATOM 3025 C CA . ASP A 1 379 ? -28.635 17.015 22.621 1.00 65.00 379 ASP A CA 1
ATOM 3026 C C . ASP A 1 379 ? -29.007 15.789 23.485 1.00 65.00 379 ASP A C 1
ATOM 3028 O O . ASP A 1 379 ? -29.590 15.940 24.559 1.00 65.00 379 ASP A O 1
ATOM 3032 N N . GLU A 1 380 ? -28.656 14.577 23.048 1.00 69.31 380 GLU A N 1
ATOM 3033 C CA . GLU A 1 380 ? -28.849 13.346 23.809 1.00 69.31 380 GLU A CA 1
ATOM 3034 C C . GLU A 1 380 ? -27.913 13.267 25.019 1.00 69.31 380 GLU A C 1
ATOM 3036 O O . GLU A 1 380 ? -26.720 13.548 24.945 1.00 69.31 380 GLU A O 1
ATOM 3041 N N . HIS A 1 381 ? -28.444 12.838 26.161 1.00 72.69 381 HIS A N 1
ATOM 3042 C CA . HIS A 1 381 ? -27.647 12.658 27.369 1.00 72.69 381 HIS A CA 1
ATOM 3043 C C . HIS A 1 381 ? -26.880 11.331 27.344 1.00 72.69 381 HIS A C 1
ATOM 3045 O O . HIS A 1 381 ? -27.426 10.344 26.855 1.00 72.69 381 HIS A O 1
ATOM 3051 N N . PRO A 1 382 ? -25.658 11.268 27.910 1.00 76.69 382 PRO A N 1
ATOM 3052 C CA . PRO A 1 382 ? -25.013 9.999 28.223 1.00 76.69 382 PRO A CA 1
ATOM 3053 C C . PRO A 1 382 ? -25.929 9.142 29.098 1.00 76.69 382 PRO A C 1
ATOM 3055 O O . PRO A 1 382 ? -26.259 9.535 30.216 1.00 76.69 382 PRO A O 1
ATOM 3058 N N . GLU A 1 383 ? -26.341 7.979 28.600 1.00 78.06 383 GLU A N 1
ATOM 3059 C CA . GLU A 1 383 ? -27.219 7.067 29.351 1.00 78.06 383 GLU A CA 1
ATOM 3060 C C . GLU A 1 383 ? -26.583 5.705 29.594 1.00 78.06 383 GLU A C 1
ATOM 3062 O O . GLU A 1 383 ? -26.855 5.047 30.602 1.00 78.06 383 GLU A O 1
ATOM 3067 N N . LYS A 1 384 ? -25.714 5.264 28.685 1.00 86.06 384 LYS A N 1
ATOM 3068 C CA . LYS A 1 384 ? -25.099 3.945 28.782 1.00 86.06 384 LYS A CA 1
ATOM 3069 C C . LYS A 1 384 ? -23.666 3.946 28.305 1.00 86.06 384 LYS A C 1
ATOM 3071 O O . LYS A 1 384 ? -23.287 4.687 27.398 1.00 86.06 384 LYS A O 1
ATOM 3076 N N . ILE A 1 385 ? -22.894 3.055 28.908 1.00 86.12 385 ILE A N 1
ATOM 3077 C CA . ILE A 1 385 ? -21.591 2.678 28.387 1.00 86.12 385 ILE A CA 1
ATOM 3078 C C . ILE A 1 385 ? -21.790 1.385 27.606 1.00 86.12 385 ILE A C 1
ATOM 3080 O O . ILE A 1 385 ? -22.462 0.445 28.039 1.00 86.12 385 ILE A O 1
ATOM 3084 N N . VAL A 1 386 ? -21.215 1.363 26.417 1.00 86.06 386 VAL A N 1
ATOM 3085 C CA . VAL A 1 386 ? -21.160 0.199 25.556 1.00 86.06 386 VAL A CA 1
ATOM 3086 C C . VAL A 1 386 ? -19.752 -0.359 25.645 1.00 86.06 386 VAL A C 1
ATOM 3088 O O . VAL A 1 386 ? -18.783 0.313 25.302 1.00 86.06 386 VAL A O 1
ATOM 3091 N N . TYR A 1 387 ? -19.637 -1.594 26.124 1.00 85.88 387 TYR A N 1
ATOM 3092 C CA . TYR A 1 387 ? -18.397 -2.353 26.054 1.00 85.88 387 TYR A CA 1
ATOM 3093 C C . TYR A 1 387 ? -18.407 -3.223 24.805 1.00 85.88 387 TYR A C 1
ATOM 3095 O O . TYR A 1 387 ? -19.258 -4.100 24.621 1.00 85.88 387 TYR A O 1
ATOM 3103 N N . ILE A 1 388 ? -17.420 -2.990 23.953 1.00 81.56 388 ILE A N 1
ATOM 3104 C CA . ILE A 1 388 ? -17.149 -3.794 22.774 1.00 81.56 388 ILE A CA 1
ATOM 3105 C C . ILE A 1 388 ? -16.252 -4.943 23.215 1.00 81.56 388 ILE A C 1
ATOM 3107 O O . ILE A 1 388 ? -15.023 -4.828 23.248 1.00 81.56 388 ILE A O 1
ATOM 3111 N N . SER A 1 389 ? -16.875 -6.062 23.576 1.00 76.81 389 SER A N 1
ATOM 3112 C CA . SER A 1 389 ? -16.144 -7.276 23.907 1.00 76.81 389 SER A CA 1
ATOM 3113 C C . SER A 1 389 ? -15.708 -7.976 22.632 1.00 76.81 389 SER A C 1
ATOM 3115 O O . SER A 1 389 ? -16.550 -8.429 21.851 1.00 76.81 389 SER A O 1
ATOM 3117 N N . ASP A 1 390 ? -14.403 -8.183 22.493 1.00 66.06 390 ASP A N 1
ATOM 3118 C CA . ASP A 1 390 ? -13.902 -9.166 21.547 1.00 66.06 390 ASP A CA 1
ATOM 3119 C C . ASP A 1 390 ? -13.885 -10.523 22.239 1.00 66.06 390 ASP A C 1
ATOM 3121 O O . ASP A 1 390 ? -12.995 -10.803 23.041 1.00 66.06 390 ASP A O 1
ATOM 3125 N N . GLN A 1 391 ? -14.886 -11.363 21.977 1.00 56.84 391 GLN A N 1
ATOM 3126 C CA . GLN A 1 391 ? -14.747 -12.780 22.288 1.00 56.84 391 GLN A CA 1
ATOM 3127 C C . GLN A 1 391 ? -14.198 -13.482 21.053 1.00 56.84 391 GLN A C 1
ATOM 3129 O O . GLN A 1 391 ? -14.867 -13.566 20.024 1.00 56.84 391 GLN A O 1
ATOM 3134 N N . MET A 1 392 ? -12.970 -13.986 21.175 1.00 46.88 392 MET A N 1
ATOM 3135 C CA . MET A 1 392 ? -12.545 -15.121 20.369 1.00 46.88 392 MET A CA 1
ATOM 3136 C C . MET A 1 392 ? -13.387 -16.303 20.841 1.00 46.88 392 MET A C 1
ATOM 3138 O O . MET A 1 392 ? -13.152 -16.844 21.922 1.00 46.88 392 MET A O 1
ATOM 3142 N N . GLU A 1 393 ? -14.422 -16.663 20.084 1.00 47.75 393 GLU A N 1
ATOM 3143 C CA . GLU A 1 393 ? -14.989 -17.996 20.250 1.00 47.75 393 GLU A CA 1
ATOM 3144 C C . GLU A 1 393 ? -13.891 -18.964 19.803 1.00 47.75 393 GLU A C 1
ATOM 3146 O O . GLU A 1 393 ? -13.389 -18.864 18.683 1.00 47.75 393 GLU A O 1
ATOM 3151 N N . ALA A 1 394 ? -13.473 -19.870 20.693 1.00 45.03 394 ALA A N 1
ATOM 3152 C CA . ALA A 1 394 ? -12.728 -21.036 20.244 1.00 45.03 394 ALA A CA 1
ATOM 3153 C C . ALA A 1 394 ? -13.558 -21.671 19.120 1.00 45.03 394 ALA A C 1
ATOM 3155 O O . ALA A 1 394 ? -14.783 -21.742 19.289 1.00 45.03 394 ALA A O 1
ATOM 3156 N N . PRO A 1 395 ? -12.948 -22.074 17.989 1.00 46.19 395 PRO A N 1
ATOM 3157 C CA . PRO A 1 395 ? -13.686 -22.718 16.916 1.00 46.19 395 PRO A CA 1
ATOM 3158 C C . PRO A 1 395 ? -14.507 -23.829 17.551 1.00 46.19 395 PRO A C 1
ATOM 3160 O O . PRO A 1 395 ? -13.967 -24.752 18.165 1.00 46.19 395 PRO A O 1
ATOM 3163 N N . THR A 1 396 ? -15.828 -23.668 17.510 1.00 44.34 396 THR A N 1
ATOM 3164 C CA . THR A 1 396 ? -16.714 -24.727 17.954 1.00 44.34 396 THR A CA 1
ATOM 3165 C C . THR A 1 396 ? -16.407 -25.873 17.014 1.00 44.34 396 THR A C 1
ATOM 3167 O O . THR A 1 396 ? -16.520 -25.731 15.799 1.00 44.34 396 THR A O 1
ATOM 3170 N N . SER A 1 397 ? -15.912 -26.979 17.562 1.00 40.31 397 SER A N 1
ATOM 3171 C CA . SER A 1 397 ? -15.753 -28.224 16.827 1.00 40.31 397 SER A CA 1
ATOM 3172 C C . SER A 1 397 ? -17.152 -28.759 16.509 1.00 40.31 397 SER A C 1
ATOM 3174 O O . SER A 1 397 ? -17.635 -29.705 17.124 1.00 40.31 397 SER A O 1
ATOM 3176 N N . THR A 1 398 ? -17.860 -28.083 15.617 1.00 42.75 398 THR A N 1
ATOM 3177 C CA . THR A 1 398 ? -18.924 -28.667 14.816 1.00 42.75 398 THR A CA 1
ATOM 3178 C C . THR A 1 398 ? -18.174 -29.245 13.623 1.00 42.75 398 THR A C 1
ATOM 3180 O O . THR A 1 398 ? -17.744 -28.505 12.748 1.00 42.75 398 THR A O 1
ATOM 3183 N N . GLY A 1 399 ? -17.743 -30.495 13.681 1.00 39.72 399 GLY A N 1
ATOM 3184 C CA . GLY A 1 399 ? -18.644 -31.634 13.748 1.00 39.72 399 GLY A CA 1
ATOM 3185 C C . GLY A 1 399 ? -18.667 -32.184 12.331 1.00 39.72 399 GLY A C 1
ATOM 3186 O O . GLY A 1 399 ? -18.961 -31.437 11.402 1.00 39.72 399 GLY A O 1
ATOM 3187 N N . ASP A 1 400 ? -18.247 -33.436 12.204 1.00 42.12 400 ASP A N 1
ATOM 3188 C CA . ASP A 1 400 ? -18.152 -34.193 10.962 1.00 42.12 400 ASP A CA 1
ATOM 3189 C C . ASP A 1 400 ? -19.302 -33.898 9.987 1.00 42.12 400 ASP A C 1
ATOM 3191 O O . ASP A 1 400 ? -20.475 -33.935 10.366 1.00 42.12 400 ASP A O 1
ATOM 3195 N N . ASN A 1 401 ? -18.935 -33.654 8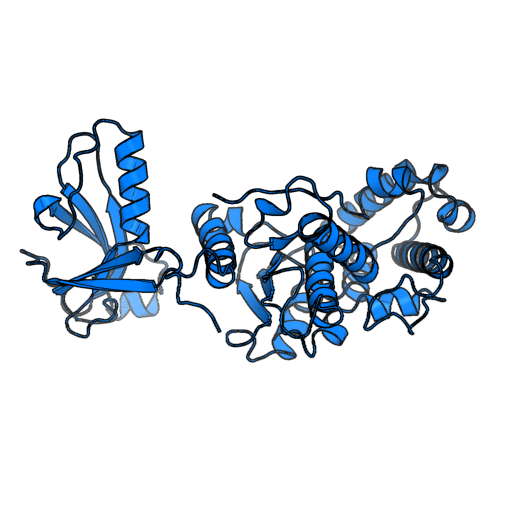.728 1.00 35.81 401 ASN A N 1
ATOM 3196 C CA . ASN A 1 401 ? -19.692 -34.060 7.547 1.00 35.81 401 ASN A CA 1
ATOM 3197 C C . ASN A 1 401 ? -18.716 -34.381 6.420 1.00 35.81 401 ASN A C 1
ATOM 3199 O O . ASN A 1 401 ? -17.922 -33.480 6.064 1.00 35.81 401 ASN A O 1
#

pLDDT: mean 87.6, std 11.38, range [35.81, 98.44]

Sequence (401 aa):
PFNIMVLASQTSANNARDNKRLVFGGHYEGQEMHEVGKWIRFASPFRHLVGSLHALGISLGGHTALYTALYNDYNPINDDIKVYNSVIAHCPAINIKPTFKDLFEGGGLTAKFTKDSIWNSLVEAYDEIPDLHDLVDPKSKPSGQRLMEVFGLAAARFQSRIPEGTALFPFRDKPVTVPDDVWSLNNFVNQSEGITTPTLVWNAMDDSVLEFDLNGRPLSEKHPDARKGRLMVLNTPQGNHCSQSVIYGWEATASVLRAFIQDHSHDFYIKRRRLEFPVVFHRPLLPSGQLHMLQEWKAEKGLDHFEVKYTLFNNNWNCKKAGESKPSCYDTQVMKLGFNELPLTLQVPRTKVEAEILTRWANSRFEIHGASGRLIESDEHPEKIVYISDQMEAPTSTGDN

Foldseek 3Di:
DDDDDDDDDLLFLVNCLVVLAQAAFQQVLLLVVQVVLVCCCPPDPCNVVDQAAEEEAAESGLRNQLNVLLLQQQPAPDPPHGSHLATERHAYLQQVVVLLCCLQVPPDPNSVVSLVVSLVSCLSRVVRHPLCPVLDDNVDRDHSVSVLQSSLSRNLVVQQPDDQPSRGPPCSVPRRNGSVSSNVSNNSLVSVPPRQRQYEYEHECQAPSRHCVNHLVSNCVSCVVLCPGSRHRHYHPDQYRVRVCVVVNPVVVCCVVVVSRLVRRPLNPFPFDWDKDWFPPVDDQPPAQKFWDDWFWFAAAQDQWTWIKTKIFRRDPVDVVVDPPDPVRIDIDIDIGGNVRDPDDDDRHNDRVSRVVVRVQCRVFKAFDFPVRDRGGHSGDRTIIIGGDGDSDDPPPPDDD

Radius of gyration: 26.06 Å; chains: 1; bounding box: 61×66×68 Å